Protein AF-0000000085130273 (afdb_homodimer)

Sequence (622 aa):
MFKNLIIYRIAASWVADFAALEAALEKTPFAECGPTQERSVGWVPPRQEEHGALAENIGGQWIFRFMTEAKLLPASVLARKVQEKAAHIEANEGRKPGKKEKKELKDEAKLDLLPMAFTKQGAMWVWIDTQKRTLVLDTGSQARADEVVSLLVESLPGFALALLDTQTSPQAAMAHWLATEDTPILFSVDRECELKAADESKAGVRYARHPLDIDEVRQHIEHGKLPTRLALTWDDRVSFVLTEGLQLRKVAMLDAVMEGQSQDDSGFDADVAIATGELSKLIPDLIDALGGEGRTGLTPATPAALDNLFGMFKNLIIYRIAASWVADFAALEAALEKTPFAECGPTQERSVGWVPPRQEEHGALAENIGGQWIFRFMTEAKLLPASVLARKVQEKAAHIEANEGRKPGKKEKKELKDEAKLDLLPMAFTKQGAMWVWIDTQKRTLVLDTGSQARADEVVSLLVESLPGFALALLDTQTSPQAAMAHWLATEDTPILFSVDRECELKAADESKAGVRYARHPLDIDEVRQHIEHGKLPTRLALTWDDRVSFVLTEGLQLRKVAMLDAVMEGQSQDDSGFDADVAIATGELSKLIPDLIDALGGEGRTGLTPATPAALDNLFG

Foldseek 3Di:
DFFKKFKKFKFPPDDDDVVLQQVLQVVFAWDDADLLRFKTKGWDCPQNDDVDGQWDQFPQKIKGKMKMKGFDDDPVNLVVQLVVVQVVCCVVVVDGDDPVVSVVSSVVSSSVCSNVTDMDMDMWMWIARPVRRMIIIRDPDPVVVVVVVVSSPVRHPPIDIFGWAAPFFPFRLVLVCLQPVDAPPQKHFAFWWKWFAPDPVRDIDITDNHDSNDVVNNVSVVVHIIIQWTWMDGNQFWIFIAGRSRMTHRIDGHPVLVVPDDPPQDDDSSVVCSVCVVVVVVVQVVNVSRVHIDDTPSDDPPPPPPPDPPD/DFFKKFKKFKFPPDDDDVVLVQVLQVVFAWDDADLLRFKTKGWDCPQNDDVDGQWDQFPQKIKGKMKMKGFDDDPVNLVVQLVVVQVVCCVVVVDGDDPVVSVVSSVVSSSVCSNVTDMDMDMWMWMARPVRRMIIIRDPDPVVVVVVVVSCPVRRPPIDIFGWAAPFQPFRLVLVCLQPVDAPPQKHFAFWWKWFAPDPVRDIDITDNHDSNDVVNNVSVVVHIIIQWTWMDGNQFWIFIAGRSRMTHRIDGHPVLVVPDDPVQDDDSSVVCSVCVVVVVVVQVVSVSRVHIDDTPSDDPPPPPPDDPPD

Secondary structure (DSSP, 8-state):
----BEEEEEPTT----HHHHHHHHTTSB-----TT-SEEEEEE-TT--TT--SEEEETTEEEEEEEEEEE---HHHHHHHHHHHHHHHHHHHSS---HHHHHHHHHHHHHHHGGG--EEEEEEEEEEETTTTEEEES-S-HHHHHHHHHHHHHHSTT--EEE--BSS-HHHHHHHHHHH----TTEEEEEEEEEE-SSTT--EEEEES----SHHHHHHHHTT-EEEEEEEEETTTEEEEEETTS-EEEEEE-HHHHHTS-TT--SHHHHHHHHHHHHHHHHHHHHHHTTSB---TTS--------TT--/----BEEEEEPTT----HHHHHHHHTTSB-----TT-SEEEEEE-TT--TT--SEEEETTEEEEEEEEEEE---HHHHHHHHHHHHHHHHHHHSS---HHHHHHHHHHHHHHHGGG--EEEEEEEEEEETTTTEEEES-S-HHHHHHHHHHHHHHSTT--EEE--BSS-HHHHHHHHHHH----TTEEEEEEEEEEESSTT--EEEEES----SHHHHHHHHTTEEEEEEEEEETTTEEEEEETTS-EEEEEE-HHHHHTS-TT--SHHHHHHHHHHHHHHHHHHHHHHTTSB---TTS---------S--

pLDDT: mean 93.17, std 12.74, range [27.0, 98.94]

InterPro domains:
  IPR007476 Putative exonuclease, RdgC [NF001464] (2-294)
  IPR007476 Putative exonuclease, RdgC [PF04381] (2-293)
  IPR007476 Putative exonuclease, RdgC [PTHR38103] (2-293)

Nearest PDB structures (foldseek):
  2owy-assembly1_B  TM=9.509E-01  e=6.694E-31  Pseudomonas aeruginosa PAO1
  2owl-assembly1_B  TM=9.225E-01  e=1.358E-30  Escherichia coli
  4r4g-assembly1_A  TM=4.413E-01  e=8.914E-02  Bacillus subtilis subsp. subtilis str. 168
  6fwk-assembly2_B  TM=3.106E-01  e=5.515E+00  Saccharomyces cerevisiae S288C
  3es2-assembly1_A  TM=1.444E-01  e=3.245E+00  Pseudomonas aeruginosa

Organism: Delftia acidovorans (strain DSM 14801 / SPH-1) (NCBI:txid398578)

Solvent-accessible surface area (backbone atoms only — not comparable to full-atom values): 33238 Å² total; per-residue (Å²): 139,64,40,21,34,38,50,26,37,44,34,84,85,46,76,92,47,69,68,59,49,49,58,34,48,63,74,42,52,52,55,80,59,55,58,72,42,58,59,28,60,22,35,38,28,64,84,72,41,87,90,42,60,53,56,44,78,55,93,67,34,36,40,27,29,42,36,39,36,35,52,57,70,56,65,66,53,51,50,50,49,31,49,53,53,43,48,52,40,25,73,75,68,73,44,75,70,52,73,71,51,46,53,52,41,44,53,51,40,48,57,64,44,39,59,54,36,54,64,46,78,51,71,33,50,35,36,35,36,66,88,79,31,32,40,37,34,38,38,86,46,65,70,62,48,48,54,53,50,51,54,48,42,72,51,33,87,74,50,44,73,31,70,63,46,41,62,38,50,46,29,59,46,50,42,49,25,55,60,66,68,62,54,57,91,55,41,45,79,46,33,36,36,30,32,29,35,80,56,92,70,48,24,27,40,36,38,38,62,23,86,53,92,45,68,58,55,33,49,45,42,74,73,53,30,40,37,46,33,39,26,35,28,42,71,72,30,37,34,29,28,42,28,46,83,65,31,38,34,67,37,40,80,32,67,64,53,58,70,72,49,56,88,82,60,66,55,68,68,44,51,48,48,52,54,51,55,52,48,65,52,46,52,60,53,49,34,50,70,25,66,24,71,33,84,53,90,62,64,74,78,70,79,73,74,87,58,75,76,80,114,139,63,40,21,34,38,48,26,37,42,34,85,84,47,74,90,47,68,69,58,49,50,56,34,49,64,74,42,52,52,56,80,59,53,58,70,41,59,58,28,60,22,37,38,28,65,84,71,41,87,90,42,60,52,54,43,76,56,93,67,36,36,39,27,28,42,37,36,37,36,51,57,72,56,65,67,54,51,50,50,49,31,48,52,53,43,50,52,41,24,73,74,68,73,43,76,70,51,74,71,52,46,53,52,41,43,53,51,39,46,58,65,46,40,60,53,34,53,65,46,77,51,71,32,50,36,37,35,36,67,85,79,31,33,40,37,34,37,39,86,45,64,70,60,48,49,54,54,49,52,53,48,41,72,49,31,86,75,49,45,75,33,70,63,46,42,60,37,49,46,29,60,47,49,42,50,25,55,58,66,68,63,55,56,89,54,41,45,81,46,32,35,36,31,34,29,34,80,58,94,70,48,25,27,41,34,38,37,63,25,85,52,92,44,69,59,55,32,47,45,42,74,73,52,31,40,37,47,34,37,27,34,29,43,70,73,31,36,34,30,28,41,28,47,83,64,32,40,33,68,38,40,81,32,67,63,53,57,71,72,48,54,87,83,58,66,56,68,67,44,52,49,47,51,55,50,55,52,47,66,53,46,52,59,52,50,34,51,71,26,66,24,71,33,84,51,92,61,64,74,78,70,78,74,73,83,63,75,74,83,112

Radius of gyration: 31.0 Å; Cα contacts (8 Å, |Δi|>4): 1125; chains: 2; bounding box: 72×122×70 Å

Structure (mmCIF, N/CA/C/O backbone):
data_AF-0000000085130273-model_v1
#
loop_
_entity.id
_entity.type
_entity.pdbx_description
1 polymer 'Recombination-associated protein RdgC'
#
loop_
_atom_site.group_PDB
_atom_site.id
_atom_site.type_symbol
_atom_site.label_atom_id
_atom_site.label_alt_id
_atom_site.label_comp_id
_atom_site.label_asym_id
_atom_site.label_entity_id
_atom_site.label_seq_id
_atom_site.pdbx_PDB_ins_code
_atom_site.Cartn_x
_atom_site.Cartn_y
_atom_site.Cartn_z
_atom_site.occupancy
_atom_site.B_iso_or_equiv
_atom_site.auth_seq_id
_atom_site.auth_comp_id
_atom_site.auth_asym_id
_atom_site.auth_atom_id
_atom_site.pdbx_PDB_model_num
ATOM 1 N N . MET A 1 1 ? 0.458 13.969 17.219 1 91.38 1 MET A N 1
ATOM 2 C CA . MET A 1 1 ? -0.638 14.719 16.609 1 91.38 1 MET A CA 1
ATOM 3 C C . MET A 1 1 ? -0.422 14.883 15.109 1 91.38 1 MET A C 1
ATOM 5 O O . MET A 1 1 ? -1.08 14.227 14.305 1 91.38 1 MET A O 1
ATOM 9 N N . PHE A 1 2 ? 0.616 15.703 14.594 1 97.56 2 PHE A N 1
ATOM 10 C CA . PHE A 1 2 ? 0.906 15.938 13.18 1 97.56 2 PHE A CA 1
ATOM 11 C C . PHE A 1 2 ? 1.906 14.906 12.664 1 97.56 2 PHE A C 1
ATOM 13 O O . PHE A 1 2 ? 3.012 14.789 13.195 1 97.56 2 PHE A O 1
ATOM 20 N N . LYS A 1 3 ? 1.497 14.25 11.578 1 98.44 3 LYS A N 1
ATOM 21 C CA . LYS A 1 3 ? 2.373 13.242 11 1 98.44 3 LYS A CA 1
ATOM 22 C C . LYS A 1 3 ? 2.877 13.672 9.625 1 98.44 3 LYS A C 1
ATOM 24 O O . LYS A 1 3 ? 3.908 13.18 9.156 1 98.44 3 LYS A O 1
ATOM 29 N N . ASN A 1 4 ? 2.119 14.492 8.992 1 98.81 4 ASN A N 1
ATOM 30 C CA . ASN A 1 4 ? 2.432 15.102 7.699 1 98.81 4 ASN A CA 1
ATOM 31 C C . ASN A 1 4 ? 2.123 16.594 7.691 1 98.81 4 ASN A C 1
ATOM 33 O O . ASN A 1 4 ? 1.183 17.031 8.352 1 98.81 4 ASN A O 1
ATOM 37 N N . LEU A 1 5 ? 2.941 17.266 6.941 1 98.94 5 LEU A N 1
ATOM 38 C CA . LEU A 1 5 ? 2.689 18.703 6.883 1 98.94 5 LEU A CA 1
ATOM 39 C C . LEU A 1 5 ? 2.68 19.203 5.438 1 98.94 5 LEU A C 1
ATOM 41 O O . LEU A 1 5 ? 3.648 18.984 4.703 1 98.94 5 LEU A O 1
ATOM 45 N N . ILE A 1 6 ? 1.647 19.797 5.078 1 98.94 6 ILE A N 1
ATOM 46 C CA . ILE A 1 6 ? 1.604 20.75 3.975 1 98.94 6 ILE A CA 1
ATOM 47 C C . ILE A 1 6 ? 1.403 22.172 4.52 1 98.94 6 ILE A C 1
ATOM 49 O O . ILE A 1 6 ? 0.47 22.422 5.285 1 98.94 6 ILE A O 1
ATOM 53 N N . ILE A 1 7 ? 2.262 23.062 4.145 1 98.81 7 ILE A N 1
ATOM 54 C CA . ILE A 1 7 ? 2.336 24.344 4.824 1 98.81 7 ILE A CA 1
ATOM 55 C C . ILE A 1 7 ? 2.021 25.469 3.838 1 98.81 7 ILE A C 1
ATOM 57 O O . ILE A 1 7 ? 2.576 25.516 2.736 1 98.81 7 ILE A O 1
ATOM 61 N N . TYR A 1 8 ? 1.142 26.344 4.266 1 98.62 8 TYR A N 1
ATOM 62 C CA . TYR A 1 8 ? 0.8 27.547 3.506 1 98.62 8 TYR A CA 1
ATOM 63 C C . TYR A 1 8 ? 1.192 28.812 4.27 1 98.62 8 TYR A C 1
ATOM 65 O O . TYR A 1 8 ? 1.162 28.828 5.504 1 98.62 8 TYR A O 1
ATOM 73 N N . ARG A 1 9 ? 1.559 29.844 3.494 1 98.31 9 ARG A N 1
ATOM 74 C CA . ARG A 1 9 ? 1.744 31.188 4.027 1 98.31 9 ARG A CA 1
ATOM 75 C C . ARG A 1 9 ? 0.45 31.984 3.949 1 98.31 9 ARG A C 1
ATOM 77 O O . ARG A 1 9 ? -0.232 31.984 2.924 1 98.31 9 ARG A O 1
ATOM 84 N N . ILE A 1 10 ? 0.106 32.625 5.074 1 97.81 10 ILE A N 1
ATOM 85 C CA . ILE A 1 10 ? -1.067 33.469 5.113 1 97.81 10 ILE A CA 1
ATOM 86 C C . ILE A 1 10 ? -0.668 34.906 4.746 1 97.81 10 ILE A C 1
ATOM 88 O O . ILE A 1 10 ? 0.346 35.406 5.227 1 97.81 10 ILE A O 1
ATOM 92 N N . ALA A 1 11 ? -1.483 35.562 3.947 1 96.06 11 ALA A N 1
ATOM 93 C CA . ALA A 1 11 ? -1.217 36.906 3.514 1 96.06 11 ALA A CA 1
ATOM 94 C C . ALA A 1 11 ? -1.08 37.844 4.711 1 96.06 11 ALA A C 1
ATOM 96 O O . ALA A 1 11 ? -1.823 37.75 5.688 1 96.06 11 ALA A O 1
ATOM 97 N N . ALA A 1 12 ? -0.204 38.844 4.559 1 92.5 12 ALA A N 1
ATOM 98 C CA . ALA A 1 12 ? 0.097 39.781 5.645 1 92.5 12 ALA A CA 1
ATOM 99 C C . ALA A 1 12 ? -1.1 40.656 5.945 1 92.5 12 ALA A C 1
ATOM 101 O O . ALA A 1 12 ? -1.215 41.219 7.047 1 92.5 12 ALA A O 1
ATOM 102 N N . SER A 1 13 ? -1.948 40.781 5.035 1 92.38 13 SER A N 1
ATOM 103 C CA . SER A 1 13 ? -3.086 41.688 5.188 1 92.38 13 SER A CA 1
ATOM 104 C C . SER A 1 13 ? -4.172 41.062 6.059 1 92.38 13 SER A C 1
ATOM 106 O O . SER A 1 13 ? -5.09 41.781 6.508 1 92.38 13 SER A O 1
ATOM 108 N N . TRP A 1 14 ? -4.055 39.781 6.273 1 93.88 14 TRP A N 1
ATOM 109 C CA . TRP A 1 14 ? -5.09 39.125 7.051 1 93.88 14 TRP A CA 1
ATOM 110 C C . TRP A 1 14 ? -4.961 39.469 8.531 1 93.88 14 TRP A C 1
ATOM 112 O O . TRP A 1 14 ? -3.859 39.406 9.094 1 93.88 14 TRP A O 1
ATOM 122 N N . VAL A 1 15 ? -6.078 39.781 9.148 1 93.25 15 VAL A N 1
ATOM 123 C CA . VAL A 1 15 ? -6.125 40.094 10.578 1 93.25 15 VAL A CA 1
ATOM 124 C C . VAL A 1 15 ? -6.77 38.906 11.32 1 93.25 15 VAL A C 1
ATOM 126 O O . VAL A 1 15 ? -7.926 38.562 11.062 1 93.25 15 VAL A O 1
ATOM 129 N N . ALA A 1 16 ? -6.027 38.375 12.188 1 94.94 16 ALA A N 1
ATOM 130 C CA . ALA A 1 16 ? -6.496 37.219 12.93 1 94.94 16 ALA A CA 1
ATOM 131 C C . ALA A 1 16 ? -7.668 37.562 13.844 1 94.94 16 ALA A C 1
ATOM 133 O O . ALA A 1 16 ? -7.559 38.5 14.664 1 94.94 16 ALA A O 1
ATOM 134 N N . ASP A 1 17 ? -8.719 36.906 13.68 1 97 17 ASP A N 1
ATOM 135 C CA . ASP A 1 17 ? -9.922 37.031 14.492 1 97 17 ASP A CA 1
ATOM 136 C C . ASP A 1 17 ? -10.516 35.656 14.797 1 97 17 ASP A C 1
ATOM 138 O O . ASP A 1 17 ? -11.133 35.031 13.938 1 97 17 ASP A O 1
ATOM 142 N N . PHE A 1 18 ? -10.336 35.25 16.031 1 97.94 18 PHE A N 1
ATOM 143 C CA . PHE A 1 18 ? -10.727 33.906 16.422 1 97.94 18 PHE A CA 1
ATOM 144 C C . PHE A 1 18 ? -12.234 33.719 16.297 1 97.94 18 PHE A C 1
ATOM 146 O O . PHE A 1 18 ? -12.703 32.625 15.914 1 97.94 18 PHE A O 1
ATOM 153 N N . ALA A 1 19 ? -12.992 34.688 16.703 1 97.31 19 ALA A N 1
ATOM 154 C CA . ALA A 1 19 ? -14.445 34.625 16.594 1 97.31 19 ALA A CA 1
ATOM 155 C C . ALA A 1 19 ? -14.891 34.469 15.141 1 97.31 19 ALA A C 1
ATOM 157 O O . ALA A 1 19 ? -15.836 33.719 14.844 1 97.31 19 ALA A O 1
ATOM 158 N N . ALA A 1 20 ? -14.234 35.188 14.273 1 97.12 20 ALA A N 1
ATOM 159 C CA . ALA A 1 20 ? -14.523 35.062 12.844 1 97.12 20 ALA A CA 1
ATOM 160 C C . ALA A 1 20 ? -14.242 33.656 12.344 1 97.12 20 ALA A C 1
ATOM 162 O O . ALA A 1 20 ? -14.992 33.094 11.523 1 97.12 20 ALA A O 1
ATOM 163 N N . LEU A 1 21 ? -13.141 33.031 12.836 1 98.19 21 LEU A N 1
ATOM 164 C CA . LEU A 1 21 ? -12.82 31.656 12.461 1 98.19 21 LEU A CA 1
ATOM 165 C C . LEU A 1 21 ? -13.906 30.703 12.93 1 98.19 21 LEU A C 1
ATOM 167 O O . LEU A 1 21 ? -14.375 29.859 12.148 1 98.19 21 LEU A O 1
ATOM 171 N N . GLU A 1 22 ? -14.242 30.812 14.148 1 97.75 22 GLU A N 1
ATOM 172 C CA . GLU A 1 22 ? -15.281 29.938 14.688 1 97.75 22 GLU A CA 1
ATOM 173 C C . GLU A 1 22 ? -16.562 30.047 13.867 1 97.75 22 GLU A C 1
ATOM 175 O O . GLU A 1 22 ? -17.188 29.031 13.547 1 97.75 22 GLU A O 1
ATOM 180 N N . ALA A 1 23 ? -16.969 31.266 13.562 1 97.25 23 ALA A N 1
ATOM 181 C CA . ALA A 1 23 ? -18.172 31.5 12.758 1 97.25 23 ALA A CA 1
ATOM 182 C C . ALA A 1 23 ? -18.031 30.844 11.383 1 97.25 23 ALA A C 1
ATOM 184 O O . ALA A 1 23 ? -19 30.281 10.867 1 97.25 23 ALA A O 1
ATOM 185 N N . ALA A 1 24 ? -16.891 30.969 10.805 1 97.56 24 ALA A N 1
ATOM 186 C CA . ALA A 1 24 ? -16.641 30.391 9.492 1 97.56 24 ALA A CA 1
ATOM 187 C C . ALA A 1 24 ? -16.781 28.859 9.539 1 97.56 24 ALA A C 1
ATOM 189 O O . ALA A 1 24 ? -17.375 28.266 8.648 1 97.56 24 ALA A O 1
ATOM 190 N N . LEU A 1 25 ? -16.219 28.203 10.578 1 98.25 25 LEU A N 1
ATOM 191 C CA . LEU A 1 25 ? -16.25 26.75 10.703 1 98.25 25 LEU A CA 1
ATOM 192 C C . LEU A 1 25 ? -17.672 26.25 10.906 1 98.25 25 LEU A C 1
ATOM 194 O O . LEU A 1 25 ? -18.016 25.156 10.461 1 98.25 25 LEU A O 1
ATOM 198 N N . GLU A 1 26 ? -18.484 27.047 11.539 1 97.5 26 GLU A N 1
ATOM 199 C CA . GLU A 1 26 ? -19.875 26.672 11.844 1 97.5 26 GLU A CA 1
ATOM 200 C C . GLU A 1 26 ? -20.719 26.609 10.578 1 97.5 26 GLU A C 1
ATOM 202 O O . GLU A 1 26 ? -21.828 26.078 10.602 1 97.5 26 GLU A O 1
ATOM 207 N N . LYS A 1 27 ? -20.25 27.078 9.547 1 96.88 27 LYS A N 1
ATOM 208 C CA . LYS A 1 27 ? -20.984 27.062 8.289 1 96.88 27 LYS A CA 1
ATOM 209 C C . LYS A 1 27 ? -20.984 25.656 7.684 1 96.88 27 LYS A C 1
ATOM 211 O O . LYS A 1 27 ? -21.859 25.312 6.883 1 96.88 27 LYS A O 1
ATOM 216 N N . THR A 1 28 ? -19.969 24.859 8.062 1 97.5 28 THR A N 1
ATOM 217 C CA . THR A 1 28 ? -19.859 23.516 7.48 1 97.5 28 THR A CA 1
ATOM 218 C C . THR A 1 28 ? -19.531 22.484 8.555 1 97.5 28 THR A C 1
ATOM 220 O O . THR A 1 28 ? -18.5 21.828 8.484 1 97.5 28 THR A O 1
ATOM 223 N N . PRO A 1 29 ? -20.391 22.344 9.516 1 97.62 29 PRO A N 1
ATOM 224 C CA . PRO A 1 29 ? -20.172 21.266 10.484 1 97.62 29 PRO A CA 1
ATOM 225 C C . PRO A 1 29 ? -20.297 19.875 9.859 1 97.62 29 PRO A C 1
ATOM 227 O O . PRO A 1 29 ? -21.109 19.672 8.945 1 97.62 29 PRO A O 1
ATOM 230 N N . PHE A 1 30 ? -19.609 19.031 10.359 1 97.81 30 PHE A N 1
ATOM 231 C CA . PHE A 1 30 ? -19.656 17.672 9.82 1 97.81 30 PHE A CA 1
ATOM 232 C C . PHE A 1 30 ? -21 17.016 10.117 1 97.81 30 PHE A C 1
ATOM 234 O O . PHE A 1 30 ? -21.531 17.141 11.227 1 97.81 30 PHE A O 1
ATOM 241 N N . ALA A 1 31 ? -21.438 16.328 9.078 1 97.38 31 ALA A N 1
ATOM 242 C CA . ALA A 1 31 ? -22.594 15.438 9.195 1 97.38 31 ALA A CA 1
ATOM 243 C C . ALA A 1 31 ? -22.328 14.109 8.492 1 97.38 31 ALA A C 1
ATOM 245 O O . ALA A 1 31 ? -21.734 14.078 7.41 1 97.38 31 ALA A O 1
ATOM 246 N N . GLU A 1 32 ? -22.781 13.047 9.047 1 96.38 32 GLU A N 1
ATOM 247 C CA . GLU A 1 32 ? -22.594 11.734 8.438 1 96.38 32 GLU A CA 1
ATOM 248 C C . GLU A 1 32 ? -23.281 11.641 7.082 1 96.38 32 GLU A C 1
ATOM 250 O O . GLU A 1 32 ? -24.234 12.375 6.816 1 96.38 32 GLU A O 1
ATOM 255 N N . CYS A 1 33 ? -22.766 10.734 6.312 1 97.75 33 CYS A N 1
ATOM 256 C CA . CYS A 1 33 ? -23.344 10.523 4.988 1 97.75 33 CYS A CA 1
ATOM 257 C C . CYS A 1 33 ? -24.812 10.109 5.082 1 97.75 33 CYS A C 1
ATOM 259 O O . CYS A 1 33 ? -25.172 9.266 5.898 1 97.75 33 CYS A O 1
ATOM 261 N N . GLY A 1 34 ? -25.641 10.773 4.223 1 97.12 34 GLY A N 1
ATOM 262 C CA . GLY A 1 34 ? -26.953 10.219 4.004 1 97.12 34 GLY A CA 1
ATOM 263 C C . GLY A 1 34 ? -26.938 8.867 3.311 1 97.12 34 GLY A C 1
ATOM 264 O O . GLY A 1 34 ? -25.875 8.422 2.857 1 97.12 34 GLY A O 1
ATOM 265 N N . PRO A 1 35 ? -28.094 8.219 3.148 1 95.88 35 PRO A N 1
ATOM 266 C CA . PRO A 1 35 ? -28.156 6.855 2.621 1 95.88 35 PRO A CA 1
ATOM 267 C C . PRO A 1 35 ? -27.562 6.742 1.219 1 95.88 35 PRO A C 1
ATOM 269 O O . PRO A 1 35 ? -26.953 5.723 0.886 1 95.88 35 PRO A O 1
ATOM 272 N N . THR A 1 36 ? -27.719 7.762 0.399 1 96.19 36 THR A N 1
ATOM 273 C CA . THR A 1 36 ? -27.25 7.641 -0.98 1 96.19 36 THR A CA 1
ATOM 274 C C . THR A 1 36 ? -26.094 8.609 -1.252 1 96.19 36 THR A C 1
ATOM 276 O O . THR A 1 36 ? -25.703 8.805 -2.402 1 96.19 36 THR A O 1
ATOM 279 N N . GLN A 1 37 ? -25.672 9.266 -0.176 1 97.12 37 GLN A N 1
ATOM 280 C CA . GLN A 1 37 ? -24.562 10.203 -0.302 1 97.12 37 GLN A CA 1
ATOM 281 C C . GLN A 1 37 ? -23.219 9.477 -0.237 1 97.12 37 GLN A C 1
ATOM 283 O O . GLN A 1 37 ? -22.922 8.82 0.762 1 97.12 37 GLN A O 1
ATOM 288 N N . GLU A 1 38 ? -22.359 9.633 -1.254 1 97 38 GLU A N 1
ATOM 289 C CA . GLU A 1 38 ? -21.109 8.875 -1.376 1 97 38 GLU A CA 1
ATOM 290 C C . GLU A 1 38 ? -20.062 9.391 -0.399 1 97 38 GLU A C 1
ATOM 292 O O . GLU A 1 38 ? -19.203 8.625 0.053 1 97 38 GLU A O 1
ATOM 297 N N . ARG A 1 39 ? -20.109 10.672 -0.164 1 97.88 39 ARG A N 1
ATOM 298 C CA . ARG A 1 39 ? -19.062 11.312 0.64 1 97.88 39 ARG A CA 1
ATOM 299 C C . ARG A 1 39 ? -19.625 12.516 1.387 1 97.88 39 ARG A C 1
ATOM 301 O O . ARG A 1 39 ? -20.547 13.18 0.914 1 97.88 39 ARG A O 1
ATOM 308 N N . SER A 1 40 ? -19.094 12.758 2.594 1 98.38 40 SER A N 1
ATOM 309 C CA . SER A 1 40 ? -19.422 13.938 3.391 1 98.38 40 SER A CA 1
ATOM 310 C C . SER A 1 40 ? -18.172 14.523 4.055 1 98.38 40 SER A C 1
ATOM 312 O O . SER A 1 40 ? -17.234 13.789 4.371 1 98.38 40 SER A O 1
ATOM 314 N N . VAL A 1 41 ? -18.141 15.812 4.176 1 98.38 41 VAL A N 1
ATOM 315 C CA . VAL A 1 41 ? -17 16.469 4.812 1 98.38 41 VAL A CA 1
ATOM 316 C C . VAL A 1 41 ? -17.5 17.562 5.754 1 98.38 41 VAL A C 1
ATOM 318 O O . VAL A 1 41 ? -18.641 18.031 5.629 1 98.38 41 VAL A O 1
ATOM 321 N N . GLY A 1 42 ? -16.672 17.938 6.691 1 98.38 42 GLY A N 1
ATOM 322 C CA . GLY A 1 42 ? -16.969 19.062 7.559 1 98.38 42 GLY A CA 1
ATOM 323 C C . GLY A 1 42 ? -16.078 19.141 8.781 1 98.38 42 GLY A C 1
ATOM 324 O O . GLY A 1 42 ? -15.156 18.328 8.93 1 98.38 42 GLY A O 1
ATOM 325 N N . TRP A 1 43 ? -16.359 20.109 9.625 1 98.62 43 TRP A N 1
ATOM 326 C CA . TRP A 1 43 ? -15.547 20.359 10.805 1 98.62 43 TRP A CA 1
ATOM 327 C C . TRP A 1 43 ? -16.094 19.625 12.023 1 98.62 43 TRP A C 1
ATOM 329 O O . TRP A 1 43 ? -17.312 19.531 12.203 1 98.62 43 TRP A O 1
ATOM 339 N N . VAL A 1 44 ? -15.242 19.094 12.836 1 98.19 44 VAL A N 1
ATOM 340 C CA . VAL A 1 44 ? -15.625 18.438 14.078 1 98.19 44 VAL A CA 1
ATOM 341 C C . VAL A 1 44 ? -14.867 19.062 15.25 1 98.19 44 VAL A C 1
ATOM 343 O O . VAL A 1 44 ? -13.781 19.625 15.062 1 98.19 44 VAL A O 1
ATOM 346 N N . PRO A 1 45 ? -15.43 19 16.469 1 98.06 45 PRO A N 1
ATOM 347 C CA . PRO A 1 45 ? -14.695 19.516 17.625 1 98.06 45 PRO A CA 1
ATOM 348 C C . PRO A 1 45 ? -13.367 18.797 17.844 1 98.06 45 PRO A C 1
ATOM 350 O O . PRO A 1 45 ? -13.336 17.562 17.922 1 98.06 45 PRO A O 1
ATOM 353 N N . PRO A 1 46 ? -12.297 19.484 17.922 1 97.5 46 PRO A N 1
ATOM 354 C CA . PRO A 1 46 ? -10.992 18.844 18.094 1 97.5 46 PRO A CA 1
ATOM 355 C C . PRO A 1 46 ? -10.898 18.031 19.391 1 97.5 46 PRO A C 1
ATOM 357 O O . PRO A 1 46 ? -10.156 17.047 19.453 1 97.5 46 PRO A O 1
ATOM 360 N N . ARG A 1 47 ? -11.617 18.328 20.438 1 95.44 47 ARG A N 1
ATOM 361 C CA . ARG A 1 47 ? -11.602 17.625 21.719 1 95.44 47 ARG A CA 1
ATOM 362 C C . ARG A 1 47 ? -12.555 16.438 21.703 1 95.44 47 ARG A C 1
ATOM 364 O O . ARG A 1 47 ? -12.656 15.703 22.688 1 95.44 47 ARG A O 1
ATOM 371 N N . GLN A 1 48 ? -13.227 16.25 20.641 1 87.81 48 GLN A N 1
ATOM 372 C CA . GLN A 1 48 ? -14.148 15.133 20.422 1 87.81 48 GLN A CA 1
ATOM 373 C C . GLN A 1 48 ? -15.305 15.18 21.422 1 87.81 48 GLN A C 1
ATOM 375 O O . GLN A 1 48 ? -15.797 14.133 21.859 1 87.81 48 GLN A O 1
ATOM 380 N N . GLU A 1 49 ? -15.633 16.328 21.828 1 88.62 49 GLU A N 1
ATOM 381 C CA . GLU A 1 49 ? -16.812 16.547 22.688 1 88.62 49 GLU A CA 1
ATOM 382 C C . GLU A 1 49 ? -18.031 16.875 21.844 1 88.62 49 GLU A C 1
ATOM 384 O O . GLU A 1 49 ? -17.984 17.734 20.969 1 88.62 49 GLU A O 1
ATOM 389 N N . GLU A 1 50 ? -19 16.141 22.219 1 85.88 50 GLU A N 1
ATOM 390 C CA . GLU A 1 50 ? -20.25 16.406 21.516 1 85.88 50 GLU A CA 1
ATOM 391 C C . GLU A 1 50 ? -20.656 17.875 21.672 1 85.88 50 GLU A C 1
ATOM 393 O O . GLU A 1 50 ? -20.656 18.406 22.781 1 85.88 50 GLU A O 1
ATOM 398 N N . HIS A 1 51 ? -20.875 18.578 20.609 1 90.12 51 HIS A N 1
ATOM 399 C CA . HIS A 1 51 ? -21.312 19.969 20.547 1 90.12 51 HIS A CA 1
ATOM 400 C C . HIS A 1 51 ? -20.234 20.891 21.078 1 90.12 51 HIS A C 1
ATOM 402 O O . HIS A 1 51 ? -20.531 21.969 21.609 1 90.12 51 HIS A O 1
ATOM 408 N N . GLY A 1 52 ? -19.109 20.422 21.062 1 94.69 52 GLY A N 1
ATOM 409 C CA . GLY A 1 52 ? -18 21.25 21.484 1 94.69 52 GLY A CA 1
ATOM 410 C C . GLY A 1 52 ? -17.609 22.297 20.453 1 94.69 52 GLY A C 1
ATOM 411 O O . GLY A 1 52 ? -18.141 22.297 19.344 1 94.69 52 GLY A O 1
ATOM 412 N N . ALA A 1 53 ? -16.703 23.141 20.891 1 97.25 53 ALA A N 1
ATOM 413 C CA . ALA A 1 53 ? -16.172 24.156 20 1 97.25 53 ALA A CA 1
ATOM 414 C C . ALA A 1 53 ? -15.438 23.516 18.812 1 97.25 53 ALA A C 1
ATOM 416 O O . ALA A 1 53 ? -14.734 22.516 18.984 1 97.25 53 ALA A O 1
ATOM 417 N N . LEU A 1 54 ? -15.555 24.141 17.672 1 98.31 54 LEU A N 1
ATOM 418 C CA . LEU A 1 54 ? -14.953 23.578 16.453 1 98.31 54 LEU A CA 1
ATOM 419 C C . LEU A 1 54 ? -13.508 24.031 16.312 1 98.31 54 LEU A C 1
ATOM 421 O O . LEU A 1 54 ? -12.773 23.516 15.469 1 98.31 54 LEU A O 1
ATOM 425 N N . ALA A 1 55 ? -13.07 24.938 17.125 1 98.56 55 ALA A N 1
ATOM 426 C CA . ALA A 1 55 ? -11.68 25.391 17.141 1 98.56 55 ALA A CA 1
ATOM 427 C C . ALA A 1 55 ? -11.211 25.672 18.562 1 98.56 55 ALA A C 1
ATOM 429 O O . ALA A 1 55 ? -12.016 26.031 19.422 1 98.56 55 ALA A O 1
ATOM 430 N N . GLU A 1 56 ? -9.977 25.469 18.766 1 98.25 56 GLU A N 1
ATOM 431 C CA . GLU A 1 56 ? -9.352 25.766 20.062 1 98.25 56 GLU A CA 1
ATOM 432 C C . GLU A 1 56 ? -8.18 26.734 19.891 1 98.25 56 GLU A C 1
ATOM 434 O O . GLU A 1 56 ? -7.387 26.594 18.953 1 98.25 56 GLU A O 1
ATOM 439 N N . ASN A 1 57 ? -8.117 27.672 20.766 1 98.38 57 ASN A N 1
ATOM 440 C CA . ASN A 1 57 ? -6.973 28.578 20.875 1 98.38 57 ASN A CA 1
ATOM 441 C C . ASN A 1 57 ? -6.078 28.219 22.047 1 98.38 57 ASN A C 1
ATOM 443 O O . ASN A 1 57 ? -6.438 28.469 23.203 1 98.38 57 ASN A O 1
ATOM 447 N N . ILE A 1 58 ? -5 27.656 21.766 1 97.12 58 ILE A N 1
ATOM 448 C CA . ILE A 1 58 ? -4.07 27.219 22.812 1 97.12 58 ILE A CA 1
ATOM 449 C C . ILE A 1 58 ? -2.756 28 22.672 1 97.12 58 ILE A C 1
ATOM 451 O O . ILE A 1 58 ? -1.933 27.688 21.812 1 97.12 58 ILE A O 1
ATOM 455 N N . GLY A 1 59 ? -2.52 29 23.516 1 95.75 59 GLY A N 1
ATOM 456 C CA . GLY A 1 59 ? -1.301 29.781 23.469 1 95.75 59 GLY A CA 1
ATOM 457 C C . GLY A 1 59 ? -1.122 30.531 22.156 1 95.75 59 GLY A C 1
ATOM 458 O O . GLY A 1 59 ? -0.013 30.594 21.625 1 95.75 59 GLY A O 1
ATOM 459 N N . GLY A 1 60 ? -2.158 30.922 21.531 1 97.19 60 GLY A N 1
ATOM 460 C CA . GLY A 1 60 ? -2.096 31.656 20.266 1 97.19 60 GLY A CA 1
ATOM 461 C C . GLY A 1 60 ? -2.094 30.75 19.062 1 97.19 60 GLY A C 1
ATOM 462 O O . GLY A 1 60 ? -2.105 31.219 17.922 1 97.19 60 GLY A O 1
ATOM 463 N N . GLN A 1 61 ? -2.078 29.469 19.297 1 98.5 61 GLN A N 1
ATOM 464 C CA . GLN A 1 61 ? -2.143 28.469 18.234 1 98.5 61 GLN A CA 1
ATOM 465 C C . GLN A 1 61 ? -3.57 27.969 18.047 1 98.5 61 GLN A C 1
ATOM 467 O O . GLN A 1 61 ? -4.168 27.406 18.969 1 98.5 61 GLN A O 1
ATOM 472 N N . TRP A 1 62 ? -4.098 28.281 16.844 1 98.81 62 TRP A N 1
ATOM 473 C CA . TRP A 1 62 ? -5.465 27.859 16.562 1 98.81 62 TRP A CA 1
ATOM 474 C C . TRP A 1 62 ? -5.488 26.453 15.984 1 98.81 62 TRP A C 1
ATOM 476 O O . TRP A 1 62 ? -4.879 26.188 14.945 1 98.81 62 TRP A O 1
ATOM 486 N N . ILE A 1 63 ? -6.215 25.547 16.672 1 98.69 63 ILE A N 1
ATOM 487 C CA . ILE A 1 63 ? -6.246 24.141 16.266 1 98.69 63 ILE A CA 1
ATOM 488 C C . ILE A 1 63 ? -7.691 23.703 16.016 1 98.69 63 ILE A C 1
ATOM 490 O O . ILE A 1 63 ? -8.578 23.984 16.812 1 98.69 63 ILE A O 1
ATOM 494 N N . PHE A 1 64 ? -7.914 23.109 14.859 1 98.31 64 PHE A N 1
ATOM 495 C CA . PHE A 1 64 ? -9.227 22.578 14.531 1 98.31 64 PHE A CA 1
ATOM 496 C C . PHE A 1 64 ? -9.102 21.344 13.656 1 98.31 64 PHE A C 1
ATOM 498 O O . PHE A 1 64 ? -7.996 20.859 13.398 1 98.31 64 PHE A O 1
ATOM 505 N N . ARG A 1 65 ? -10.195 20.641 13.367 1 98.44 65 ARG A N 1
ATOM 506 C CA . ARG A 1 65 ? -10.164 19.297 12.805 1 98.44 65 ARG A CA 1
ATOM 507 C C . ARG A 1 65 ? -11.188 19.141 11.688 1 98.44 65 ARG A C 1
ATOM 509 O O . ARG A 1 65 ? -12.336 19.547 11.828 1 98.44 65 ARG A O 1
ATOM 516 N N . PHE A 1 66 ? -10.719 18.562 10.609 1 98.69 66 PHE A N 1
ATOM 517 C CA . PHE A 1 66 ? -11.539 18.391 9.422 1 98.69 66 PHE A CA 1
ATOM 518 C C . PHE A 1 66 ? -11.805 16.922 9.148 1 98.69 66 PHE A C 1
ATOM 520 O O . PHE A 1 66 ? -10.867 16.141 8.961 1 98.69 66 PHE A O 1
ATOM 527 N N . MET A 1 67 ? -13.078 16.562 9.062 1 98.38 67 MET A N 1
ATOM 528 C CA . MET A 1 67 ? -13.5 15.164 8.922 1 98.38 67 MET A CA 1
ATOM 529 C C . MET A 1 67 ? -14.008 14.891 7.512 1 98.38 67 MET A C 1
ATOM 531 O O . MET A 1 67 ? -14.734 15.711 6.938 1 98.38 67 MET A O 1
ATOM 535 N N . THR A 1 68 ? -13.594 13.758 6.977 1 98.19 68 THR A N 1
ATOM 536 C CA . THR A 1 68 ? -14.148 13.211 5.742 1 98.19 68 THR A CA 1
ATOM 537 C C . THR A 1 68 ? -14.727 11.82 5.98 1 98.19 68 THR A C 1
ATOM 539 O O . THR A 1 68 ? -14.148 11.016 6.715 1 98.19 68 THR A O 1
ATOM 542 N N . GLU A 1 69 ? -15.891 11.578 5.422 1 97.94 69 GLU A N 1
ATOM 543 C CA . GLU A 1 69 ? -16.531 10.266 5.434 1 97.94 69 GLU A CA 1
ATOM 544 C C . GLU A 1 69 ? -16.844 9.797 4.016 1 97.94 69 GLU A C 1
ATOM 546 O O . GLU A 1 69 ? -17.312 10.578 3.189 1 97.94 69 GLU A O 1
ATOM 551 N N . ALA A 1 70 ? -16.516 8.586 3.738 1 97.81 70 ALA A N 1
ATOM 552 C CA . ALA A 1 70 ? -16.828 8.008 2.434 1 97.81 70 ALA A CA 1
ATOM 553 C C . ALA A 1 70 ? -17.484 6.633 2.58 1 97.81 70 ALA A C 1
ATOM 555 O O . ALA A 1 70 ? -17.078 5.84 3.432 1 97.81 70 ALA A O 1
ATOM 556 N N . LYS A 1 71 ? -18.516 6.371 1.782 1 97 71 LYS A N 1
ATOM 557 C CA . LYS A 1 71 ? -19.109 5.035 1.73 1 97 71 LYS A CA 1
ATOM 558 C C . LYS A 1 71 ? -18.188 4.059 1.002 1 97 71 LYS A C 1
ATOM 560 O O . LYS A 1 71 ? -17.609 4.395 -0.028 1 97 71 LYS A O 1
ATOM 565 N N . LEU A 1 72 ? -18.109 2.895 1.621 1 96.44 72 LEU A N 1
ATOM 566 C CA . LEU A 1 72 ? -17.219 1.87 1.074 1 96.44 72 LEU A CA 1
ATOM 567 C C . LEU A 1 72 ? -18 0.905 0.183 1 96.44 72 LEU A C 1
ATOM 569 O O . LEU A 1 72 ? -18.531 -0.101 0.663 1 96.44 72 LEU A O 1
ATOM 573 N N . LEU A 1 73 ? -18 1.249 -1.104 1 96.44 73 LEU A N 1
ATOM 574 C CA . LEU A 1 73 ? -18.609 0.371 -2.092 1 96.44 73 LEU A CA 1
ATOM 575 C C . LEU A 1 73 ? -17.562 -0.197 -3.043 1 96.44 73 LEU A C 1
ATOM 577 O O . LEU A 1 73 ? -17.125 0.49 -3.969 1 96.44 73 LEU A O 1
ATOM 581 N N . PRO A 1 74 ? -17.219 -1.458 -2.805 1 95.75 74 PRO A N 1
ATOM 582 C CA . PRO A 1 74 ? -16.219 -2.043 -3.701 1 95.75 74 PRO A CA 1
ATOM 583 C C . PRO A 1 74 ? -16.688 -2.104 -5.152 1 95.75 74 PRO A C 1
ATOM 585 O O . PRO A 1 74 ? -17.859 -2.393 -5.414 1 95.75 74 PRO A O 1
ATOM 588 N N . ALA A 1 75 ? -15.75 -1.832 -6.043 1 95.94 75 ALA A N 1
ATOM 589 C CA . ALA A 1 75 ? -16.078 -1.831 -7.465 1 95.94 75 ALA A CA 1
ATOM 590 C C . ALA A 1 75 ? -16.594 -3.195 -7.91 1 95.94 75 ALA A C 1
ATOM 592 O O . ALA A 1 75 ? -17.484 -3.283 -8.758 1 95.94 75 ALA A O 1
ATOM 593 N N . SER A 1 76 ? -16.047 -4.199 -7.352 1 94.94 76 SER A N 1
ATOM 594 C CA . SER A 1 76 ? -16.438 -5.551 -7.738 1 94.94 76 SER A CA 1
ATOM 595 C C . SER A 1 76 ? -17.891 -5.844 -7.359 1 94.94 76 SER A C 1
ATOM 597 O O . SER A 1 76 ? -18.594 -6.531 -8.094 1 94.94 76 SER A O 1
ATOM 599 N N . VAL A 1 77 ? -18.281 -5.367 -6.254 1 94.94 77 VAL A N 1
ATOM 600 C CA . VAL A 1 77 ? -19.656 -5.547 -5.801 1 94.94 77 VAL A CA 1
ATOM 601 C C . VAL A 1 77 ? -20.609 -4.797 -6.73 1 94.94 77 VAL A C 1
ATOM 603 O O . VAL A 1 77 ? -21.641 -5.336 -7.141 1 94.94 77 VAL A O 1
ATOM 606 N N . LEU A 1 78 ? -20.219 -3.623 -7.031 1 96.81 78 LEU A N 1
ATOM 607 C CA . LEU A 1 78 ? -21.016 -2.83 -7.965 1 96.81 78 LEU A CA 1
ATOM 608 C C . LEU A 1 78 ? -21.109 -3.52 -9.32 1 96.81 78 LEU A C 1
ATOM 610 O O . LEU A 1 78 ? -22.203 -3.633 -9.891 1 96.81 78 LEU A O 1
ATOM 614 N N . ALA A 1 79 ? -20 -3.963 -9.781 1 95.88 79 ALA A N 1
ATOM 615 C CA . ALA A 1 79 ? -19.938 -4.637 -11.078 1 95.88 79 ALA A CA 1
ATOM 616 C C . ALA A 1 79 ? -20.828 -5.871 -11.094 1 95.88 79 ALA A C 1
ATOM 618 O O . ALA A 1 79 ? -21.547 -6.121 -12.07 1 95.88 79 ALA A O 1
ATOM 619 N N . ARG A 1 80 ? -20.781 -6.594 -10.117 1 92.62 80 ARG A N 1
ATOM 620 C CA . ARG A 1 80 ? -21.609 -7.793 -10.016 1 92.62 80 ARG A CA 1
ATOM 621 C C . ARG A 1 80 ? -23.094 -7.438 -10.055 1 92.62 80 ARG A C 1
ATOM 623 O O . ARG A 1 80 ? -23.875 -8.102 -10.742 1 92.62 80 ARG A O 1
ATOM 630 N N . LYS A 1 81 ? -23.484 -6.422 -9.344 1 95.31 81 LYS A N 1
ATOM 631 C CA . LYS A 1 81 ? -24.875 -5.988 -9.336 1 95.31 81 LYS A CA 1
ATOM 632 C C . LYS A 1 81 ? -25.328 -5.52 -10.719 1 95.31 81 LYS A C 1
ATOM 634 O O . LYS A 1 81 ? -26.438 -5.828 -11.164 1 95.31 81 LYS A O 1
ATOM 639 N N . VAL A 1 82 ? -24.453 -4.84 -11.336 1 96.38 82 VAL A N 1
ATOM 640 C CA . VAL A 1 82 ? -24.734 -4.367 -12.688 1 96.38 82 VAL A CA 1
ATOM 641 C C . VAL A 1 82 ? -24.906 -5.559 -13.625 1 96.38 82 VAL A C 1
ATOM 643 O O . VAL A 1 82 ? -25.828 -5.59 -14.445 1 96.38 82 VAL A O 1
ATOM 646 N N . GLN A 1 83 ? -24.047 -6.465 -13.461 1 93.94 83 GLN A N 1
ATOM 647 C CA . GLN A 1 83 ? -24.109 -7.664 -14.289 1 93.94 83 GLN A CA 1
ATOM 648 C C . GLN A 1 83 ? -25.406 -8.422 -14.047 1 93.94 83 GLN A C 1
ATOM 650 O O . GLN A 1 83 ? -26.031 -8.93 -14.984 1 93.94 83 GLN A O 1
ATOM 655 N N . GLU A 1 84 ? -25.75 -8.57 -12.852 1 93.19 84 GLU A N 1
ATOM 656 C CA . GLU A 1 84 ? -27.016 -9.219 -12.5 1 93.19 84 GLU A CA 1
ATOM 657 C C . GLU A 1 84 ? -28.203 -8.516 -13.172 1 93.19 84 GLU A C 1
ATOM 659 O O . GLU A 1 84 ? -29.062 -9.172 -13.742 1 93.19 84 GLU A O 1
ATOM 664 N N . LYS A 1 85 ? -28.219 -7.238 -13.117 1 95.06 85 LYS A N 1
ATOM 665 C CA . LYS A 1 85 ? -29.297 -6.457 -13.711 1 95.06 85 LYS A CA 1
ATOM 666 C C . LYS A 1 85 ? -29.281 -6.582 -15.234 1 95.06 85 LYS A C 1
ATOM 668 O O . LYS A 1 85 ? -30.344 -6.707 -15.859 1 95.06 85 LYS A O 1
ATOM 673 N N . ALA A 1 86 ? -28.141 -6.562 -15.766 1 95.56 86 ALA A N 1
ATOM 674 C CA . ALA A 1 86 ? -28 -6.734 -17.219 1 95.56 86 ALA A CA 1
ATOM 675 C C . ALA A 1 86 ? -28.484 -8.109 -17.656 1 95.56 86 ALA A C 1
ATOM 677 O O . ALA A 1 86 ? -29.141 -8.242 -18.688 1 95.56 86 ALA A O 1
ATOM 678 N N . ALA A 1 87 ? -28.172 -9.094 -16.922 1 93.25 87 ALA A N 1
ATOM 679 C CA . ALA A 1 87 ? -28.594 -10.453 -17.234 1 93.25 87 ALA A CA 1
ATOM 680 C C . ALA A 1 87 ? -30.109 -10.586 -17.172 1 93.25 87 ALA A C 1
ATOM 682 O O . ALA A 1 87 ? -30.703 -11.297 -17.984 1 93.25 87 ALA A O 1
ATOM 683 N N . HIS A 1 88 ? -30.672 -9.914 -16.219 1 94 88 HIS A N 1
ATOM 684 C CA . HIS A 1 88 ? -32.125 -9.914 -16.094 1 94 88 HIS A CA 1
ATOM 685 C C . HIS A 1 88 ? -32.781 -9.297 -17.328 1 94 88 HIS A C 1
ATOM 687 O O . HIS A 1 88 ? -33.75 -9.82 -17.844 1 94 88 HIS A O 1
ATOM 693 N N . ILE A 1 89 ? -32.188 -8.281 -17.844 1 94.5 89 ILE A N 1
ATOM 694 C CA . ILE A 1 89 ? -32.688 -7.613 -19.047 1 94.5 89 ILE A CA 1
ATOM 695 C C . ILE A 1 89 ? -32.531 -8.539 -20.25 1 94.5 89 ILE A C 1
ATOM 697 O O . ILE A 1 89 ? -33.469 -8.68 -21.047 1 94.5 89 ILE A O 1
ATOM 701 N N . GLU A 1 90 ? -31.422 -9.117 -20.312 1 94.31 90 GLU A N 1
ATOM 702 C CA . GLU A 1 90 ? -31.188 -10.039 -21.422 1 94.31 90 GLU A CA 1
ATOM 703 C C . GLU A 1 90 ? -32.156 -11.211 -21.375 1 94.31 90 GLU A C 1
ATOM 705 O O . GLU A 1 90 ? -32.688 -11.617 -22.422 1 94.31 90 GLU A O 1
ATOM 710 N N . ALA A 1 91 ? -32.406 -11.727 -20.266 1 94.12 91 ALA A N 1
ATOM 711 C CA . ALA A 1 91 ? -33.344 -12.852 -20.094 1 94.12 91 ALA A CA 1
ATOM 712 C C . ALA A 1 91 ? -34.75 -12.453 -20.438 1 94.12 91 ALA A C 1
ATOM 714 O O . ALA A 1 91 ? -35.5 -13.234 -21.031 1 94.12 91 ALA A O 1
ATOM 715 N N . ASN A 1 92 ? -35.125 -11.227 -20.156 1 94.94 92 ASN A N 1
ATOM 716 C CA . ASN A 1 92 ? -36.5 -10.781 -20.312 1 94.94 92 ASN A CA 1
ATOM 717 C C . ASN A 1 92 ? -36.75 -10.148 -21.688 1 94.94 92 ASN A C 1
ATOM 719 O O . ASN A 1 92 ? -37.844 -10.234 -22.234 1 94.94 92 ASN A O 1
ATOM 723 N N . GLU A 1 93 ? -35.656 -9.484 -22.172 1 94.19 93 GLU A N 1
ATOM 724 C CA . GLU A 1 93 ? -35.844 -8.727 -23.391 1 94.19 93 GLU A CA 1
ATOM 725 C C . GLU A 1 93 ? -35.094 -9.344 -24.562 1 94.19 93 GLU A C 1
ATOM 727 O O . GLU A 1 93 ? -35.25 -8.93 -25.703 1 94.19 93 GLU A O 1
ATOM 732 N N . GLY A 1 94 ? -34.25 -10.281 -24.281 1 93.25 94 GLY A N 1
ATOM 733 C CA . GLY A 1 94 ? -33.5 -11 -25.312 1 93.25 94 GLY A CA 1
ATOM 734 C C . GLY A 1 94 ? -32.375 -10.203 -25.922 1 93.25 94 GLY A C 1
ATOM 735 O O . GLY A 1 94 ? -31.922 -10.492 -27.031 1 93.25 94 GLY A O 1
ATOM 736 N N . ARG A 1 95 ? -32.125 -9.078 -25.297 1 94.12 95 ARG A N 1
ATOM 737 C CA . ARG A 1 95 ? -31.047 -8.25 -25.797 1 94.12 95 ARG A CA 1
ATOM 738 C C . ARG A 1 95 ? -30.109 -7.824 -24.672 1 94.12 95 ARG A C 1
ATOM 740 O O . ARG A 1 95 ? -30.531 -7.707 -23.516 1 94.12 95 ARG A O 1
ATOM 747 N N . LYS A 1 96 ? -28.844 -7.547 -25.078 1 93.12 96 LYS A N 1
ATOM 748 C CA . LYS A 1 96 ? -27.875 -6.992 -24.141 1 93.12 96 LYS A CA 1
ATOM 749 C C . LYS A 1 96 ? -28 -5.473 -24.062 1 93.12 96 LYS A C 1
ATOM 751 O O . LYS A 1 96 ? -28.188 -4.801 -25.078 1 93.12 96 LYS A O 1
ATOM 756 N N . PRO A 1 97 ? -27.938 -4.973 -22.906 1 94.88 97 PRO A N 1
ATOM 757 C CA . PRO A 1 97 ? -28 -3.516 -22.781 1 94.88 97 PRO A CA 1
ATOM 758 C C . PRO A 1 97 ? -26.828 -2.818 -23.469 1 94.88 97 PRO A C 1
ATOM 760 O O . PRO A 1 97 ? -25.703 -3.314 -23.438 1 94.88 97 PRO A O 1
ATOM 763 N N . GLY A 1 98 ? -27.188 -1.791 -24.188 1 93.69 98 GLY A N 1
ATOM 764 C CA . GLY A 1 98 ? -26.156 -0.982 -24.812 1 93.69 98 GLY A CA 1
ATOM 765 C C . GLY A 1 98 ? -25.359 -0.146 -23.828 1 93.69 98 GLY A C 1
ATOM 766 O O . GLY A 1 98 ? -25.609 -0.211 -22.625 1 93.69 98 GLY A O 1
ATOM 767 N N . LYS A 1 99 ? -24.406 0.706 -24.312 1 93.56 99 LYS A N 1
ATOM 768 C CA . LYS A 1 99 ? -23.484 1.493 -23.5 1 93.56 99 LYS A CA 1
ATOM 769 C C . LYS A 1 99 ? -24.25 2.463 -22.594 1 93.56 99 LYS A C 1
ATOM 771 O O . LYS A 1 99 ? -23.984 2.531 -21.391 1 93.56 99 LYS A O 1
ATOM 776 N N . LYS A 1 100 ? -25.172 3.189 -23.172 1 95.56 100 LYS A N 1
ATOM 777 C CA . LYS A 1 100 ? -25.953 4.164 -22.422 1 95.56 100 LYS A CA 1
ATOM 778 C C . LYS A 1 100 ? -26.781 3.484 -21.328 1 95.56 100 LYS A C 1
ATOM 780 O O . LYS A 1 100 ? -26.828 3.957 -20.188 1 95.56 100 LYS A O 1
ATOM 785 N N . GLU A 1 101 ? -27.391 2.455 -21.656 1 94.62 101 GLU A N 1
ATOM 786 C CA . GLU A 1 101 ? -28.219 1.709 -20.719 1 94.62 101 GLU A CA 1
ATOM 787 C C . GLU A 1 101 ? -27.375 1.107 -19.594 1 94.62 101 GLU A C 1
ATOM 789 O O . GLU A 1 101 ? -27.812 1.044 -18.453 1 94.62 101 GLU A O 1
ATOM 794 N N . LYS A 1 102 ? -26.234 0.7 -19.891 1 94.94 102 LYS A N 1
ATOM 795 C CA . LYS A 1 102 ? -25.328 0.157 -18.891 1 94.94 102 LYS A CA 1
ATOM 796 C C . LYS A 1 102 ? -24.938 1.225 -17.875 1 94.94 102 LYS A C 1
ATOM 798 O O . LYS A 1 102 ? -24.812 0.94 -16.672 1 94.94 102 LYS A O 1
ATOM 803 N N . LYS A 1 103 ? -24.719 2.398 -18.391 1 95.56 103 LYS A N 1
ATOM 804 C CA . LYS A 1 103 ? -24.406 3.502 -17.484 1 95.56 103 LYS A CA 1
ATOM 805 C C . LYS A 1 103 ? -25.578 3.766 -16.531 1 95.56 103 LYS A C 1
ATOM 807 O O . LYS A 1 103 ? -25.359 4 -15.336 1 95.56 103 LYS A O 1
ATOM 812 N N . GLU A 1 104 ? -26.734 3.693 -17.016 1 96.75 104 GLU A N 1
ATOM 813 C CA . GLU A 1 104 ? -27.922 3.889 -16.203 1 96.75 104 GLU A CA 1
ATOM 814 C C . GLU A 1 104 ? -28.078 2.768 -15.172 1 96.75 104 GLU A C 1
ATOM 816 O O . GLU A 1 104 ? -28.469 3.012 -14.031 1 96.75 104 GLU A O 1
ATOM 821 N N . LEU A 1 105 ? -27.797 1.566 -15.602 1 97.12 105 LEU A N 1
ATOM 822 C CA . LEU A 1 105 ? -27.828 0.425 -14.695 1 97.12 105 LEU A CA 1
ATOM 823 C C . LEU A 1 105 ? -26.828 0.599 -13.562 1 97.12 105 LEU A C 1
ATOM 825 O O . LEU A 1 105 ? -27.109 0.236 -12.414 1 97.12 105 LEU A O 1
ATOM 829 N N . LYS A 1 106 ? -25.656 1.097 -13.898 1 97.25 106 LYS A N 1
ATOM 830 C CA . LYS A 1 106 ? -24.641 1.345 -12.891 1 97.25 106 LYS A CA 1
ATOM 831 C C . LYS A 1 106 ? -25.109 2.359 -11.859 1 97.25 106 LYS A C 1
ATOM 833 O O . LYS A 1 106 ? -24.938 2.154 -10.656 1 97.25 106 LYS A O 1
ATOM 838 N N . ASP A 1 107 ? -25.734 3.371 -12.344 1 96.69 107 ASP A N 1
ATOM 839 C CA . ASP A 1 107 ? -26.25 4.398 -11.445 1 96.69 107 ASP A CA 1
ATOM 840 C C . ASP A 1 107 ? -27.344 3.834 -10.531 1 96.69 107 ASP A C 1
ATOM 842 O O . ASP A 1 107 ? -27.359 4.117 -9.336 1 96.69 107 ASP A O 1
ATOM 846 N N . GLU A 1 108 ? -28.125 3.092 -11.102 1 96.56 108 GLU A N 1
ATOM 847 C CA . GLU A 1 108 ? -29.188 2.455 -10.328 1 96.56 108 GLU A CA 1
ATOM 848 C C . GLU A 1 108 ? -28.625 1.5 -9.281 1 96.56 108 GLU A C 1
ATOM 850 O O . GLU A 1 108 ? -29.062 1.501 -8.125 1 96.56 108 GLU A O 1
ATOM 855 N N . ALA A 1 109 ? -27.688 0.751 -9.742 1 97.31 109 ALA A N 1
ATOM 856 C CA . ALA A 1 109 ? -27.047 -0.186 -8.836 1 97.31 109 ALA A CA 1
ATOM 857 C C . ALA A 1 109 ? -26.375 0.55 -7.672 1 97.31 109 ALA A C 1
ATOM 859 O O . ALA A 1 109 ? -26.453 0.101 -6.523 1 97.31 109 ALA A O 1
ATOM 860 N N . LYS A 1 110 ? -25.719 1.596 -7.973 1 96.81 110 LYS A N 1
ATOM 861 C CA . LYS A 1 110 ? -25.078 2.408 -6.941 1 96.81 110 LYS A CA 1
ATOM 862 C C . LYS A 1 110 ? -26.109 2.92 -5.934 1 96.81 110 LYS A C 1
ATOM 864 O O . LYS A 1 110 ? -25.891 2.834 -4.723 1 96.81 110 LYS A O 1
ATOM 869 N N . LEU A 1 111 ? -27.219 3.385 -6.379 1 96.38 111 LEU A N 1
ATOM 870 C CA . LEU A 1 111 ? -28.281 3.906 -5.523 1 96.38 111 LEU A CA 1
ATOM 871 C C . LEU A 1 111 ? -28.844 2.812 -4.617 1 96.38 111 LEU A C 1
ATOM 873 O O . LEU A 1 111 ? -29.203 3.076 -3.467 1 96.38 111 LEU A O 1
ATOM 877 N N . ASP A 1 112 ? -28.828 1.659 -5.141 1 96.31 112 ASP A N 1
ATOM 878 C CA . ASP A 1 112 ? -29.328 0.518 -4.383 1 96.31 112 ASP A CA 1
ATOM 879 C C . ASP A 1 112 ? -28.344 0.089 -3.305 1 96.31 112 ASP A C 1
ATOM 881 O O . ASP A 1 112 ? -28.734 -0.304 -2.207 1 96.31 112 ASP A O 1
ATOM 885 N N . LEU A 1 113 ? -27.094 0.201 -3.658 1 97.25 113 LEU A N 1
ATOM 886 C CA . LEU A 1 113 ? -26.078 -0.429 -2.828 1 97.25 113 LEU A CA 1
ATOM 887 C C . LEU A 1 113 ? -25.547 0.546 -1.782 1 97.25 113 LEU A C 1
ATOM 889 O O . LEU A 1 113 ? -25.141 0.135 -0.692 1 97.25 113 LEU A O 1
ATOM 893 N N . LEU A 1 114 ? -25.578 1.798 -2.008 1 97.62 114 LEU A N 1
ATOM 894 C CA . LEU A 1 114 ? -24.969 2.799 -1.143 1 97.62 114 LEU A CA 1
ATOM 895 C C . LEU A 1 114 ? -25.578 2.76 0.253 1 97.62 114 LEU A C 1
ATOM 897 O O . LEU A 1 114 ? -24.859 2.828 1.254 1 97.62 114 LEU A O 1
ATOM 901 N N . PRO A 1 115 ? -26.859 2.627 0.403 1 96.88 115 PRO A N 1
ATOM 902 C CA . PRO A 1 115 ? -27.438 2.598 1.744 1 96.88 115 PRO A CA 1
ATOM 903 C C . PRO A 1 115 ? -26.953 1.418 2.578 1 96.88 115 PRO A C 1
ATOM 905 O O . PRO A 1 115 ? -27.047 1.439 3.809 1 96.88 115 PRO A O 1
ATOM 908 N N . MET A 1 116 ? -26.375 0.475 1.918 1 94.88 116 MET A N 1
ATOM 909 C CA . MET A 1 116 ? -25.922 -0.737 2.59 1 94.88 116 MET A CA 1
ATOM 910 C C . MET A 1 116 ? -24.422 -0.655 2.902 1 94.88 116 MET A C 1
ATOM 912 O O . MET A 1 116 ? -23.906 -1.467 3.668 1 94.88 116 MET A O 1
ATOM 916 N N . ALA A 1 117 ? -23.766 0.241 2.352 1 97.06 117 ALA A N 1
ATOM 917 C CA . ALA A 1 117 ? -22.312 0.344 2.471 1 97.06 117 ALA A CA 1
ATOM 918 C C . ALA A 1 117 ? -21.906 0.918 3.826 1 97.06 117 ALA A C 1
ATOM 920 O O . ALA A 1 117 ? -22.516 1.875 4.309 1 97.06 117 ALA A O 1
ATOM 921 N N . PHE A 1 118 ? -20.922 0.317 4.395 1 97.06 118 PHE A N 1
ATOM 922 C CA . PHE A 1 118 ? -20.312 0.947 5.555 1 97.06 118 PHE A CA 1
ATOM 923 C C . PHE A 1 118 ? -19.578 2.227 5.156 1 97.06 118 PHE A C 1
ATOM 925 O O . PHE A 1 118 ? -19.359 2.48 3.969 1 97.06 118 PHE A O 1
ATOM 932 N N . THR A 1 119 ? -19.297 2.994 6.18 1 96.25 119 THR A N 1
ATOM 933 C CA . THR A 1 119 ? -18.562 4.227 5.922 1 96.25 119 THR A CA 1
ATOM 934 C C . THR A 1 119 ? -17.172 4.172 6.543 1 96.25 119 THR A C 1
ATOM 936 O O . THR A 1 119 ? -16.953 3.441 7.512 1 96.25 119 THR A O 1
ATOM 939 N N . LYS A 1 120 ? -16.328 4.883 5.949 1 95.94 120 LYS A N 1
ATOM 940 C CA . LYS A 1 120 ? -15 5.125 6.516 1 95.94 120 LYS A CA 1
ATOM 941 C C . LYS A 1 120 ? -14.789 6.609 6.805 1 95.94 120 LYS A C 1
ATOM 943 O O . LYS A 1 120 ? -15.07 7.461 5.961 1 95.94 120 LYS A O 1
ATOM 948 N N . GLN A 1 121 ? -14.273 6.82 7.992 1 95.88 121 GLN A N 1
ATOM 949 C CA . GLN A 1 121 ? -14 8.195 8.398 1 95.88 121 GLN A CA 1
ATOM 950 C C . GLN A 1 121 ? -12.5 8.438 8.539 1 95.88 121 GLN A C 1
ATOM 952 O O . GLN A 1 121 ? -11.758 7.547 8.945 1 95.88 121 GLN A O 1
ATOM 957 N N . GLY A 1 122 ? -12.094 9.617 8.148 1 95.56 122 GLY A N 1
ATOM 958 C CA . GLY A 1 122 ? -10.734 10.102 8.344 1 95.56 122 GLY A CA 1
ATOM 959 C C . GLY A 1 122 ? -10.672 11.594 8.625 1 95.56 122 GLY A C 1
ATOM 960 O O . GLY A 1 122 ? -11.305 12.391 7.922 1 95.56 122 GLY A O 1
ATOM 961 N N . ALA A 1 123 ? -9.93 11.859 9.68 1 96.81 123 ALA A N 1
ATOM 962 C CA . ALA A 1 123 ? -9.844 13.266 10.039 1 96.81 123 ALA A CA 1
ATOM 963 C C . ALA A 1 123 ? -8.406 13.773 9.914 1 96.81 123 ALA A C 1
ATOM 965 O O . ALA A 1 123 ? -7.457 13 10.023 1 96.81 123 ALA A O 1
ATOM 966 N N . MET A 1 124 ? -8.258 15.07 9.695 1 98.38 124 MET A N 1
ATOM 967 C CA . MET A 1 124 ? -6.934 15.688 9.68 1 98.38 124 MET A CA 1
ATOM 968 C C . MET A 1 124 ? -6.902 16.922 10.57 1 98.38 124 MET A C 1
ATOM 970 O O . MET A 1 124 ? -7.887 17.656 10.648 1 98.38 124 MET A O 1
ATOM 974 N N . TRP A 1 125 ? -5.773 17.156 11.156 1 98.81 125 TRP A N 1
ATOM 975 C CA . TRP A 1 125 ? -5.543 18.359 11.938 1 98.81 125 TRP A CA 1
ATOM 976 C C . TRP A 1 125 ? -5.254 19.547 11.016 1 98.81 125 TRP A C 1
ATOM 978 O O . TRP A 1 125 ? -4.562 19.406 10.008 1 98.81 125 TRP A O 1
ATOM 988 N N . VAL A 1 126 ? -5.848 20.641 11.438 1 98.88 126 VAL A N 1
ATOM 989 C CA . VAL A 1 126 ? -5.594 21.922 10.797 1 98.88 126 VAL A CA 1
ATOM 990 C C . VAL A 1 126 ? -5.113 22.938 11.836 1 98.88 126 VAL A C 1
ATOM 992 O O . VAL A 1 126 ? -5.723 23.078 12.898 1 98.88 126 VAL A O 1
ATOM 995 N N . TRP A 1 127 ? -3.971 23.641 11.523 1 98.94 127 TRP A N 1
ATOM 996 C CA . TRP A 1 127 ? -3.324 24.5 12.508 1 98.94 127 TRP A CA 1
ATOM 997 C C . TRP A 1 127 ? -2.945 25.844 11.898 1 98.94 127 TRP A C 1
ATOM 999 O O . TRP A 1 127 ? -2.334 25.906 10.828 1 98.94 127 TRP A O 1
ATOM 1009 N N . ILE A 1 128 ? -3.406 26.891 12.555 1 98.81 128 ILE A N 1
ATOM 1010 C CA . ILE A 1 128 ? -2.982 28.234 12.188 1 98.81 128 ILE A CA 1
ATOM 1011 C C . ILE A 1 128 ? -2.066 28.812 13.266 1 98.81 128 ILE A C 1
ATOM 1013 O O . ILE A 1 128 ? -2.461 28.906 14.43 1 98.81 128 ILE A O 1
ATOM 1017 N N . ASP A 1 129 ? -0.883 29.094 12.883 1 98.62 129 ASP A N 1
ATOM 1018 C CA . ASP A 1 129 ? 0.002 29.922 13.695 1 98.62 129 ASP A CA 1
ATOM 1019 C C . ASP A 1 129 ? -0.184 31.406 13.367 1 98.62 129 ASP A C 1
ATOM 1021 O O . ASP A 1 129 ? 0.315 31.891 12.352 1 98.62 129 ASP A O 1
ATOM 1025 N N . THR A 1 130 ? -0.853 32.062 14.211 1 96.69 130 THR A N 1
ATOM 1026 C CA . THR A 1 130 ? -1.252 33.438 13.914 1 96.69 130 THR A CA 1
ATOM 1027 C C . THR A 1 130 ? -0.045 34.375 13.938 1 96.69 130 THR A C 1
ATOM 1029 O O . THR A 1 130 ? -0.022 35.375 13.234 1 96.69 130 THR A O 1
ATOM 1032 N N . GLN A 1 131 ? 0.923 34.062 14.742 1 96.38 131 GLN A N 1
ATOM 1033 C CA . GLN A 1 131 ? 2.117 34.875 14.844 1 96.38 131 GLN A CA 1
ATOM 1034 C C . GLN A 1 131 ? 3.027 34.688 13.633 1 96.38 131 GLN A C 1
ATOM 1036 O O . GLN A 1 131 ? 3.498 35.656 13.039 1 96.38 131 GLN A O 1
ATOM 1041 N N . LYS A 1 132 ? 3.213 33.438 13.25 1 97.06 132 LYS A N 1
ATOM 1042 C CA . LYS A 1 132 ? 4.086 33.156 12.125 1 97.06 132 LYS A CA 1
ATOM 1043 C C . LYS A 1 132 ? 3.316 33.219 10.805 1 97.06 132 LYS A C 1
ATOM 1045 O O . LYS A 1 132 ? 3.91 33.094 9.727 1 97.06 132 LYS A O 1
ATOM 1050 N N . ARG A 1 133 ? 2.057 33.281 10.82 1 96.94 133 ARG A N 1
ATOM 1051 C CA . ARG A 1 133 ? 1.152 33.406 9.68 1 96.94 133 ARG A CA 1
ATOM 1052 C C . ARG A 1 133 ? 1.305 32.219 8.742 1 96.94 133 ARG A C 1
ATOM 1054 O O . ARG A 1 133 ? 1.488 32.375 7.539 1 96.94 133 ARG A O 1
ATOM 1061 N N . THR A 1 134 ? 1.186 31.047 9.32 1 98.5 134 THR A N 1
ATOM 1062 C CA . THR A 1 134 ? 1.188 29.812 8.531 1 98.5 134 THR A CA 1
ATOM 1063 C C . THR A 1 134 ? -0.077 29 8.789 1 98.5 134 THR A C 1
ATOM 1065 O O . THR A 1 134 ? -0.627 29.031 9.891 1 98.5 134 THR A O 1
ATOM 1068 N N . LEU A 1 135 ? -0.604 28.422 7.773 1 98.88 135 LEU A N 1
ATOM 1069 C CA . LEU A 1 135 ? -1.596 27.359 7.844 1 98.88 135 LEU A CA 1
ATOM 1070 C C . LEU A 1 135 ? -0.951 26 7.586 1 98.88 135 LEU A C 1
ATOM 1072 O O . LEU A 1 135 ? -0.335 25.797 6.535 1 98.88 135 LEU A O 1
ATOM 1076 N N . VAL A 1 136 ? -1.094 25.078 8.508 1 98.94 136 VAL A N 1
ATOM 1077 C CA . VAL A 1 136 ? -0.467 23.766 8.398 1 98.94 136 VAL A CA 1
ATOM 1078 C C . VAL A 1 136 ? -1.54 22.672 8.391 1 98.94 136 VAL A C 1
ATOM 1080 O O . VAL A 1 136 ? -2.418 22.656 9.258 1 98.94 136 VAL A O 1
ATOM 1083 N N . LEU A 1 137 ? -1.506 21.859 7.395 1 98.94 137 LEU A N 1
ATOM 1084 C CA . LEU A 1 137 ? -2.447 20.75 7.273 1 98.94 137 LEU A CA 1
ATOM 1085 C C . LEU A 1 137 ? -1.741 19.422 7.473 1 98.94 137 LEU A C 1
ATOM 1087 O O . LEU A 1 137 ? -0.706 19.156 6.855 1 98.94 137 LEU A O 1
ATOM 1091 N N . ASP A 1 138 ? -2.328 18.531 8.312 1 98.88 138 ASP A N 1
ATOM 1092 C CA . ASP A 1 138 ? -1.774 17.219 8.625 1 98.88 138 ASP A CA 1
ATOM 1093 C C . ASP A 1 138 ? -2.158 16.203 7.562 1 98.88 138 ASP A C 1
ATOM 1095 O O . ASP A 1 138 ? -2.889 15.242 7.844 1 98.88 138 ASP A O 1
ATOM 1099 N N . THR A 1 139 ? -1.634 16.375 6.363 1 98.69 139 THR A N 1
ATOM 1100 C CA . THR A 1 139 ? -1.891 15.453 5.258 1 98.69 139 THR A CA 1
ATOM 1101 C C . THR A 1 139 ? -0.725 15.453 4.273 1 98.69 139 THR A C 1
ATOM 1103 O O . THR A 1 139 ? 0.012 16.438 4.176 1 98.69 139 THR A O 1
ATOM 1106 N N . GLY A 1 140 ? -0.559 14.391 3.693 1 98.19 140 GLY A N 1
ATOM 1107 C CA . GLY A 1 140 ? 0.387 14.297 2.594 1 98.19 140 GLY A CA 1
ATOM 1108 C C . GLY A 1 140 ? -0.263 14.461 1.232 1 98.19 140 GLY A C 1
ATOM 1109 O O . GLY A 1 140 ? 0.426 14.5 0.21 1 98.19 140 GLY A O 1
ATOM 1110 N N . SER A 1 141 ? -1.543 14.617 1.188 1 98.12 141 SER A N 1
ATOM 1111 C CA . SER A 1 141 ? -2.303 14.734 -0.052 1 98.12 141 SER A CA 1
ATOM 1112 C C . SER A 1 141 ? -2.588 16.188 -0.394 1 98.12 141 SER A C 1
ATOM 1114 O O . SER A 1 141 ? -3.352 16.859 0.304 1 98.12 141 SER A O 1
ATOM 1116 N N . GLN A 1 142 ? -2.039 16.531 -1.521 1 98.12 142 GLN A N 1
ATOM 1117 C CA . GLN A 1 142 ? -2.277 17.906 -1.959 1 98.12 142 GLN A CA 1
ATOM 1118 C C . GLN A 1 142 ? -3.756 18.141 -2.26 1 98.12 142 GLN A C 1
ATOM 1120 O O . GLN A 1 142 ? -4.289 19.219 -1.99 1 98.12 142 GLN A O 1
ATOM 1125 N N . ALA A 1 143 ? -4.371 17.156 -2.811 1 97.88 143 ALA A N 1
ATOM 1126 C CA . ALA A 1 143 ? -5.789 17.266 -3.135 1 97.88 143 ALA A CA 1
ATOM 1127 C C . ALA A 1 143 ? -6.621 17.516 -1.88 1 97.88 143 ALA A C 1
ATOM 1129 O O . ALA A 1 143 ? -7.512 18.375 -1.881 1 97.88 143 ALA A O 1
ATOM 1130 N N . ARG A 1 144 ? -6.359 16.812 -0.839 1 97.88 144 ARG A N 1
ATOM 1131 C CA . ARG A 1 144 ? -7.066 17.016 0.423 1 97.88 144 ARG A CA 1
ATOM 1132 C C . ARG A 1 144 ? -6.781 18.391 1.005 1 97.88 144 ARG A C 1
ATOM 1134 O O . ARG A 1 144 ? -7.684 19.047 1.527 1 97.88 144 ARG A O 1
ATOM 1141 N N . ALA A 1 145 ? -5.531 18.766 0.906 1 98.69 145 ALA A N 1
ATOM 1142 C CA . ALA A 1 145 ? -5.16 20.094 1.383 1 98.69 145 ALA A CA 1
ATOM 1143 C C . ALA A 1 145 ? -5.93 21.172 0.635 1 98.69 145 ALA A C 1
ATOM 1145 O O . ALA A 1 145 ? -6.469 22.094 1.251 1 98.69 145 ALA A O 1
ATOM 1146 N N . ASP A 1 146 ? -5.984 21.016 -0.603 1 98.19 146 ASP A N 1
ATOM 1147 C CA . ASP A 1 146 ? -6.664 22 -1.438 1 98.19 146 ASP A CA 1
ATOM 1148 C C . ASP A 1 146 ? -8.141 22.094 -1.068 1 98.19 146 ASP A C 1
ATOM 1150 O O . ASP A 1 146 ? -8.719 23.188 -1.107 1 98.19 146 ASP A O 1
ATOM 1154 N N . GLU A 1 147 ? -8.711 21 -0.796 1 97.81 147 GLU A N 1
ATOM 1155 C CA . GLU A 1 147 ? -10.117 21 -0.39 1 97.81 147 GLU A CA 1
ATOM 1156 C C . GLU A 1 147 ? -10.336 21.844 0.86 1 97.81 147 GLU A C 1
ATOM 1158 O O . GLU A 1 147 ? -11.242 22.672 0.898 1 97.81 147 GLU A O 1
ATOM 1163 N N . VAL A 1 148 ? -9.539 21.688 1.844 1 98.56 148 VAL A N 1
ATOM 1164 C CA . VAL A 1 148 ? -9.656 22.406 3.102 1 98.56 148 VAL A CA 1
ATOM 1165 C C . VAL A 1 148 ? -9.359 23.891 2.869 1 98.56 148 VAL A C 1
ATOM 1167 O O . VAL A 1 148 ? -10.078 24.766 3.357 1 98.56 148 VAL A O 1
ATOM 1170 N N . VAL A 1 149 ? -8.312 24.156 2.137 1 98.31 149 VAL A N 1
ATOM 1171 C CA . VAL A 1 149 ? -7.898 25.516 1.843 1 98.31 149 VAL A CA 1
ATOM 1172 C C . VAL A 1 149 ? -9.023 26.266 1.12 1 98.31 149 VAL A C 1
ATOM 1174 O O . VAL A 1 149 ? -9.352 27.391 1.469 1 98.31 149 VAL A O 1
ATOM 1177 N N . SER A 1 150 ? -9.586 25.625 0.138 1 97.88 150 SER A N 1
ATOM 1178 C CA . SER A 1 150 ? -10.688 26.219 -0.612 1 97.88 150 SER A CA 1
ATOM 1179 C C . SER A 1 150 ? -11.852 26.578 0.305 1 97.88 150 SER A C 1
ATOM 1181 O O . SER A 1 150 ? -12.406 27.672 0.204 1 97.88 150 SER A O 1
ATOM 1183 N N . LEU A 1 151 ? -12.211 25.703 1.197 1 97.75 151 LEU A N 1
ATOM 1184 C CA . LEU A 1 151 ? -13.305 25.938 2.131 1 97.75 151 LEU A CA 1
ATOM 1185 C C . LEU A 1 151 ? -13 27.109 3.053 1 97.75 151 LEU A C 1
ATOM 1187 O O . LEU A 1 151 ? -13.867 27.953 3.295 1 97.75 151 LEU A O 1
ATOM 1191 N N . LEU A 1 152 ? -11.828 27.172 3.549 1 98.25 152 LEU A N 1
ATOM 1192 C CA . LEU A 1 152 ? -11.438 28.234 4.465 1 98.25 152 LEU A CA 1
ATOM 1193 C C . LEU A 1 152 ? -11.422 29.594 3.756 1 98.25 152 LEU A C 1
ATOM 1195 O O . LEU A 1 152 ? -11.914 30.578 4.289 1 98.25 152 LEU A O 1
ATOM 1199 N N . VAL A 1 153 ? -10.805 29.594 2.582 1 97.25 153 VAL A N 1
ATOM 1200 C CA . VAL A 1 153 ? -10.719 30.828 1.815 1 97.25 153 VAL A CA 1
ATOM 1201 C C . VAL A 1 153 ? -12.125 31.344 1.491 1 97.25 153 VAL A C 1
ATOM 1203 O O . VAL A 1 153 ? -12.383 32.531 1.533 1 97.25 153 VAL A O 1
ATOM 1206 N N . GLU A 1 154 ? -13.039 30.453 1.213 1 96.62 154 GLU A N 1
ATOM 1207 C CA . GLU A 1 154 ? -14.414 30.797 0.904 1 96.62 154 GLU A CA 1
ATOM 1208 C C . GLU A 1 154 ? -15.133 31.344 2.135 1 96.62 154 GLU A C 1
ATOM 1210 O O . GLU A 1 154 ? -15.945 32.281 2.029 1 96.62 154 GLU A O 1
ATOM 1215 N N . SER A 1 155 ? -14.844 30.859 3.266 1 96.44 155 SER A N 1
ATOM 1216 C CA . SER A 1 155 ? -15.641 31.141 4.453 1 96.44 155 SER A CA 1
ATOM 1217 C C . SER A 1 155 ? -15.031 32.281 5.273 1 96.44 155 SER A C 1
ATOM 1219 O O . SER A 1 155 ? -15.719 32.906 6.082 1 96.44 155 SER A O 1
ATOM 1221 N N . LEU A 1 156 ? -13.75 32.562 5.152 1 95.12 156 LEU A N 1
ATOM 1222 C CA . LEU A 1 156 ? -13.062 33.562 5.945 1 95.12 156 LEU A CA 1
ATOM 1223 C C . LEU A 1 156 ? -12.75 34.812 5.102 1 95.12 156 LEU A C 1
ATOM 1225 O O . LEU A 1 156 ? -11.922 34.75 4.184 1 95.12 156 LEU A O 1
ATOM 1229 N N . PRO A 1 157 ? -13.352 35.844 5.43 1 89 157 PRO A N 1
ATOM 1230 C CA . PRO A 1 157 ? -13.094 37.062 4.652 1 89 157 PRO A CA 1
ATOM 1231 C C . PRO A 1 157 ? -11.633 37.5 4.695 1 89 157 PRO A C 1
ATOM 1233 O O . PRO A 1 157 ? -11.023 37.531 5.77 1 89 157 PRO A O 1
ATOM 1236 N N . GLY A 1 158 ? -11.086 37.812 3.512 1 91.75 158 GLY A N 1
ATOM 1237 C CA . GLY A 1 158 ? -9.734 38.344 3.418 1 91.75 158 GLY A CA 1
ATOM 1238 C C . GLY A 1 158 ? -8.656 37.281 3.623 1 91.75 158 GLY A C 1
ATOM 1239 O O . GLY A 1 158 ? -7.465 37.625 3.631 1 91.75 158 GLY A O 1
ATOM 1240 N N . PHE A 1 159 ? -9.039 36.094 3.773 1 96.06 159 PHE A N 1
ATOM 1241 C CA . PHE A 1 159 ? -8.094 35.031 4.004 1 96.06 159 PHE A CA 1
ATOM 1242 C C . PHE A 1 159 ? -7.457 34.562 2.693 1 96.06 159 PHE A C 1
ATOM 1244 O O . PHE A 1 159 ? -8.141 34.031 1.817 1 96.06 159 PHE A O 1
ATOM 1251 N N . ALA A 1 160 ? -6.203 34.844 2.5 1 96.56 160 ALA A N 1
ATOM 1252 C CA . ALA A 1 160 ? -5.465 34.469 1.296 1 96.56 160 ALA A CA 1
ATOM 1253 C C . ALA A 1 160 ? -4.234 33.656 1.646 1 96.56 160 ALA A C 1
ATOM 1255 O O . ALA A 1 160 ? -3.529 33.938 2.613 1 96.56 160 ALA A O 1
ATOM 1256 N N . LEU A 1 161 ? -4.043 32.656 0.844 1 97.44 161 LEU A N 1
ATOM 1257 C CA . LEU A 1 161 ? -2.992 31.672 1.139 1 97.44 161 LEU A CA 1
ATOM 1258 C C . LEU A 1 161 ? -2.123 31.422 -0.088 1 97.44 161 LEU A C 1
ATOM 1260 O O . LEU A 1 161 ? -2.594 31.531 -1.222 1 97.44 161 LEU A O 1
ATOM 1264 N N . ALA A 1 162 ? -0.906 31.109 0.135 1 97.06 162 ALA A N 1
ATOM 1265 C CA . ALA A 1 162 ? -0.002 30.562 -0.875 1 97.06 162 ALA A CA 1
ATOM 1266 C C . ALA A 1 162 ? 0.803 29.391 -0.316 1 97.06 162 ALA A C 1
ATOM 1268 O O . ALA A 1 162 ? 1.248 29.422 0.834 1 97.06 162 ALA A O 1
ATOM 1269 N N . LEU A 1 163 ? 0.94 28.391 -1.19 1 97.31 163 LEU A N 1
ATOM 1270 C CA . LEU A 1 163 ? 1.828 27.297 -0.781 1 97.31 163 LEU A CA 1
ATOM 1271 C C . LEU A 1 163 ? 3.213 27.844 -0.435 1 97.31 163 LEU A C 1
ATOM 1273 O O . LEU A 1 163 ? 3.758 28.672 -1.158 1 97.31 163 LEU A O 1
ATOM 1277 N N . LEU A 1 164 ? 3.762 27.391 0.672 1 97.62 164 LEU A N 1
ATOM 1278 C CA . LEU A 1 164 ? 5.09 27.828 1.085 1 97.62 164 LEU A CA 1
ATOM 1279 C C . LEU A 1 164 ? 6.133 27.484 0.029 1 97.62 164 LEU A C 1
ATOM 1281 O O . LEU A 1 164 ? 6.102 26.391 -0.541 1 97.62 164 LEU A O 1
ATOM 1285 N N . ASP A 1 165 ? 6.961 28.375 -0.226 1 96.88 165 ASP A N 1
ATOM 1286 C CA . ASP A 1 165 ? 8.062 28.203 -1.165 1 96.88 165 ASP A CA 1
ATOM 1287 C C . ASP A 1 165 ? 9.367 28.75 -0.582 1 96.88 165 ASP A C 1
ATOM 1289 O O . ASP A 1 165 ? 9.352 29.578 0.328 1 96.88 165 ASP A O 1
ATOM 1293 N N . THR A 1 166 ? 10.469 28.25 -1.094 1 98.12 166 THR A N 1
ATOM 1294 C CA . THR A 1 166 ? 11.773 28.656 -0.577 1 98.12 166 THR A CA 1
ATOM 1295 C C . THR A 1 166 ? 12.703 29.062 -1.717 1 98.12 166 THR A C 1
ATOM 1297 O O . THR A 1 166 ? 12.477 28.688 -2.871 1 98.12 166 THR A O 1
ATOM 1300 N N . GLN A 1 167 ? 13.695 29.812 -1.401 1 98 167 GLN A N 1
ATOM 1301 C CA . GLN A 1 167 ? 14.633 30.312 -2.4 1 98 167 GLN A CA 1
ATOM 1302 C C . GLN A 1 167 ? 15.453 29.172 -3 1 98 167 GLN A C 1
ATOM 1304 O O . GLN A 1 167 ? 15.742 29.172 -4.199 1 98 167 GLN A O 1
ATOM 1309 N N . THR A 1 168 ? 15.93 28.281 -2.164 1 98.12 168 THR A N 1
ATOM 1310 C CA . THR A 1 168 ? 16.516 27.031 -2.617 1 98.12 168 THR A CA 1
ATOM 1311 C C . THR A 1 168 ? 15.492 25.906 -2.559 1 98.12 168 THR A C 1
ATOM 1313 O O . THR A 1 168 ? 14.836 25.703 -1.534 1 98.12 168 THR A O 1
ATOM 1316 N N . SER A 1 169 ? 15.359 25.25 -3.709 1 98.06 169 SER A N 1
ATOM 1317 C CA . SER A 1 169 ? 14.414 24.141 -3.689 1 98.06 169 SER A CA 1
ATOM 1318 C C . SER A 1 169 ? 14.859 23.047 -2.729 1 98.06 169 SER A C 1
ATOM 1320 O O . SER A 1 169 ? 16.062 22.797 -2.576 1 98.06 169 SER A O 1
ATOM 1322 N N . PRO A 1 170 ? 13.922 22.391 -2.094 1 98.62 170 PRO A N 1
ATOM 1323 C CA . PRO A 1 170 ? 14.305 21.266 -1.229 1 98.62 170 PRO A CA 1
ATOM 1324 C C . PRO A 1 170 ? 15.18 20.234 -1.945 1 98.62 170 PRO A C 1
ATOM 1326 O O . PRO A 1 170 ? 16.141 19.734 -1.367 1 98.62 170 PRO A O 1
ATOM 1329 N N . GLN A 1 171 ? 14.844 19.953 -3.16 1 98.62 171 GLN A N 1
ATOM 1330 C CA . GLN A 1 171 ? 15.609 18.969 -3.928 1 98.62 171 GLN A CA 1
ATOM 1331 C C . GLN A 1 171 ? 17.062 19.391 -4.051 1 98.62 171 GLN A C 1
ATOM 1333 O O . GLN A 1 171 ? 17.969 18.578 -3.822 1 98.62 171 GLN A O 1
ATOM 1338 N N . ALA A 1 172 ? 17.297 20.672 -4.402 1 98.19 172 ALA A N 1
ATOM 1339 C CA . ALA A 1 172 ? 18.656 21.188 -4.531 1 98.19 172 ALA A CA 1
ATOM 1340 C C . ALA A 1 172 ? 19.375 21.172 -3.191 1 98.19 172 ALA A C 1
ATOM 1342 O O . ALA A 1 172 ? 20.562 20.812 -3.121 1 98.19 172 ALA A O 1
ATOM 1343 N N . ALA A 1 173 ? 18.703 21.547 -2.174 1 98.62 173 ALA A N 1
ATOM 1344 C CA . ALA A 1 173 ? 19.312 21.562 -0.843 1 98.62 173 ALA A CA 1
ATOM 1345 C C . ALA A 1 173 ? 19.672 20.141 -0.395 1 98.62 173 ALA A C 1
ATOM 1347 O O . ALA A 1 173 ? 20.797 19.906 0.07 1 98.62 173 ALA A O 1
ATOM 1348 N N . MET A 1 174 ? 18.75 19.219 -0.561 1 98.81 174 MET A N 1
ATOM 1349 C CA . MET A 1 174 ? 19.016 17.828 -0.188 1 98.81 174 MET A CA 1
ATOM 1350 C C . MET A 1 174 ? 20.219 17.281 -0.945 1 98.81 174 MET A C 1
ATOM 1352 O O . MET A 1 174 ? 21.062 16.594 -0.366 1 98.81 174 MET A O 1
ATOM 1356 N N . ALA A 1 175 ? 20.281 17.578 -2.246 1 98.44 175 ALA A N 1
ATOM 1357 C CA . ALA A 1 175 ? 21.422 17.141 -3.047 1 98.44 175 ALA A CA 1
ATOM 1358 C C . ALA A 1 175 ? 22.719 17.688 -2.482 1 98.44 175 ALA A C 1
ATOM 1360 O O . ALA A 1 175 ? 23.703 16.953 -2.336 1 98.44 175 ALA A O 1
ATOM 1361 N N . HIS A 1 176 ? 22.719 18.953 -2.156 1 98.19 176 HIS A N 1
ATOM 1362 C CA . HIS A 1 176 ? 23.906 19.609 -1.613 1 98.19 176 HIS A CA 1
ATOM 1363 C C . HIS A 1 176 ? 24.312 19 -0.279 1 98.19 176 HIS A C 1
ATOM 1365 O O . HIS A 1 176 ? 25.484 18.672 -0.07 1 98.19 176 HIS A O 1
ATOM 1371 N N . TRP A 1 177 ? 23.312 18.797 0.605 1 98.5 177 TRP A N 1
ATOM 1372 C CA . TRP A 1 177 ? 23.578 18.25 1.931 1 98.5 177 TRP A CA 1
ATOM 1373 C C . TRP A 1 177 ? 24.172 16.844 1.833 1 98.5 177 TRP A C 1
ATOM 1375 O O . TRP A 1 177 ? 25.094 16.5 2.566 1 98.5 177 TRP A O 1
ATOM 1385 N N . LEU A 1 178 ? 23.656 16.031 0.912 1 98.12 178 LEU A N 1
ATOM 1386 C CA . LEU A 1 178 ? 24.125 14.664 0.735 1 98.12 178 LEU A CA 1
ATOM 1387 C C . LEU A 1 178 ? 25.516 14.641 0.088 1 98.12 178 LEU A C 1
ATOM 1389 O O . LEU A 1 178 ? 26.359 13.812 0.448 1 98.12 178 LEU A O 1
ATOM 1393 N N . ALA A 1 179 ? 25.734 15.508 -0.855 1 96.94 179 ALA A N 1
ATOM 1394 C CA . ALA A 1 179 ? 26.984 15.516 -1.628 1 96.94 179 ALA A CA 1
ATOM 1395 C C . ALA A 1 179 ? 28.141 16.031 -0.79 1 96.94 179 ALA A C 1
ATOM 1397 O O . ALA A 1 179 ? 29.266 15.547 -0.917 1 96.94 179 ALA A O 1
ATOM 1398 N N . THR A 1 180 ? 27.875 17 0.082 1 96 180 THR A N 1
ATOM 1399 C CA . THR A 1 180 ? 28.953 17.688 0.768 1 96 180 THR A CA 1
ATOM 1400 C C . THR A 1 180 ? 28.984 17.312 2.246 1 96 180 THR A C 1
ATOM 1402 O O . THR A 1 180 ? 29.953 17.641 2.953 1 96 180 THR A O 1
ATOM 1405 N N . GLU A 1 181 ? 27.906 16.719 2.711 1 93.69 181 GLU A N 1
ATOM 1406 C CA . GLU A 1 181 ? 27.734 16.422 4.129 1 93.69 181 GLU A CA 1
ATOM 1407 C C . GLU A 1 181 ? 27.734 17.688 4.973 1 93.69 181 GLU A C 1
ATOM 1409 O O . GLU A 1 181 ? 28.234 17.703 6.094 1 93.69 181 GLU A O 1
ATOM 1414 N N . ASP A 1 182 ? 27.328 18.75 4.328 1 94.44 182 ASP A N 1
ATOM 1415 C CA . ASP A 1 182 ? 27.219 20.047 4.992 1 94.44 182 ASP A CA 1
ATOM 1416 C C . ASP A 1 182 ? 25.766 20.406 5.246 1 94.44 182 ASP A C 1
ATOM 1418 O O . ASP A 1 182 ? 25.203 21.266 4.547 1 94.44 182 ASP A O 1
ATOM 1422 N N . THR A 1 183 ? 25.219 19.797 6.172 1 96.25 183 THR A N 1
ATOM 1423 C CA . THR A 1 183 ? 23.859 20.094 6.578 1 96.25 183 THR A CA 1
ATOM 1424 C C . THR A 1 183 ? 23.828 21.25 7.578 1 96.25 183 THR A C 1
ATOM 1426 O O . THR A 1 183 ? 24.703 21.359 8.438 1 96.25 183 THR A O 1
ATOM 1429 N N . PRO A 1 184 ? 22.859 22.125 7.516 1 97.06 184 PRO A N 1
ATOM 1430 C CA . PRO A 1 184 ? 22.781 23.219 8.484 1 97.06 184 PRO A CA 1
ATOM 1431 C C . PRO A 1 184 ? 22.812 22.734 9.93 1 97.06 184 PRO A C 1
ATOM 1433 O O . PRO A 1 184 ? 22.359 21.625 10.227 1 97.06 184 PRO A O 1
ATOM 1436 N N . ILE A 1 185 ? 23.281 23.5 10.828 1 95.31 185 ILE A N 1
ATOM 1437 C CA . ILE A 1 185 ? 23.688 23.172 12.188 1 95.31 185 ILE A CA 1
ATOM 1438 C C . ILE A 1 185 ? 22.531 22.531 12.938 1 95.31 185 ILE A C 1
ATOM 1440 O O . ILE A 1 185 ? 22.719 21.594 13.719 1 95.31 185 ILE A O 1
ATOM 1444 N N . LEU A 1 186 ? 21.359 22.891 12.719 1 97.81 186 LEU A N 1
ATOM 1445 C CA . LEU A 1 186 ? 20.219 22.422 13.5 1 97.81 186 LEU A CA 1
ATOM 1446 C C . LEU A 1 186 ? 19.672 21.125 12.906 1 97.81 186 LEU A C 1
ATOM 1448 O O . LEU A 1 186 ? 18.766 20.516 13.484 1 97.81 186 LEU A O 1
ATOM 1452 N N . PHE A 1 187 ? 20.234 20.703 11.773 1 98.69 187 PHE A N 1
ATOM 1453 C CA . PHE A 1 187 ? 19.688 19.531 11.086 1 98.69 187 PHE A CA 1
ATOM 1454 C C . PHE A 1 187 ? 20.75 18.453 10.945 1 98.69 187 PHE A C 1
ATOM 1456 O O . PHE A 1 187 ? 21.938 18.734 10.797 1 98.69 187 PHE A O 1
ATOM 1463 N N . SER A 1 188 ? 20.297 17.234 11.039 1 98.31 188 SER A N 1
ATOM 1464 C CA . SER A 1 188 ? 21.141 16.094 10.703 1 98.31 188 SER A CA 1
ATOM 1465 C C . SER A 1 188 ? 20.438 15.164 9.719 1 98.31 188 SER A C 1
ATOM 1467 O O . SER A 1 188 ? 19.203 15.062 9.719 1 98.31 188 SER A O 1
ATOM 1469 N N . VAL A 1 189 ? 21.234 14.555 8.883 1 98.5 189 VAL A N 1
ATOM 1470 C CA . VAL A 1 189 ? 20.719 13.594 7.91 1 98.5 189 VAL A CA 1
ATOM 1471 C C . VAL A 1 189 ? 20.547 12.227 8.57 1 98.5 189 VAL A C 1
ATOM 1473 O O . VAL A 1 189 ? 21.469 11.727 9.227 1 98.5 189 VAL A O 1
ATOM 1476 N N . ASP A 1 190 ? 19.375 11.688 8.398 1 98.25 190 ASP A N 1
ATOM 1477 C CA . ASP A 1 190 ? 19.078 10.375 8.961 1 98.25 190 ASP A CA 1
ATOM 1478 C C . ASP A 1 190 ? 19.422 9.266 7.965 1 98.25 190 ASP A C 1
ATOM 1480 O O . ASP A 1 190 ? 20.438 9.32 7.293 1 98.25 190 ASP A O 1
ATOM 1484 N N . ARG A 1 191 ? 18.625 8.148 8.055 1 98.19 191 ARG A N 1
ATOM 1485 C CA . ARG A 1 191 ? 19.094 6.953 7.371 1 98.19 191 ARG A CA 1
ATOM 1486 C C . ARG A 1 191 ? 18.141 6.543 6.254 1 98.19 191 ARG A C 1
ATOM 1488 O O . ARG A 1 191 ? 17.938 5.352 6.02 1 98.19 191 ARG A O 1
ATOM 1495 N N . GLU A 1 192 ? 17.484 7.512 5.625 1 98.69 192 GLU A N 1
ATOM 1496 C CA . GLU A 1 192 ? 16.578 7.227 4.52 1 98.69 192 GLU A CA 1
ATOM 1497 C C . GLU A 1 192 ? 16.641 8.32 3.459 1 98.69 192 GLU A C 1
ATOM 1499 O O . GLU A 1 192 ? 16.625 9.508 3.785 1 98.69 192 GLU A O 1
ATOM 1504 N N . CYS A 1 193 ? 16.688 7.887 2.182 1 98.75 193 CYS A N 1
ATOM 1505 C CA . CYS A 1 193 ? 16.562 8.828 1.079 1 98.75 193 CYS A CA 1
ATOM 1506 C C . CYS A 1 193 ? 16.125 8.125 -0.199 1 98.75 193 CYS A C 1
ATOM 1508 O O . CYS A 1 193 ? 16.188 6.895 -0.283 1 98.75 193 CYS A O 1
ATOM 1510 N N . GLU A 1 194 ? 15.648 8.828 -1.065 1 98.88 194 GLU A N 1
ATOM 1511 C CA . GLU A 1 194 ? 15.297 8.383 -2.41 1 98.88 194 GLU A CA 1
ATOM 1512 C C . GLU A 1 194 ? 15.867 9.32 -3.471 1 98.88 194 GLU A C 1
ATOM 1514 O O . GLU A 1 194 ? 15.734 10.539 -3.363 1 98.88 194 GLU A O 1
ATOM 1519 N N . LEU A 1 195 ? 16.578 8.812 -4.43 1 98.69 195 LEU A N 1
ATOM 1520 C CA . LEU A 1 195 ? 17.141 9.555 -5.547 1 98.69 195 LEU A CA 1
ATOM 1521 C C . LEU A 1 195 ? 16.562 9.086 -6.875 1 98.69 195 LEU A C 1
ATOM 1523 O O . LEU A 1 195 ? 16.344 7.887 -7.074 1 98.69 195 LEU A O 1
ATOM 1527 N N . LYS A 1 196 ? 16.297 9.984 -7.738 1 98.25 196 LYS A N 1
ATOM 1528 C CA . LYS A 1 196 ? 15.742 9.648 -9.047 1 98.25 196 LYS A CA 1
ATOM 1529 C C . LYS A 1 196 ? 16.453 10.414 -10.164 1 98.25 196 LYS A C 1
ATOM 1531 O O . LYS A 1 196 ? 16.828 11.57 -9.984 1 98.25 196 LYS A O 1
ATOM 1536 N N . ALA A 1 197 ? 16.578 9.727 -11.25 1 96.88 197 ALA A N 1
ATOM 1537 C CA . ALA A 1 197 ? 17.109 10.391 -12.438 1 96.88 197 ALA A CA 1
ATOM 1538 C C . ALA A 1 197 ? 16.141 11.461 -12.945 1 96.88 197 ALA A C 1
ATOM 1540 O O . ALA A 1 197 ? 14.922 11.281 -12.883 1 96.88 197 ALA A O 1
ATOM 1541 N N . ALA A 1 198 ? 16.703 12.484 -13.492 1 91.56 198 ALA A N 1
ATOM 1542 C CA . ALA A 1 198 ? 15.906 13.602 -13.992 1 91.56 198 ALA A CA 1
ATOM 1543 C C . ALA A 1 198 ? 15.336 13.289 -15.367 1 91.56 198 ALA A C 1
ATOM 1545 O O . ALA A 1 198 ? 14.375 13.938 -15.812 1 91.56 198 ALA A O 1
ATOM 1546 N N . ASP A 1 199 ? 15.898 12.312 -16.031 1 91.75 199 ASP A N 1
ATOM 1547 C CA . ASP A 1 199 ? 15.477 12.023 -17.391 1 91.75 199 ASP A CA 1
ATOM 1548 C C . ASP A 1 199 ? 14.25 11.117 -17.406 1 91.75 199 ASP A C 1
ATOM 1550 O O . ASP A 1 199 ? 13.664 10.836 -16.359 1 91.75 199 ASP A O 1
ATOM 1554 N N . GLU A 1 200 ? 13.75 10.695 -18.531 1 92.12 200 GLU A N 1
ATOM 1555 C CA . GLU A 1 200 ? 12.492 9.984 -18.719 1 92.12 200 GLU A CA 1
ATOM 1556 C C . GLU A 1 200 ? 12.547 8.578 -18.125 1 92.12 200 GLU A C 1
ATOM 1558 O O . GLU A 1 200 ? 11.508 7.969 -17.859 1 92.12 200 GLU A O 1
ATOM 1563 N N . SER A 1 201 ? 13.781 8.117 -17.906 1 91.31 201 SER A N 1
ATOM 1564 C CA . SER A 1 201 ? 13.898 6.773 -17.344 1 91.31 201 SER A CA 1
ATOM 1565 C C . SER A 1 201 ? 13.336 6.707 -15.938 1 91.31 201 SER A C 1
ATOM 1567 O O . SER A 1 201 ? 12.805 5.672 -15.523 1 91.31 201 SER A O 1
ATOM 1569 N N . LYS A 1 202 ? 13.492 7.77 -15.195 1 93.62 202 LYS A N 1
ATOM 1570 C CA . LYS A 1 202 ? 13.102 7.859 -13.797 1 93.62 202 LYS A CA 1
ATOM 1571 C C . LYS A 1 202 ? 13.773 6.77 -12.961 1 93.62 202 LYS A C 1
ATOM 1573 O O . LYS A 1 202 ? 13.18 6.258 -12.008 1 93.62 202 LYS A O 1
ATOM 1578 N N . ALA A 1 203 ? 14.992 6.426 -13.445 1 96.81 203 ALA A N 1
ATOM 1579 C CA . ALA A 1 203 ? 15.773 5.469 -12.664 1 96.81 203 ALA A CA 1
ATOM 1580 C C . ALA A 1 203 ? 15.906 5.918 -11.219 1 96.81 203 ALA A C 1
ATOM 1582 O O . ALA A 1 203 ? 16.234 7.078 -10.945 1 96.81 203 ALA A O 1
ATOM 1583 N N . GLY A 1 204 ? 15.609 5.02 -10.328 1 97.94 204 GLY A N 1
ATOM 1584 C CA . GLY A 1 204 ? 15.562 5.414 -8.93 1 97.94 204 GLY A CA 1
ATOM 1585 C C . GLY A 1 204 ? 16.375 4.504 -8.023 1 97.94 204 GLY A C 1
ATOM 1586 O O . GLY A 1 204 ? 16.562 3.324 -8.328 1 97.94 204 GLY A O 1
ATOM 1587 N N . VAL A 1 205 ? 16.891 5.074 -6.957 1 98.44 205 VAL A N 1
ATOM 1588 C CA . VAL A 1 205 ? 17.547 4.34 -5.887 1 98.44 205 VAL A CA 1
ATOM 1589 C C . VAL A 1 205 ? 17.016 4.809 -4.535 1 98.44 205 VAL A C 1
ATOM 1591 O O . VAL A 1 205 ? 16.891 6.012 -4.289 1 98.44 205 VAL A O 1
ATOM 1594 N N . ARG A 1 206 ? 16.703 3.906 -3.725 1 98.75 206 ARG A N 1
ATOM 1595 C CA . ARG A 1 206 ? 16.188 4.227 -2.398 1 98.75 206 ARG A CA 1
ATOM 1596 C C . ARG A 1 206 ? 17.031 3.57 -1.309 1 98.75 206 ARG A C 1
ATOM 1598 O O . ARG A 1 206 ? 17.328 2.375 -1.38 1 98.75 206 ARG A O 1
ATOM 1605 N N . TYR A 1 207 ? 17.422 4.293 -0.374 1 98.75 207 TYR A N 1
ATOM 1606 C CA . TYR A 1 207 ? 18.094 3.803 0.822 1 98.75 207 TYR A CA 1
ATOM 1607 C C . TYR A 1 207 ? 17.156 3.842 2.027 1 98.75 207 TYR A C 1
ATOM 1609 O O . TYR A 1 207 ? 16.453 4.832 2.244 1 98.75 207 TYR A O 1
ATOM 1617 N N . ALA A 1 208 ? 17.109 2.807 2.773 1 98.5 208 ALA A N 1
ATOM 1618 C CA . ALA A 1 208 ? 16.328 2.717 3.998 1 98.5 208 ALA A CA 1
ATOM 1619 C C . ALA A 1 208 ? 17.141 2.121 5.137 1 98.5 208 ALA A C 1
ATOM 1621 O O . ALA A 1 208 ? 17.812 1.101 4.961 1 98.5 208 ALA A O 1
ATOM 1622 N N . ARG A 1 209 ? 17.062 2.73 6.359 1 97.81 209 ARG A N 1
ATOM 1623 C CA . ARG A 1 209 ? 17.812 2.307 7.535 1 97.81 209 ARG A CA 1
ATOM 1624 C C . ARG A 1 209 ? 19.312 2.201 7.215 1 97.81 209 ARG A C 1
ATOM 1626 O O . ARG A 1 209 ? 19.984 1.268 7.664 1 97.81 209 ARG A O 1
ATOM 1633 N N . HIS A 1 210 ? 19.781 3.072 6.391 1 96.81 210 HIS A N 1
ATOM 1634 C CA . HIS A 1 210 ? 21.125 2.996 5.812 1 96.81 210 HIS A CA 1
ATOM 1635 C C . HIS A 1 210 ? 21.891 4.301 6.02 1 96.81 210 HIS A C 1
ATOM 1637 O O . HIS A 1 210 ? 21.359 5.379 5.742 1 96.81 210 HIS A O 1
ATOM 1643 N N . PRO A 1 211 ? 23.141 4.195 6.531 1 95.75 211 PRO A N 1
ATOM 1644 C CA . PRO A 1 211 ? 23.938 5.43 6.523 1 95.75 211 PRO A CA 1
ATOM 1645 C C . PRO A 1 211 ? 24.062 6.039 5.129 1 95.75 211 PRO A C 1
ATOM 1647 O O . PRO A 1 211 ? 24.188 5.312 4.141 1 95.75 211 PRO A O 1
ATOM 1650 N N . LEU A 1 212 ? 23.984 7.332 5.027 1 97.44 212 LEU A N 1
ATOM 1651 C CA . LEU A 1 212 ? 23.938 7.977 3.721 1 97.44 212 LEU A CA 1
ATOM 1652 C C . LEU A 1 212 ? 25.25 8.688 3.408 1 97.44 212 LEU A C 1
ATOM 1654 O O . LEU A 1 212 ? 25.453 9.172 2.291 1 97.44 212 LEU A O 1
ATOM 1658 N N . ASP A 1 213 ? 26.031 8.758 4.422 1 95.25 213 ASP A N 1
ATOM 1659 C CA . ASP A 1 213 ? 27.344 9.375 4.223 1 95.25 213 ASP A CA 1
ATOM 1660 C C . ASP A 1 213 ? 28.328 8.391 3.592 1 95.25 213 ASP A C 1
ATOM 1662 O O . ASP A 1 213 ? 29.391 8.117 4.156 1 95.25 213 ASP A O 1
ATOM 1666 N N . ILE A 1 214 ? 28.031 7.875 2.463 1 92.88 214 ILE A N 1
ATOM 1667 C CA . ILE A 1 214 ? 28.812 6.887 1.737 1 92.88 214 ILE A CA 1
ATOM 1668 C C . ILE A 1 214 ? 29.094 7.383 0.32 1 92.88 214 ILE A C 1
ATOM 1670 O O . ILE A 1 214 ? 28.359 8.227 -0.2 1 92.88 214 ILE A O 1
ATOM 1674 N N . ASP A 1 215 ? 30.047 6.824 -0.346 1 92.69 215 ASP A N 1
ATOM 1675 C CA . ASP A 1 215 ? 30.484 7.246 -1.675 1 92.69 215 ASP A CA 1
ATOM 1676 C C . ASP A 1 215 ? 29.406 6.984 -2.717 1 92.69 215 ASP A C 1
ATOM 1678 O O . ASP A 1 215 ? 29.234 7.762 -3.658 1 92.69 215 ASP A O 1
ATOM 1682 N N . GLU A 1 216 ? 28.688 5.969 -2.547 1 93.19 216 GLU A N 1
ATOM 1683 C CA . GLU A 1 216 ? 27.672 5.578 -3.521 1 93.19 216 GLU A CA 1
ATOM 1684 C C . GLU A 1 216 ? 26.609 6.66 -3.676 1 93.19 216 GLU A C 1
ATOM 1686 O O . GLU A 1 216 ? 26.203 6.984 -4.793 1 93.19 216 GLU A O 1
ATOM 1691 N N . VAL A 1 217 ? 26.188 7.215 -2.594 1 95.75 217 VAL A N 1
ATOM 1692 C CA . VAL A 1 217 ? 25.156 8.242 -2.627 1 95.75 217 VAL A CA 1
ATOM 1693 C C . VAL A 1 217 ? 25.672 9.484 -3.342 1 95.75 217 VAL A C 1
ATOM 1695 O O . VAL A 1 217 ? 25 10.047 -4.203 1 95.75 217 VAL A O 1
ATOM 1698 N N . ARG A 1 218 ? 26.875 9.852 -3.002 1 95.25 218 ARG A N 1
ATOM 1699 C CA . ARG A 1 218 ? 27.516 11 -3.641 1 95.25 218 ARG A CA 1
ATOM 1700 C C . ARG A 1 218 ? 27.656 10.789 -5.145 1 95.25 218 ARG A C 1
ATOM 1702 O O . ARG A 1 218 ? 27.406 11.703 -5.934 1 95.25 218 ARG A O 1
ATOM 1709 N N . GLN A 1 219 ? 28.016 9.609 -5.516 1 93.5 219 GLN A N 1
ATOM 1710 C CA . GLN A 1 219 ? 28.203 9.266 -6.922 1 93.5 219 GLN A CA 1
ATOM 1711 C C . GLN A 1 219 ? 26.891 9.367 -7.688 1 93.5 219 GLN A C 1
ATOM 1713 O O . GLN A 1 219 ? 26.859 9.875 -8.812 1 93.5 219 GLN A O 1
ATOM 1718 N N . HIS A 1 220 ? 25.797 8.852 -7.082 1 95.56 220 HIS A N 1
ATOM 1719 C CA . HIS A 1 220 ? 24.484 8.977 -7.707 1 95.56 220 HIS A CA 1
ATOM 1720 C C . HIS A 1 220 ? 24.156 10.43 -8.016 1 95.56 220 HIS A C 1
ATOM 1722 O O . HIS A 1 220 ? 23.672 10.742 -9.109 1 95.56 220 HIS A O 1
ATOM 1728 N N . ILE A 1 221 ? 24.453 11.281 -7.094 1 96.25 221 ILE A N 1
ATOM 1729 C CA . ILE A 1 221 ? 24.156 12.695 -7.242 1 96.25 221 ILE A CA 1
ATOM 1730 C C . ILE A 1 221 ? 25.062 13.305 -8.32 1 96.25 221 ILE A C 1
ATOM 1732 O O . ILE A 1 221 ? 24.578 14.055 -9.18 1 96.25 221 ILE A O 1
ATOM 1736 N N . GLU A 1 222 ? 26.328 12.953 -8.266 1 94 222 GLU A N 1
ATOM 1737 C CA . GLU A 1 222 ? 27.281 13.43 -9.266 1 94 222 GLU A CA 1
ATOM 1738 C C . GLU A 1 222 ? 26.859 13.008 -10.672 1 94 222 GLU A C 1
ATOM 1740 O O . GLU A 1 222 ? 27.094 13.734 -11.641 1 94 222 GLU A O 1
ATOM 1745 N N . HIS A 1 223 ? 26.25 11.852 -10.75 1 92.62 223 HIS A N 1
ATOM 1746 C CA . HIS A 1 223 ? 25.844 11.312 -12.039 1 92.62 223 HIS A CA 1
ATOM 1747 C C . HIS A 1 223 ? 24.484 11.859 -12.453 1 92.62 223 HIS A C 1
ATOM 1749 O O . HIS A 1 223 ? 23.906 11.406 -13.445 1 92.62 223 HIS A O 1
ATOM 1755 N N . GLY A 1 224 ? 23.938 12.711 -11.617 1 94.44 224 GLY A N 1
ATOM 1756 C CA . GLY A 1 224 ? 22.797 13.477 -12.094 1 94.44 224 GLY A CA 1
ATOM 1757 C C . GLY A 1 224 ? 21.5 13.094 -11.414 1 94.44 224 GLY A C 1
ATOM 1758 O O . GLY A 1 224 ? 20.453 13.688 -11.695 1 94.44 224 GLY A O 1
ATOM 1759 N N . LYS A 1 225 ? 21.469 12.117 -10.57 1 97 225 LYS A N 1
ATOM 1760 C CA . LYS A 1 225 ? 20.234 11.82 -9.844 1 97 225 LYS A CA 1
ATOM 1761 C C . LYS A 1 225 ? 19.938 12.906 -8.82 1 97 225 LYS A C 1
ATOM 1763 O O . LYS A 1 225 ? 20.844 13.516 -8.258 1 97 225 LYS A O 1
ATOM 1768 N N . LEU A 1 226 ? 18.641 13.039 -8.602 1 98.25 226 LEU A N 1
ATOM 1769 C CA . LEU A 1 226 ? 18.188 14.07 -7.676 1 98.25 226 LEU A CA 1
ATOM 1770 C C . LEU A 1 226 ? 17.359 13.469 -6.539 1 98.25 226 LEU A C 1
ATOM 1772 O O . LEU A 1 226 ? 16.562 12.562 -6.766 1 98.25 226 LEU A O 1
ATOM 1776 N N . PRO A 1 227 ? 17.594 13.977 -5.352 1 98.69 227 PRO A N 1
ATOM 1777 C CA . PRO A 1 227 ? 16.812 13.469 -4.227 1 98.69 227 PRO A CA 1
ATOM 1778 C C . PRO A 1 227 ? 15.344 13.883 -4.293 1 98.69 227 PRO A C 1
ATOM 1780 O O . PRO A 1 227 ? 15.039 15.023 -4.648 1 98.69 227 PRO A O 1
ATOM 1783 N N . THR A 1 228 ? 14.484 12.961 -3.998 1 98.69 228 THR A N 1
ATOM 1784 C CA . THR A 1 228 ? 13.062 13.266 -3.914 1 98.69 228 THR A CA 1
ATOM 1785 C C . THR A 1 228 ? 12.578 13.203 -2.467 1 98.69 228 THR A C 1
ATOM 1787 O O . THR A 1 228 ? 11.516 13.734 -2.139 1 98.69 228 THR A O 1
ATOM 1790 N N . ARG A 1 229 ? 13.305 12.5 -1.607 1 98.81 229 ARG A N 1
ATOM 1791 C CA . ARG A 1 229 ? 13.023 12.375 -0.181 1 98.81 229 ARG A CA 1
ATOM 1792 C C . ARG A 1 229 ? 14.312 12.266 0.623 1 98.81 229 ARG A C 1
ATOM 1794 O O . ARG A 1 229 ? 15.258 11.602 0.197 1 98.81 229 ARG A O 1
ATOM 1801 N N . LEU A 1 230 ? 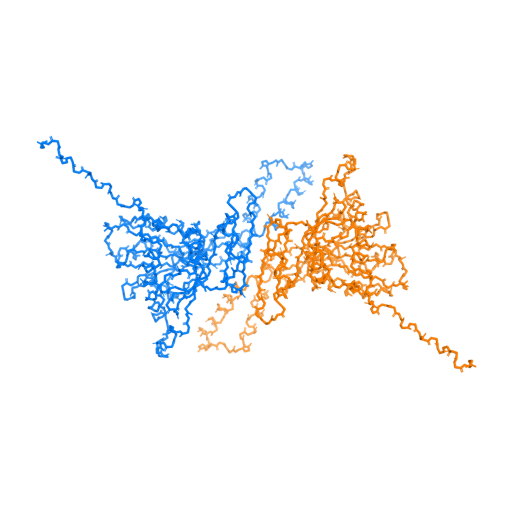14.312 12.82 1.761 1 98.94 230 LEU A N 1
ATOM 1802 C CA . LEU A 1 230 ? 15.445 12.727 2.67 1 98.94 230 LEU A CA 1
ATOM 1803 C C . LEU A 1 230 ? 14.984 12.805 4.121 1 98.94 230 LEU A C 1
ATOM 1805 O O . LEU A 1 230 ? 14.305 13.75 4.512 1 98.94 230 LEU A O 1
ATOM 1809 N N . ALA A 1 231 ? 15.328 11.828 4.883 1 98.94 231 ALA A N 1
ATOM 1810 C CA . ALA A 1 231 ? 15.008 11.836 6.305 1 98.94 231 ALA A CA 1
ATOM 1811 C C . ALA A 1 231 ? 15.969 12.742 7.078 1 98.94 231 ALA A C 1
ATOM 1813 O O . ALA A 1 231 ? 17.188 12.672 6.887 1 98.94 231 ALA A O 1
ATOM 1814 N N . LEU A 1 232 ? 15.445 13.578 7.91 1 98.88 232 LEU A N 1
ATOM 1815 C CA . LEU A 1 232 ? 16.203 14.547 8.695 1 98.88 232 LEU A CA 1
ATOM 1816 C C . LEU A 1 232 ? 15.75 14.539 10.148 1 98.88 232 LEU A C 1
ATOM 1818 O O . LEU A 1 232 ? 14.648 14.086 10.461 1 98.88 232 LEU A O 1
ATOM 1822 N N . THR A 1 233 ? 16.594 15 10.977 1 98.81 233 THR A N 1
ATOM 1823 C CA . THR A 1 233 ? 16.25 15.344 12.352 1 98.81 233 THR A CA 1
ATOM 1824 C C . THR A 1 233 ? 16.594 16.797 12.656 1 98.81 233 THR A C 1
ATOM 1826 O O . THR A 1 233 ? 17.672 17.266 12.32 1 98.81 233 THR A O 1
ATOM 1829 N N . TRP A 1 234 ? 15.656 17.516 13.195 1 98.88 234 TRP A N 1
ATOM 1830 C CA . TRP A 1 234 ? 15.836 18.906 13.586 1 98.88 234 TRP A CA 1
ATOM 1831 C C . TRP A 1 234 ? 16.109 19.016 15.086 1 98.88 234 TRP A C 1
ATOM 1833 O O . TRP A 1 234 ? 15.305 18.578 15.906 1 98.88 234 TRP A O 1
ATOM 1843 N N . ASP A 1 235 ? 17.297 19.5 15.5 1 98.06 235 ASP A N 1
ATOM 1844 C CA . ASP A 1 235 ? 17.703 19.891 16.844 1 98.06 235 ASP A CA 1
ATOM 1845 C C . ASP A 1 235 ? 17.531 18.719 17.812 1 98.06 235 ASP A C 1
ATOM 1847 O O . ASP A 1 235 ? 17.156 18.906 18.984 1 98.06 235 ASP A O 1
ATOM 1851 N N . ASP A 1 236 ? 17.625 17.547 17.312 1 97.19 236 ASP A N 1
ATOM 1852 C CA . ASP A 1 236 ? 17.469 16.312 18.062 1 97.19 236 ASP A CA 1
ATOM 1853 C C . ASP A 1 236 ? 16.094 16.234 18.734 1 97.19 236 ASP A C 1
ATOM 1855 O O . ASP A 1 236 ? 15.945 15.609 19.781 1 97.19 236 ASP A O 1
ATOM 1859 N N . ARG A 1 237 ? 15.102 16.922 18.125 1 97.88 237 ARG A N 1
ATOM 1860 C CA . ARG A 1 237 ? 13.797 17.016 18.781 1 97.88 237 ARG A CA 1
ATOM 1861 C C . ARG A 1 237 ? 12.695 16.484 17.875 1 97.88 237 ARG A C 1
ATOM 1863 O O . ARG A 1 237 ? 11.75 15.859 18.344 1 97.88 237 ARG A O 1
ATOM 1870 N N . VAL A 1 238 ? 12.828 16.703 16.562 1 98.75 238 VAL A N 1
ATOM 1871 C CA . VAL A 1 238 ? 11.797 16.297 15.617 1 98.75 238 VAL A CA 1
ATOM 1872 C C . VAL A 1 238 ? 12.438 15.602 14.422 1 98.75 238 VAL A C 1
ATOM 1874 O O . VAL A 1 238 ? 13.375 16.125 13.812 1 98.75 238 VAL A O 1
ATOM 1877 N N . SER A 1 239 ? 12 14.453 14.109 1 98.81 239 SER A N 1
ATOM 1878 C CA . SER A 1 239 ? 12.406 13.773 12.883 1 98.81 239 SER A CA 1
ATOM 1879 C C . SER A 1 239 ? 11.32 13.852 11.82 1 98.81 239 SER A C 1
ATOM 1881 O O . SER A 1 239 ? 10.133 13.945 12.148 1 98.81 239 SER A O 1
ATOM 1883 N N . PHE A 1 240 ? 11.695 13.859 10.57 1 98.94 240 PHE A N 1
ATOM 1884 C CA . PHE A 1 240 ? 10.75 13.906 9.461 1 98.94 240 PHE A CA 1
ATOM 1885 C C . PHE A 1 240 ? 11.438 13.531 8.148 1 98.94 240 PHE A C 1
ATOM 1887 O O . PHE A 1 240 ? 12.664 13.391 8.102 1 98.94 240 PHE A O 1
ATOM 1894 N N . VAL A 1 241 ? 10.656 13.352 7.148 1 98.94 241 VAL A N 1
ATOM 1895 C CA . VAL A 1 241 ? 11.148 13.172 5.785 1 98.94 241 VAL A CA 1
ATOM 1896 C C . VAL A 1 241 ? 10.773 14.383 4.938 1 98.94 241 VAL A C 1
ATOM 1898 O O . VAL A 1 241 ? 9.586 14.688 4.773 1 98.94 241 VAL A O 1
ATOM 1901 N N . LEU A 1 242 ? 11.805 15.023 4.48 1 98.94 242 LEU A N 1
ATOM 1902 C CA . LEU A 1 242 ? 11.594 16.156 3.584 1 98.94 242 LEU A CA 1
ATOM 1903 C C . LEU A 1 242 ? 11.398 15.68 2.148 1 98.94 242 LEU A C 1
ATOM 1905 O O . LEU A 1 242 ? 12.18 14.867 1.646 1 98.94 242 LEU A O 1
ATOM 1909 N N . THR A 1 243 ? 10.359 16.188 1.47 1 98.88 243 THR A N 1
ATOM 1910 C CA . THR A 1 243 ? 10.117 15.812 0.079 1 98.88 243 THR A CA 1
ATOM 1911 C C . THR A 1 243 ? 10.57 16.922 -0.861 1 98.88 243 THR A C 1
ATOM 1913 O O . THR A 1 243 ? 10.789 18.062 -0.431 1 98.88 243 THR A O 1
ATOM 1916 N N . GLU A 1 244 ? 10.648 16.594 -2.139 1 98.44 244 GLU A N 1
ATOM 1917 C CA . GLU A 1 244 ? 11.023 17.562 -3.154 1 98.44 244 GLU A CA 1
ATOM 1918 C C . GLU A 1 244 ? 9.969 18.656 -3.291 1 98.44 244 GLU A C 1
ATOM 1920 O O . GLU A 1 244 ? 10.273 19.766 -3.727 1 98.44 244 GLU A O 1
ATOM 1925 N N . GLY A 1 245 ? 8.742 18.406 -2.842 1 97.69 245 GLY A N 1
ATOM 1926 C CA . GLY A 1 245 ? 7.648 19.375 -2.922 1 97.69 245 GLY A CA 1
ATOM 1927 C C . GLY A 1 245 ? 7.477 20.188 -1.652 1 97.69 245 GLY A C 1
ATOM 1928 O O . GLY A 1 245 ? 6.406 20.75 -1.408 1 97.69 245 GLY A O 1
ATOM 1929 N N . LEU A 1 246 ? 8.477 20.109 -0.762 1 98.44 246 LEU A N 1
ATOM 1930 C CA . LEU A 1 246 ? 8.508 20.844 0.489 1 98.44 246 LEU A CA 1
ATOM 1931 C C . LEU A 1 246 ? 7.391 20.391 1.424 1 98.44 246 LEU A C 1
ATOM 1933 O O . LEU A 1 246 ? 6.734 21.219 2.064 1 98.44 246 LEU A O 1
ATOM 1937 N N . GLN A 1 247 ? 7.031 19.188 1.356 1 98.88 247 GLN A N 1
ATOM 1938 C CA . GLN A 1 247 ? 6.191 18.562 2.371 1 98.88 247 GLN A CA 1
ATOM 1939 C C . GLN A 1 247 ? 7.039 17.844 3.422 1 98.88 247 GLN A C 1
ATOM 1941 O O . GLN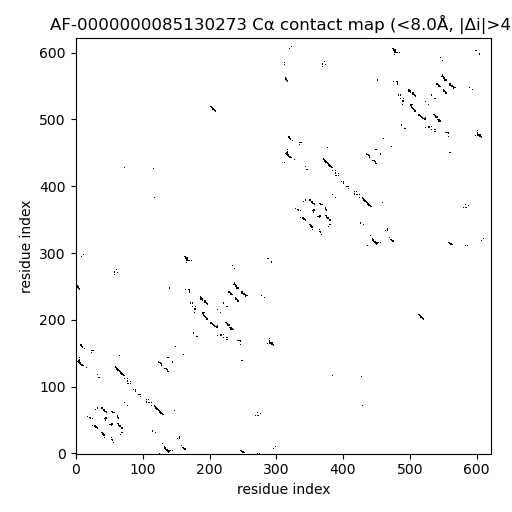 A 1 247 ? 8.156 17.406 3.135 1 98.88 247 GLN A O 1
ATOM 1946 N N . LEU A 1 248 ? 6.582 17.828 4.613 1 98.94 248 LEU A N 1
ATOM 1947 C CA . LEU A 1 248 ? 7.188 17 5.656 1 98.94 248 LEU A CA 1
ATOM 1948 C C . LEU A 1 248 ? 6.344 15.766 5.93 1 98.94 248 LEU A C 1
ATOM 1950 O O . LEU A 1 248 ? 5.145 15.867 6.203 1 98.94 248 LEU A O 1
ATOM 1954 N N . ARG A 1 249 ? 7.012 14.703 5.801 1 98.81 249 ARG A N 1
ATOM 1955 C CA . ARG A 1 249 ? 6.34 13.43 6.031 1 98.81 249 ARG A CA 1
ATOM 1956 C C . ARG A 1 249 ? 6.918 12.719 7.246 1 98.81 249 ARG A C 1
ATOM 1958 O O . ARG A 1 249 ? 8.047 12.992 7.656 1 98.81 249 ARG A O 1
ATOM 1965 N N . LYS A 1 250 ? 6.156 11.836 7.883 1 98.62 250 LYS A N 1
ATOM 1966 C CA . LYS A 1 250 ? 6.582 11 9 1 98.62 250 LYS A CA 1
ATOM 1967 C C . LYS A 1 250 ? 7.16 11.852 10.133 1 98.62 250 LYS A C 1
ATOM 1969 O O . LYS A 1 250 ? 8.227 11.539 10.664 1 98.62 250 LYS A O 1
ATOM 1974 N N . VAL A 1 251 ? 6.453 12.789 10.445 1 98.88 251 VAL A N 1
ATOM 1975 C CA . VAL A 1 251 ? 6.898 13.68 11.508 1 98.88 251 VAL A CA 1
ATOM 1976 C C . VAL A 1 251 ? 6.762 12.984 12.859 1 98.88 251 VAL A C 1
ATOM 1978 O O . VAL A 1 251 ? 5.711 12.422 13.172 1 98.88 251 VAL A O 1
ATOM 1981 N N . ALA A 1 252 ? 7.82 13.047 13.648 1 98.31 252 ALA A N 1
ATOM 1982 C CA . ALA A 1 252 ? 7.797 12.406 14.961 1 98.31 252 ALA A CA 1
ATOM 1983 C C . ALA A 1 252 ? 8.586 13.219 15.984 1 98.31 252 ALA A C 1
ATOM 1985 O O . ALA A 1 252 ? 9.703 13.656 15.711 1 98.31 252 ALA A O 1
ATOM 1986 N N . MET A 1 253 ? 7.895 13.43 17.156 1 97.19 253 MET A N 1
ATOM 1987 C CA . MET A 1 253 ? 8.609 14.008 18.297 1 97.19 253 MET A CA 1
ATOM 1988 C C . MET A 1 253 ? 9.555 12.992 18.922 1 97.19 253 MET A C 1
ATOM 1990 O O . MET A 1 253 ? 9.195 11.82 19.078 1 97.19 253 MET A O 1
ATOM 1994 N N . LEU A 1 254 ? 10.75 13.469 19.203 1 96.62 254 LEU A N 1
ATOM 1995 C CA . LEU A 1 254 ? 11.75 12.555 19.734 1 96.62 254 LEU A CA 1
ATOM 1996 C C . LEU A 1 254 ? 11.805 12.633 21.25 1 96.62 254 LEU A C 1
ATOM 1998 O O . LEU A 1 254 ? 11.102 13.445 21.859 1 96.62 254 LEU A O 1
ATOM 2002 N N . ASP A 1 255 ? 12.539 11.789 21.938 1 91.62 255 ASP A N 1
ATOM 2003 C CA . ASP A 1 255 ? 12.602 11.609 23.391 1 91.62 255 ASP A CA 1
ATOM 2004 C C . ASP A 1 255 ? 12.938 12.922 24.094 1 91.62 255 ASP A C 1
ATOM 2006 O O . ASP A 1 255 ? 12.43 13.195 25.172 1 91.62 255 ASP A O 1
ATOM 2010 N N . ALA A 1 256 ? 13.758 13.688 23.469 1 86.44 256 ALA A N 1
ATOM 2011 C CA . ALA A 1 256 ? 14.164 14.953 24.062 1 86.44 256 ALA A CA 1
ATOM 2012 C C . ALA A 1 256 ? 12.961 15.844 24.344 1 86.44 256 ALA A C 1
ATOM 2014 O O . ALA A 1 256 ? 12.945 16.594 25.328 1 86.44 256 ALA A O 1
ATOM 2015 N N . VAL A 1 257 ? 11.945 15.734 23.531 1 88.38 257 VAL A N 1
ATOM 2016 C CA . VAL A 1 257 ? 10.727 16.516 23.672 1 88.38 257 VAL A CA 1
ATOM 2017 C C . VAL A 1 257 ? 9.875 15.953 24.812 1 88.38 257 VAL A C 1
ATOM 2019 O O . VAL A 1 257 ? 9.312 16.703 25.594 1 88.38 257 VAL A O 1
ATOM 2022 N N . MET A 1 258 ? 9.828 14.672 24.922 1 83.31 258 MET A N 1
ATOM 2023 C CA . MET A 1 258 ? 8.977 14 25.906 1 83.31 258 MET A CA 1
ATOM 2024 C C . MET A 1 258 ? 9.555 14.141 27.312 1 83.31 258 MET A C 1
ATOM 2026 O O . MET A 1 258 ? 8.805 14.227 28.281 1 83.31 258 MET A O 1
ATOM 2030 N N . GLU A 1 259 ? 10.836 14.125 27.484 1 78.12 259 GLU A N 1
ATOM 2031 C CA . GLU A 1 259 ? 11.5 14.242 28.781 1 78.12 259 GLU A CA 1
ATOM 2032 C C . GLU A 1 259 ? 11.258 15.609 29.391 1 78.12 259 GLU A C 1
ATOM 2034 O O . GLU A 1 259 ? 11.266 15.758 30.625 1 78.12 259 GLU A O 1
ATOM 2039 N N . GLY A 1 260 ? 10.953 16.562 28.609 1 70 260 GLY A N 1
ATOM 2040 C CA . GLY A 1 260 ? 10.711 17.906 29.125 1 70 260 GLY A CA 1
ATOM 2041 C C . GLY A 1 260 ? 9.289 18.109 29.609 1 70 260 GLY A C 1
ATOM 2042 O O . GLY A 1 260 ? 8.977 19.141 30.188 1 70 260 GLY A O 1
ATOM 2043 N N . GLN A 1 261 ? 8.531 17.062 29.375 1 70.5 261 GLN A N 1
ATOM 2044 C CA . GLN A 1 261 ? 7.125 17.219 29.734 1 70.5 261 GLN A CA 1
ATOM 2045 C C . GLN A 1 261 ? 6.852 16.656 31.141 1 70.5 261 GLN A C 1
ATOM 2047 O O . GLN A 1 261 ? 7.426 15.641 31.531 1 70.5 261 GLN A O 1
ATOM 2052 N N . SER A 1 262 ? 6.219 17.531 31.906 1 67.06 262 SER A N 1
ATOM 2053 C CA . SER A 1 262 ? 5.809 17.047 33.219 1 67.06 262 SER A CA 1
ATOM 2054 C C . SER A 1 262 ? 4.758 15.945 33.094 1 67.06 262 SER A C 1
ATOM 2056 O O . SER A 1 262 ? 3.928 15.977 32.188 1 67.06 262 SER A O 1
ATOM 2058 N N . GLN A 1 263 ? 4.953 14.867 33.781 1 61.22 263 GLN A N 1
ATOM 2059 C CA . GLN A 1 263 ? 4.035 13.734 33.812 1 61.22 263 GLN A CA 1
ATOM 2060 C C . GLN A 1 263 ? 2.594 14.195 34.031 1 61.22 263 GLN A C 1
ATOM 2062 O O . GLN A 1 263 ? 1.656 13.539 33.562 1 61.22 263 GLN A O 1
ATOM 2067 N N . ASP A 1 264 ? 2.455 15.359 34.688 1 62.06 264 ASP A N 1
ATOM 2068 C CA . ASP A 1 264 ? 1.126 15.844 35.031 1 62.06 264 ASP A CA 1
ATOM 2069 C C . ASP A 1 264 ? 0.466 16.547 33.844 1 62.06 264 ASP A C 1
ATOM 2071 O O . ASP A 1 264 ? -0.737 16.812 33.875 1 62.06 264 ASP A O 1
ATOM 2075 N N . ASP A 1 265 ? 1.322 16.859 32.969 1 62.62 265 ASP A N 1
ATOM 2076 C CA . ASP A 1 265 ? 0.842 17.594 31.797 1 62.62 265 ASP A CA 1
ATOM 2077 C C . ASP A 1 265 ? 0.383 16.656 30.688 1 62.62 265 ASP A C 1
ATOM 2079 O O . ASP A 1 265 ? 1.149 16.328 29.781 1 62.62 265 ASP A O 1
ATOM 2083 N N . SER A 1 266 ? -0.769 16.031 31 1 73.12 266 SER A N 1
ATOM 2084 C CA . SER A 1 266 ? -1.331 15.117 30.016 1 73.12 266 SER A CA 1
ATOM 2085 C C . SER A 1 266 ? -2.664 15.625 29.469 1 73.12 266 SER A C 1
ATOM 2087 O O . SER A 1 266 ? -3.262 16.531 30.047 1 73.12 266 SER A O 1
ATOM 2089 N N . GLY A 1 267 ? -2.918 15.445 28.234 1 87.94 267 GLY A N 1
ATOM 2090 C CA . GLY A 1 267 ? -4.203 15.797 27.656 1 87.94 267 GLY A CA 1
ATOM 2091 C C . GLY A 1 267 ? -4.074 16.547 26.344 1 87.94 267 GLY A C 1
ATOM 2092 O O . GLY A 1 267 ? -2.965 16.812 25.875 1 87.94 267 GLY A O 1
ATOM 2093 N N . PHE A 1 268 ? -5.051 16.984 25.906 1 93.81 268 PHE A N 1
ATOM 2094 C CA . PHE A 1 268 ? -5.172 17.609 24.594 1 93.81 268 PHE A CA 1
ATOM 2095 C C . PHE A 1 268 ? -4.383 18.906 24.547 1 93.81 268 PHE A C 1
ATOM 2097 O O . PHE A 1 268 ? -3.59 19.125 23.625 1 93.81 268 PHE A O 1
ATOM 2104 N N . ASP A 1 269 ? -4.508 19.734 25.531 1 94.88 269 ASP A N 1
ATOM 2105 C CA . ASP A 1 269 ? -3.836 21.031 25.547 1 94.88 269 ASP A CA 1
ATOM 2106 C C . ASP A 1 269 ? -2.318 20.859 25.547 1 94.88 269 ASP A C 1
ATOM 2108 O O . ASP A 1 269 ? -1.61 21.578 24.828 1 94.88 269 ASP A O 1
ATOM 2112 N N . ALA A 1 270 ? -1.881 20 26.375 1 92.81 270 ALA A N 1
ATOM 2113 C CA . ALA A 1 270 ? -0.446 19.734 26.469 1 92.81 270 ALA A CA 1
ATOM 2114 C C . ALA A 1 270 ? 0.098 19.219 25.125 1 92.81 270 ALA A C 1
ATOM 2116 O O . ALA A 1 270 ? 1.159 19.656 24.672 1 92.81 270 ALA A O 1
ATOM 2117 N N . ASP A 1 271 ? -0.634 18.344 24.531 1 93.56 271 ASP A N 1
ATOM 2118 C CA . ASP A 1 271 ? -0.218 17.781 23.25 1 93.56 271 ASP A CA 1
ATOM 2119 C C . ASP A 1 271 ? -0.113 18.859 22.172 1 93.56 271 ASP A C 1
ATOM 2121 O O . ASP A 1 271 ? 0.859 18.906 21.422 1 93.56 271 ASP A O 1
ATOM 2125 N N . VAL A 1 272 ? -1.095 19.703 22.156 1 96.12 272 VAL A N 1
ATOM 2126 C CA . VAL A 1 272 ? -1.118 20.797 21.188 1 96.12 272 VAL A CA 1
ATOM 2127 C C . VAL A 1 272 ? 0.052 21.734 21.438 1 96.12 272 VAL A C 1
ATOM 2129 O O . VAL A 1 272 ? 0.768 22.125 20.516 1 96.12 272 VAL A O 1
ATOM 2132 N N . ALA A 1 273 ? 0.208 22.078 22.641 1 95.31 273 ALA A N 1
ATOM 2133 C CA . ALA A 1 273 ? 1.282 23 23.016 1 95.31 273 ALA A CA 1
ATOM 2134 C C . ALA A 1 273 ? 2.643 22.438 22.594 1 95.31 273 ALA A C 1
ATOM 2136 O O . ALA A 1 273 ? 3.48 23.156 22.062 1 95.31 273 ALA A O 1
ATOM 2137 N N . ILE A 1 274 ? 2.818 21.234 22.844 1 94.38 274 ILE A N 1
ATOM 2138 C CA . ILE A 1 274 ? 4.086 20.578 22.516 1 94.38 274 ILE A CA 1
ATOM 2139 C C . ILE A 1 274 ? 4.293 20.562 21.016 1 94.38 274 ILE A C 1
ATOM 2141 O O . ILE A 1 274 ? 5.324 21 20.516 1 94.38 274 ILE A O 1
ATOM 2145 N N . ALA A 1 275 ? 3.318 20.047 20.297 1 96.69 275 ALA A N 1
ATOM 2146 C CA . ALA A 1 275 ? 3.432 19.891 18.859 1 96.69 275 ALA A CA 1
ATOM 2147 C C . ALA A 1 275 ? 3.648 21.234 18.172 1 96.69 275 ALA A C 1
ATOM 2149 O O . ALA A 1 275 ? 4.574 21.391 17.375 1 96.69 275 ALA A O 1
ATOM 2150 N N . THR A 1 276 ? 2.857 22.188 18.531 1 97.88 276 THR A N 1
ATOM 2151 C CA . THR A 1 276 ? 2.938 23.484 17.859 1 97.88 276 THR A CA 1
ATOM 2152 C C . THR A 1 276 ? 4.16 24.266 18.328 1 97.88 276 THR A C 1
ATOM 2154 O O . THR A 1 276 ? 4.738 25.047 17.562 1 97.88 276 THR A O 1
ATOM 2157 N N . GLY A 1 277 ? 4.539 24.047 19.531 1 96.75 277 GLY A N 1
ATOM 2158 C CA . GLY A 1 277 ? 5.754 24.672 20.031 1 96.75 277 GLY A CA 1
ATOM 2159 C C . GLY A 1 277 ? 6.996 24.25 19.266 1 96.75 277 GLY A C 1
ATOM 2160 O O . GLY A 1 277 ? 7.824 25.078 18.906 1 96.75 277 GLY A O 1
ATOM 2161 N N . GLU A 1 278 ? 7.129 22.953 19.031 1 97.81 278 GLU A N 1
ATOM 2162 C CA . GLU A 1 278 ? 8.266 22.422 18.281 1 97.81 278 GLU A CA 1
ATOM 2163 C C . GLU A 1 278 ? 8.203 22.828 16.812 1 97.81 278 GLU A C 1
ATOM 2165 O O . GLU A 1 278 ? 9.188 23.312 16.25 1 97.81 278 GLU A O 1
ATOM 2170 N N . LEU A 1 279 ? 7.035 22.688 16.234 1 98.75 279 LEU A N 1
ATOM 2171 C CA . LEU A 1 279 ? 6.898 22.875 14.797 1 98.75 279 LEU A CA 1
ATOM 2172 C C . LEU A 1 279 ? 6.992 24.359 14.438 1 98.75 279 LEU A C 1
ATOM 2174 O O . LEU A 1 279 ? 7.492 24.719 13.367 1 98.75 279 LEU A O 1
ATOM 2178 N N . SER A 1 280 ? 6.547 25.234 15.336 1 98.5 280 SER A N 1
ATOM 2179 C CA . SER A 1 280 ? 6.633 26.656 15.094 1 98.5 280 SER A CA 1
ATOM 2180 C C . SER A 1 280 ? 8.086 27.125 15.047 1 98.5 280 SER A C 1
ATOM 2182 O O . SER A 1 280 ? 8.391 28.172 14.445 1 98.5 280 SER A O 1
ATOM 2184 N N . LYS A 1 281 ? 8.961 26.406 15.672 1 98.38 281 LYS A N 1
ATOM 2185 C CA . LYS A 1 281 ? 10.383 26.703 15.617 1 98.38 281 LYS A CA 1
ATOM 2186 C C . LYS A 1 281 ? 11.055 26 14.438 1 98.38 281 LYS A C 1
ATOM 2188 O O . LYS A 1 281 ? 11.898 26.578 13.758 1 98.38 281 LYS A O 1
ATOM 2193 N N . LEU A 1 282 ? 10.664 24.812 14.195 1 98.81 282 LEU A N 1
ATOM 2194 C CA . LEU A 1 282 ? 11.242 24.016 13.117 1 98.81 282 LEU A CA 1
ATOM 2195 C C . LEU A 1 282 ? 11.008 24.672 11.766 1 98.81 282 LEU A C 1
ATOM 2197 O O . LEU A 1 282 ? 11.93 24.766 10.945 1 98.81 282 LEU A O 1
ATOM 2201 N N . ILE A 1 283 ? 9.758 25.125 11.508 1 98.88 283 ILE A N 1
ATOM 2202 C CA . ILE A 1 283 ? 9.344 25.562 10.18 1 98.88 283 ILE A CA 1
ATOM 2203 C C . ILE A 1 283 ? 10.188 26.766 9.758 1 98.88 283 ILE A C 1
ATOM 2205 O O . ILE A 1 283 ? 10.789 26.766 8.68 1 98.88 283 ILE A O 1
ATOM 2209 N N . PRO A 1 284 ? 10.367 27.828 10.578 1 98.5 284 PRO A N 1
ATOM 2210 C CA . PRO A 1 284 ? 11.242 28.922 10.172 1 98.5 284 PRO A CA 1
ATOM 2211 C C . PRO A 1 284 ? 12.695 28.484 9.992 1 98.5 284 PRO A C 1
ATOM 2213 O O . PRO A 1 284 ? 13.383 28.969 9.094 1 98.5 284 PRO A O 1
ATOM 2216 N N . ASP A 1 285 ? 13.195 27.594 10.852 1 98.81 285 ASP A N 1
ATOM 2217 C CA . ASP A 1 285 ? 14.562 27.109 10.719 1 98.81 285 ASP A CA 1
ATOM 2218 C C . ASP A 1 285 ? 14.75 26.359 9.398 1 98.81 285 ASP A C 1
ATOM 2220 O O . ASP A 1 285 ? 15.805 26.453 8.766 1 98.81 285 ASP A O 1
ATOM 2224 N N . LEU A 1 286 ? 13.781 25.609 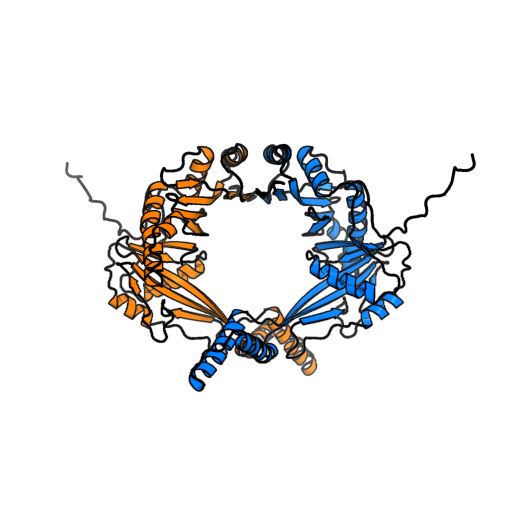9 1 98.81 286 LEU A N 1
ATOM 2225 C CA . LEU A 1 286 ? 13.836 24.891 7.727 1 98.81 286 LEU A CA 1
ATOM 2226 C C . LEU A 1 286 ? 13.844 25.859 6.555 1 98.81 286 LEU A C 1
ATOM 2228 O O . LEU A 1 286 ? 14.609 25.703 5.602 1 98.81 286 LEU A O 1
ATOM 2232 N N . ILE A 1 287 ? 12.953 26.844 6.656 1 98.5 287 ILE A N 1
ATOM 2233 C CA . ILE A 1 287 ? 12.914 27.875 5.625 1 98.5 287 ILE A CA 1
ATOM 2234 C C . ILE A 1 287 ? 14.289 28.516 5.484 1 98.5 287 ILE A C 1
ATOM 2236 O O . ILE A 1 287 ? 14.797 28.688 4.371 1 98.5 287 ILE A O 1
ATOM 2240 N N . ASP A 1 288 ? 14.891 28.859 6.57 1 98.31 288 ASP A N 1
ATOM 2241 C CA . ASP A 1 288 ? 16.234 29.453 6.559 1 98.31 288 ASP A CA 1
ATOM 2242 C C . ASP A 1 288 ? 17.25 28.484 5.953 1 98.31 288 ASP A C 1
ATOM 2244 O O . ASP A 1 288 ? 18.094 28.891 5.156 1 98.31 288 ASP A O 1
ATOM 2248 N N . ALA A 1 289 ? 17.203 27.234 6.328 1 98.56 289 ALA A N 1
ATOM 2249 C CA . ALA A 1 289 ? 18.109 26.203 5.816 1 98.56 289 ALA A CA 1
ATOM 2250 C C . ALA A 1 289 ? 17.984 26.078 4.301 1 98.56 289 ALA A C 1
ATOM 2252 O O . ALA A 1 289 ? 18.938 25.672 3.625 1 98.56 289 ALA A O 1
ATOM 2253 N N . LEU A 1 290 ? 16.812 26.406 3.826 1 98.38 290 LEU A N 1
ATOM 2254 C CA . LEU A 1 290 ? 16.547 26.312 2.396 1 98.38 290 LEU A CA 1
ATOM 2255 C C . LEU A 1 290 ? 16.719 27.672 1.724 1 98.38 290 LEU A C 1
ATOM 2257 O O . LEU A 1 290 ? 16.125 27.922 0.672 1 98.38 290 LEU A O 1
ATOM 2261 N N . GLY A 1 291 ? 17.375 28.578 2.314 1 97.38 291 GLY A N 1
ATOM 2262 C CA . GLY A 1 291 ? 17.781 29.812 1.694 1 97.38 291 GLY A CA 1
ATOM 2263 C C . GLY A 1 291 ? 16.812 30.953 1.94 1 97.38 291 GLY A C 1
ATOM 2264 O O . GLY A 1 291 ? 17 32.062 1.429 1 97.38 291 GLY A O 1
ATOM 2265 N N . GLY A 1 292 ? 15.781 30.734 2.723 1 97.69 292 GLY A N 1
ATOM 2266 C CA . GLY A 1 292 ? 14.75 31.734 2.953 1 97.69 292 GLY A CA 1
ATOM 2267 C C . GLY A 1 292 ? 13.492 31.5 2.143 1 97.69 292 GLY A C 1
ATOM 2268 O O . GLY A 1 292 ? 13.453 30.609 1.291 1 97.69 292 GLY A O 1
ATOM 2269 N N . GLU A 1 293 ? 12.469 32.219 2.492 1 95.88 293 GLU A N 1
ATOM 2270 C CA . GLU A 1 293 ? 11.188 32.062 1.797 1 95.88 293 GLU A CA 1
ATOM 2271 C C . GLU A 1 293 ? 11.266 32.625 0.379 1 95.88 293 GLU A C 1
ATOM 2273 O O . GLU A 1 293 ? 11.883 33.656 0.147 1 95.88 293 GLU A O 1
ATOM 2278 N N . GLY A 1 294 ? 10.727 31.844 -0.487 1 90.5 294 GLY A N 1
ATOM 2279 C CA . GLY A 1 294 ? 10.688 32.281 -1.877 1 90.5 294 GLY A CA 1
ATOM 2280 C C . GLY A 1 294 ? 9.539 33.219 -2.182 1 90.5 294 GLY A C 1
ATOM 2281 O O . GLY A 1 294 ? 9.008 33.875 -1.282 1 90.5 294 GLY A O 1
ATOM 2282 N N . ARG A 1 295 ? 9.297 33.406 -3.52 1 76.44 295 ARG A N 1
ATOM 2283 C CA . ARG A 1 295 ? 8.234 34.281 -3.996 1 76.44 295 ARG A CA 1
ATOM 2284 C C . ARG A 1 295 ? 6.863 33.688 -3.723 1 76.44 295 ARG A C 1
ATOM 2286 O O . ARG A 1 295 ? 6.66 32.469 -3.922 1 76.44 295 ARG A O 1
ATOM 2293 N N . THR A 1 296 ? 6.156 34.438 -2.826 1 71.81 296 THR A N 1
ATOM 2294 C CA . THR A 1 296 ? 4.766 34 -2.678 1 71.81 296 THR A CA 1
ATOM 2295 C C . THR A 1 296 ? 3.838 34.969 -3.441 1 71.81 296 THR A C 1
ATOM 2297 O O . THR A 1 296 ? 4.188 36.125 -3.689 1 71.81 296 THR A O 1
ATOM 2300 N N . GLY A 1 297 ? 2.967 34.5 -4.316 1 65.44 297 GLY A N 1
ATOM 2301 C CA . GLY A 1 297 ? 2.016 35.344 -5.004 1 65.44 297 GLY A CA 1
ATOM 2302 C C . GLY A 1 297 ? 1.194 36.219 -4.062 1 65.44 297 GLY A C 1
ATOM 2303 O O . GLY A 1 297 ? 0.267 36.906 -4.492 1 65.44 297 GLY A O 1
ATOM 2304 N N . LEU A 1 298 ? 1.426 36.188 -2.748 1 72.12 298 LEU A N 1
ATOM 2305 C CA . LEU A 1 298 ? 0.615 36.875 -1.749 1 72.12 298 LEU A CA 1
ATOM 2306 C C . LEU A 1 298 ? 1.006 38.344 -1.649 1 72.12 298 LEU A C 1
ATOM 2308 O O . LEU A 1 298 ? 0.257 39.156 -1.098 1 72.12 298 LEU A O 1
ATOM 2312 N N . THR A 1 299 ? 2.23 38.875 -1.928 1 58.53 299 THR A N 1
ATOM 2313 C CA . THR A 1 299 ? 2.629 40.281 -1.846 1 58.53 299 THR A CA 1
ATOM 2314 C C . THR A 1 299 ? 2.094 41.062 -3.039 1 58.53 299 THR A C 1
ATOM 2316 O O . THR A 1 299 ? 2.262 40.656 -4.188 1 58.53 299 THR A O 1
ATOM 2319 N N . PRO A 1 300 ? 1.048 41.969 -2.738 1 50.66 300 PRO A N 1
ATOM 2320 C CA . PRO A 1 300 ? 0.709 42.906 -3.832 1 50.66 300 PRO A CA 1
ATOM 2321 C C . PRO A 1 300 ? 1.941 43.531 -4.48 1 50.66 300 PRO A C 1
ATOM 2323 O O . PRO A 1 300 ? 2.971 43.688 -3.822 1 50.66 300 PRO A O 1
ATOM 2326 N N . ALA A 1 301 ? 2.105 43.469 -5.742 1 45.69 301 ALA A N 1
ATOM 2327 C CA . ALA A 1 301 ? 3.168 44.156 -6.457 1 45.69 301 ALA A CA 1
ATOM 2328 C C . ALA A 1 301 ? 3.336 45.562 -5.934 1 45.69 301 ALA A C 1
ATOM 2330 O O . ALA A 1 301 ? 2.377 46.344 -5.898 1 45.69 301 ALA A O 1
ATOM 2331 N N . THR A 1 302 ? 4.078 45.781 -4.922 1 44.53 302 THR A N 1
ATOM 2332 C CA . THR A 1 302 ? 4.371 47.188 -4.641 1 44.53 302 THR A CA 1
ATOM 2333 C C . THR A 1 302 ? 4.664 47.938 -5.93 1 44.53 302 THR A C 1
ATOM 2335 O O . THR A 1 302 ? 5.488 47.5 -6.738 1 44.53 302 THR A O 1
ATOM 2338 N N . PRO A 1 303 ? 3.729 48.906 -6.258 1 42.25 303 PRO A N 1
ATOM 2339 C CA . PRO A 1 303 ? 4.047 49.719 -7.434 1 42.25 303 PRO A CA 1
ATOM 2340 C C . PRO A 1 303 ? 5.461 50.312 -7.391 1 42.25 303 PRO A C 1
ATOM 2342 O O . PRO A 1 303 ? 5.918 50.75 -6.336 1 42.25 303 PRO A O 1
ATOM 2345 N N . ALA A 1 304 ? 6.359 49.875 -8.141 1 36.53 304 ALA A N 1
ATOM 2346 C CA . ALA A 1 304 ? 7.676 50.469 -8.32 1 36.53 304 ALA A CA 1
ATOM 2347 C C . ALA A 1 304 ? 7.574 52 -8.367 1 36.53 304 ALA A C 1
ATOM 2349 O O . ALA A 1 304 ? 6.676 52.531 -9 1 36.53 304 ALA A O 1
ATOM 2350 N N . ALA A 1 305 ? 8.203 52.656 -7.516 1 40.59 305 ALA A N 1
ATOM 2351 C CA . ALA A 1 305 ? 8.398 54.094 -7.414 1 40.59 305 ALA A CA 1
ATOM 2352 C C . ALA A 1 305 ? 8.883 54.656 -8.734 1 40.59 305 ALA A C 1
ATOM 2354 O O . ALA A 1 305 ? 9.852 54.188 -9.32 1 40.59 305 ALA A O 1
ATOM 2355 N N . LEU A 1 306 ? 7.945 55.156 -9.578 1 37.47 306 LEU A N 1
ATOM 2356 C CA . LEU A 1 306 ? 8.305 56.062 -10.656 1 37.47 306 LEU A CA 1
ATOM 2357 C C . LEU A 1 306 ? 9.383 57.062 -10.203 1 37.47 306 LEU A C 1
ATOM 2359 O O . LEU A 1 306 ? 9.078 58.125 -9.664 1 37.47 306 LEU A O 1
ATOM 2363 N N . ASP A 1 307 ? 10.352 56.562 -9.445 1 34.16 307 ASP A N 1
ATOM 2364 C CA . ASP A 1 307 ? 11.336 57.531 -8.984 1 34.16 307 ASP A CA 1
ATOM 2365 C C . ASP A 1 307 ? 11.836 58.406 -10.141 1 34.16 307 ASP A C 1
ATOM 2367 O O . ASP A 1 307 ? 11.836 59.625 -10.039 1 34.16 307 ASP A O 1
ATOM 2371 N N . ASN A 1 308 ? 12.906 57.969 -10.82 1 35.88 308 ASN A N 1
ATOM 2372 C CA . ASN A 1 308 ? 14 58.875 -11.133 1 35.88 308 ASN A CA 1
ATOM 2373 C C . ASN A 1 308 ? 13.742 59.625 -12.422 1 35.88 308 ASN A C 1
ATOM 2375 O O . ASN A 1 308 ? 14.414 59.406 -13.43 1 35.88 308 ASN A O 1
ATOM 2379 N N . LEU A 1 309 ? 12.477 59.719 -12.969 1 32.06 309 LEU A N 1
ATOM 2380 C CA . LEU A 1 309 ? 12.641 60.469 -14.219 1 32.06 309 LEU A CA 1
ATOM 2381 C C . LEU A 1 309 ? 13.219 61.844 -13.961 1 32.06 309 LEU A C 1
ATOM 2383 O O . LEU A 1 309 ? 13.539 62.562 -14.906 1 32.06 309 LEU A O 1
ATOM 2387 N N . PHE A 1 310 ? 12.844 62.5 -12.75 1 33.59 310 PHE A N 1
ATOM 2388 C CA . PHE A 1 310 ? 13.148 63.906 -12.766 1 33.59 310 PHE A CA 1
ATOM 2389 C C . PHE A 1 310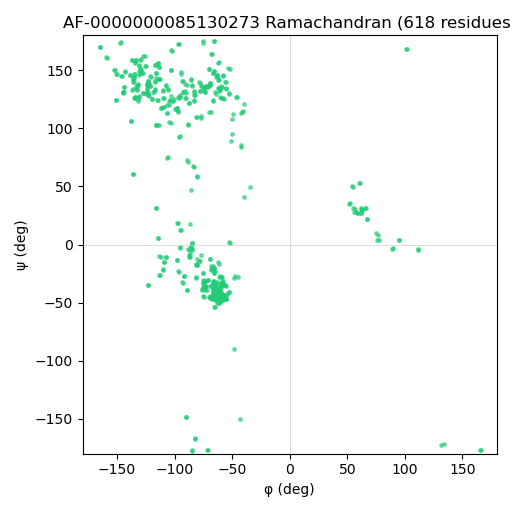 ? 14.617 64.188 -12.453 1 33.59 310 PHE A C 1
ATOM 2391 O O . PHE A 1 310 ? 15.125 65.25 -12.664 1 33.59 310 PHE A O 1
ATOM 2398 N N . GLY A 1 311 ? 15.5 63.281 -11.961 1 27 311 GLY A N 1
ATOM 2399 C CA . GLY A 1 311 ? 16.828 63.875 -11.906 1 27 311 GLY A CA 1
ATOM 2400 C C . GLY A 1 311 ? 17.562 63.812 -13.219 1 27 311 GLY A C 1
ATOM 2401 O O . GLY A 1 311 ? 17.281 62.938 -14.047 1 27 311 GLY A O 1
ATOM 2402 N N . MET B 1 1 ? -2.15 -14.672 -17.219 1 91.44 1 MET B N 1
ATOM 2403 C CA . MET B 1 1 ? -2.754 -15.641 -16.312 1 91.44 1 MET B CA 1
ATOM 2404 C C . MET B 1 1 ? -2.004 -15.688 -14.977 1 91.44 1 MET B C 1
ATOM 2406 O O . MET B 1 1 ? -2.482 -15.164 -13.969 1 91.44 1 MET B O 1
ATOM 2410 N N . PHE B 1 2 ? -0.694 -16.203 -14.883 1 97.62 2 PHE B N 1
ATOM 2411 C CA . PHE B 1 2 ? 0.109 -16.297 -13.672 1 97.62 2 PHE B CA 1
ATOM 2412 C C . PHE B 1 2 ? 0.949 -15.047 -13.477 1 97.62 2 PHE B C 1
ATOM 2414 O O . PHE B 1 2 ? 1.734 -14.68 -14.359 1 97.62 2 PHE B O 1
ATOM 2421 N N . LYS B 1 3 ? 0.793 -14.469 -12.289 1 98.38 3 LYS B N 1
ATOM 2422 C CA . LYS B 1 3 ? 1.548 -13.25 -12 1 98.38 3 LYS B CA 1
ATOM 2423 C C . LYS B 1 3 ? 2.578 -13.484 -10.898 1 98.38 3 LYS B C 1
ATOM 2425 O O . LYS B 1 3 ? 3.564 -12.75 -10.797 1 98.38 3 LYS B O 1
ATOM 2430 N N . ASN B 1 4 ? 2.303 -14.43 -10.086 1 98.81 4 ASN B N 1
ATOM 2431 C CA . ASN B 1 4 ? 3.174 -14.891 -9.008 1 98.81 4 ASN B CA 1
ATOM 2432 C C . ASN B 1 4 ? 3.25 -16.406 -8.953 1 98.81 4 ASN B C 1
ATOM 2434 O O . ASN B 1 4 ? 2.273 -17.094 -9.266 1 98.81 4 ASN B O 1
ATOM 2438 N N . LEU B 1 5 ? 4.414 -16.844 -8.555 1 98.94 5 LEU B N 1
ATOM 2439 C CA . LEU B 1 5 ? 4.543 -18.297 -8.469 1 98.94 5 LEU B CA 1
ATOM 2440 C C . LEU B 1 5 ? 5.148 -18.703 -7.133 1 98.94 5 LEU B C 1
ATOM 2442 O O . LEU B 1 5 ? 6.23 -18.234 -6.766 1 98.94 5 LEU B O 1
ATOM 2446 N N . ILE B 1 6 ? 4.473 -19.531 -6.477 1 98.94 6 ILE B N 1
ATOM 2447 C CA . ILE B 1 6 ? 5.039 -20.422 -5.469 1 98.94 6 ILE B CA 1
ATOM 2448 C C . ILE B 1 6 ? 5.004 -21.859 -5.973 1 98.94 6 ILE B C 1
ATOM 2450 O O . ILE B 1 6 ? 3.955 -22.359 -6.383 1 98.94 6 ILE B O 1
ATOM 2454 N N . ILE B 1 7 ? 6.141 -22.5 -5.949 1 98.81 7 ILE B N 1
ATOM 2455 C CA . ILE B 1 7 ? 6.281 -23.766 -6.668 1 98.81 7 ILE B CA 1
ATOM 2456 C C . ILE B 1 7 ? 6.602 -24.891 -5.684 1 98.81 7 ILE B C 1
ATOM 2458 O O . ILE B 1 7 ? 7.492 -24.75 -4.84 1 98.81 7 ILE B O 1
ATOM 2462 N N . TYR B 1 8 ? 5.855 -25.969 -5.82 1 98.62 8 TYR B N 1
ATOM 2463 C CA . TYR B 1 8 ? 6.09 -27.188 -5.043 1 98.62 8 TYR B CA 1
ATOM 2464 C C . TYR B 1 8 ? 6.484 -28.344 -5.945 1 98.62 8 TYR B C 1
ATOM 2466 O O . TYR B 1 8 ? 6.043 -28.422 -7.094 1 98.62 8 TYR B O 1
ATOM 2474 N N . ARG B 1 9 ? 7.332 -29.219 -5.383 1 98.31 9 ARG B N 1
ATOM 2475 C CA . ARG B 1 9 ? 7.637 -30.516 -6 1 98.31 9 ARG B CA 1
ATOM 2476 C C . ARG B 1 9 ? 6.676 -31.594 -5.516 1 98.31 9 ARG B C 1
ATOM 2478 O O . ARG B 1 9 ? 6.406 -31.703 -4.32 1 98.31 9 ARG B O 1
ATOM 2485 N N . ILE B 1 10 ? 6.121 -32.312 -6.484 1 97.81 10 ILE B N 1
ATOM 2486 C CA . ILE B 1 10 ? 5.242 -33.438 -6.152 1 97.81 10 ILE B CA 1
ATOM 2487 C C . ILE B 1 10 ? 6.07 -34.719 -6.004 1 97.81 10 ILE B C 1
ATOM 2489 O O . ILE B 1 10 ? 6.953 -35 -6.82 1 97.81 10 ILE B O 1
ATOM 2493 N N . ALA B 1 11 ? 5.762 -35.5 -5.004 1 96 11 ALA B N 1
ATOM 2494 C CA . ALA B 1 11 ? 6.477 -36.75 -4.746 1 96 11 ALA B CA 1
ATOM 2495 C C . ALA B 1 11 ? 6.414 -37.688 -5.953 1 96 11 ALA B C 1
ATOM 2497 O O . ALA B 1 11 ? 5.375 -37.781 -6.609 1 96 11 ALA B O 1
ATOM 2498 N N . ALA B 1 12 ? 7.488 -38.406 -6.152 1 92.44 12 ALA B N 1
ATOM 2499 C CA . ALA B 1 12 ? 7.613 -39.281 -7.312 1 92.44 12 ALA B CA 1
ATOM 2500 C C . ALA B 1 12 ? 6.633 -40.469 -7.223 1 92.44 12 ALA B C 1
ATOM 2502 O O . ALA B 1 12 ? 6.281 -41.062 -8.242 1 92.44 12 ALA B O 1
ATOM 2503 N N . SER B 1 13 ? 6.207 -40.75 -6.074 1 92.44 13 SER B N 1
ATOM 2504 C CA . SER B 1 13 ? 5.332 -41.906 -5.863 1 92.44 13 SER B CA 1
ATOM 2505 C C . SER B 1 13 ? 3.9 -41.594 -6.285 1 92.44 13 SER B C 1
ATOM 2507 O O . SER B 1 13 ? 3.078 -42.5 -6.422 1 92.44 13 SER B O 1
ATOM 2509 N N . TRP B 1 14 ? 3.633 -40.344 -6.473 1 93.88 14 TRP B N 1
ATOM 2510 C CA . TRP B 1 14 ? 2.266 -39.969 -6.82 1 93.88 14 TRP B CA 1
ATOM 2511 C C . TRP B 1 14 ? 1.954 -40.312 -8.266 1 93.88 14 TRP B C 1
ATOM 2513 O O . TRP B 1 14 ? 2.752 -40.062 -9.164 1 93.88 14 TRP B O 1
ATOM 2523 N N . VAL B 1 15 ? 0.809 -40.938 -8.477 1 93.19 15 VAL B N 1
ATOM 2524 C CA . VAL B 1 15 ? 0.345 -41.281 -9.812 1 93.19 15 VAL B CA 1
ATOM 2525 C C . VAL B 1 15 ? -0.771 -40.344 -10.242 1 93.19 15 VAL B C 1
ATOM 2527 O O . VAL B 1 15 ? -1.819 -40.281 -9.594 1 93.19 15 VAL B O 1
ATOM 2530 N N . ALA B 1 16 ? -0.521 -39.688 -11.281 1 94.75 16 ALA B N 1
ATOM 2531 C CA . ALA B 1 16 ? -1.477 -38.688 -11.773 1 94.75 16 ALA B CA 1
ATOM 2532 C C . ALA B 1 16 ? -2.764 -39.375 -12.242 1 94.75 16 ALA B C 1
ATOM 2534 O O . ALA B 1 16 ? -2.73 -40.281 -13.086 1 94.75 16 ALA B O 1
ATOM 2535 N N . ASP B 1 17 ? -3.814 -38.969 -11.711 1 96.94 17 ASP B N 1
ATOM 2536 C CA . ASP B 1 17 ? -5.16 -39.375 -12.07 1 96.94 17 ASP B CA 1
ATOM 2537 C C . ASP B 1 17 ? -6.129 -38.219 -12.102 1 96.94 17 ASP B C 1
ATOM 2539 O O . ASP B 1 17 ? -6.535 -37.719 -11.055 1 96.94 17 ASP B O 1
ATOM 2543 N N . PHE B 1 18 ? -6.48 -37.844 -13.305 1 97.94 18 PHE B N 1
ATOM 2544 C CA . PHE B 1 18 ? -7.285 -36.625 -13.477 1 97.94 18 PHE B CA 1
ATOM 2545 C C . PHE B 1 18 ? -8.664 -36.812 -12.844 1 97.94 18 PHE B C 1
ATOM 2547 O O . PHE B 1 18 ? -9.211 -35.875 -12.281 1 97.94 18 PHE B O 1
ATOM 2554 N N . ALA B 1 19 ? -9.266 -37.938 -13 1 97.31 19 ALA B N 1
ATOM 2555 C CA . ALA B 1 19 ? -10.57 -38.219 -12.398 1 97.31 19 ALA B CA 1
ATOM 2556 C C . ALA B 1 19 ? -10.508 -38.094 -10.883 1 97.31 19 ALA B C 1
ATOM 2558 O O . ALA B 1 19 ? -11.445 -37.594 -10.25 1 97.31 19 ALA B O 1
ATOM 2559 N N . ALA B 1 20 ? -9.445 -38.625 -10.312 1 97.19 20 ALA B N 1
ATOM 2560 C CA . ALA B 1 20 ? -9.258 -38.5 -8.867 1 97.19 20 ALA B CA 1
ATOM 2561 C C . ALA B 1 20 ? -9.164 -37.031 -8.438 1 97.19 20 ALA B C 1
ATOM 2563 O O . ALA B 1 20 ? -9.695 -36.656 -7.387 1 97.19 20 ALA B O 1
ATOM 2564 N N . LEU B 1 21 ? -8.469 -36.219 -9.258 1 98.12 21 LEU B N 1
ATOM 2565 C CA . LEU B 1 21 ? -8.383 -34.781 -8.961 1 98.12 21 LEU B CA 1
ATOM 2566 C C . LEU B 1 21 ? -9.758 -34.125 -8.977 1 98.12 21 LEU B C 1
ATOM 2568 O O . LEU B 1 21 ? -10.117 -33.406 -8.055 1 98.12 21 LEU B O 1
ATOM 2572 N N . GLU B 1 22 ? -10.461 -34.375 -10.016 1 97.75 22 GLU B N 1
ATOM 2573 C CA . GLU B 1 22 ? -11.797 -33.812 -10.125 1 97.75 22 GLU B CA 1
ATOM 2574 C C . GLU B 1 22 ? -12.656 -34.188 -8.914 1 97.75 22 GLU B C 1
ATOM 2576 O O . GLU B 1 22 ? -13.359 -33.312 -8.359 1 97.75 22 GLU B O 1
ATOM 2581 N N . ALA B 1 23 ? -12.625 -35.438 -8.547 1 97.31 23 ALA B N 1
ATOM 2582 C CA . ALA B 1 23 ? -13.383 -35.906 -7.391 1 97.31 23 ALA B CA 1
ATOM 2583 C C . ALA B 1 23 ? -12.945 -35.188 -6.117 1 97.31 23 ALA B C 1
ATOM 2585 O O . ALA B 1 23 ? -13.773 -34.844 -5.277 1 97.31 23 ALA B O 1
ATOM 2586 N N . ALA B 1 24 ? -11.672 -35.031 -5.977 1 97.62 24 ALA B N 1
ATOM 2587 C CA . ALA B 1 24 ? -11.133 -34.312 -4.809 1 97.62 24 ALA B CA 1
ATOM 2588 C C . ALA B 1 24 ? -11.633 -32.875 -4.738 1 97.62 24 ALA B C 1
ATOM 2590 O O . ALA B 1 24 ? -12.016 -32.406 -3.67 1 97.62 24 ALA B O 1
ATOM 2591 N N . LEU B 1 25 ? -11.648 -32.156 -5.879 1 98.25 25 LEU B N 1
ATOM 2592 C CA . LEU B 1 25 ? -12.062 -30.766 -5.926 1 98.25 25 LEU B CA 1
ATOM 2593 C C . LEU B 1 25 ? -13.547 -30.641 -5.609 1 98.25 25 LEU B C 1
ATOM 2595 O O . LEU B 1 25 ? -13.969 -29.641 -5.023 1 98.25 25 LEU B O 1
ATOM 2599 N N . GLU B 1 26 ? -14.312 -31.625 -5.949 1 97.44 26 GLU B N 1
ATOM 2600 C CA . GLU B 1 26 ? -15.758 -31.609 -5.75 1 97.44 26 GLU B CA 1
ATOM 2601 C C . GLU B 1 26 ? -16.109 -31.688 -4.27 1 97.44 26 GLU B C 1
ATOM 2603 O O . GLU B 1 26 ? -17.25 -31.438 -3.881 1 97.44 26 GLU B O 1
ATOM 2608 N N . LYS B 1 27 ? -15.219 -31.984 -3.484 1 96.81 27 LYS B N 1
ATOM 2609 C CA . LYS B 1 27 ? -15.453 -32.094 -2.047 1 96.81 27 LYS B CA 1
ATOM 2610 C C . LYS B 1 27 ? -15.586 -30.688 -1.424 1 96.81 27 LYS B C 1
ATOM 2612 O O . LYS B 1 27 ? -16.188 -30.547 -0.358 1 96.81 27 LYS B O 1
ATOM 2617 N N . THR B 1 28 ? -14.984 -29.703 -2.092 1 97.44 28 THR B N 1
ATOM 2618 C CA . THR B 1 28 ? -15.008 -28.359 -1.524 1 97.44 28 THR B CA 1
ATOM 2619 C C . THR B 1 28 ? -15.328 -27.312 -2.6 1 97.44 28 THR B C 1
ATOM 2621 O O . THR B 1 28 ? -14.523 -26.422 -2.865 1 97.44 28 THR B O 1
ATOM 2624 N N . PRO B 1 29 ? -16.469 -27.422 -3.213 1 97.62 29 PRO B N 1
ATOM 2625 C CA . PRO B 1 29 ? -16.859 -26.359 -4.152 1 97.62 29 PRO B CA 1
ATOM 2626 C C . PRO B 1 29 ? -17.094 -25.016 -3.465 1 97.62 29 PRO B C 1
ATOM 2628 O O . PRO B 1 29 ? -17.562 -24.984 -2.322 1 97.62 29 PRO B O 1
ATOM 2631 N N . PHE B 1 30 ? -16.844 -24.062 -4.137 1 97.75 30 PHE B N 1
ATOM 2632 C CA . PHE B 1 30 ? -17.016 -22.734 -3.559 1 97.75 30 PHE B CA 1
ATOM 2633 C C . PHE B 1 30 ? -18.484 -22.422 -3.352 1 97.75 30 PHE B C 1
ATOM 2635 O O . PHE B 1 30 ? -19.328 -22.719 -4.215 1 97.75 30 PHE B O 1
ATOM 2642 N N . ALA B 1 31 ? -18.703 -21.812 -2.189 1 97.38 31 ALA B N 1
ATOM 2643 C CA . ALA B 1 31 ? -20 -21.219 -1.872 1 97.38 31 ALA B CA 1
ATOM 2644 C C . ALA B 1 31 ? -19.844 -19.844 -1.239 1 97.38 31 ALA B C 1
ATOM 2646 O O . ALA B 1 31 ? -18.938 -19.625 -0.432 1 97.38 31 ALA B O 1
ATOM 2647 N N . GLU B 1 32 ? -20.688 -18.953 -1.559 1 96.38 32 GLU B N 1
ATOM 2648 C CA . GLU B 1 32 ? -20.625 -17.594 -1.001 1 96.38 32 GLU B CA 1
ATOM 2649 C C . GLU B 1 32 ? -20.797 -17.625 0.514 1 96.38 32 GLU B C 1
ATOM 2651 O O . GLU B 1 32 ? -21.406 -18.547 1.059 1 96.38 32 GLU B O 1
ATOM 2656 N N . CYS B 1 33 ? -20.297 -16.578 1.1 1 97.75 33 CYS B N 1
ATOM 2657 C CA . CYS B 1 33 ? -20.422 -16.453 2.549 1 97.75 33 CYS B CA 1
ATOM 2658 C C . CYS B 1 33 ? -21.875 -16.406 2.979 1 97.75 33 CYS B C 1
ATOM 2660 O O . CYS B 1 33 ? -22.688 -15.711 2.369 1 97.75 33 CYS B O 1
ATOM 2662 N N . GLY B 1 34 ? -22.172 -17.203 4.043 1 97.12 34 GLY B N 1
ATOM 2663 C CA . GLY B 1 34 ? -23.438 -16.969 4.723 1 97.12 34 GLY B CA 1
ATOM 2664 C C . GLY B 1 34 ? -23.5 -15.633 5.422 1 97.12 34 GLY B C 1
ATOM 2665 O O . GLY B 1 34 ? -22.484 -14.922 5.508 1 97.12 34 GLY B O 1
ATOM 2666 N N . PRO B 1 35 ? -24.656 -15.273 6 1 95.88 35 PRO B N 1
ATOM 2667 C CA . PRO B 1 35 ? -24.844 -13.938 6.57 1 95.88 35 PRO B CA 1
ATOM 2668 C C . PRO B 1 35 ? -23.859 -13.617 7.688 1 95.88 35 PRO B C 1
ATOM 2670 O O . PRO B 1 35 ? -23.438 -12.469 7.836 1 95.88 35 PRO B O 1
ATOM 2673 N N . THR B 1 36 ? -23.469 -14.609 8.469 1 96.19 36 THR B N 1
ATOM 2674 C CA . THR B 1 36 ? -22.594 -14.32 9.609 1 96.19 36 THR B CA 1
ATOM 2675 C C . THR B 1 36 ? -21.234 -14.969 9.43 1 96.19 36 THR B C 1
ATOM 2677 O O . THR B 1 36 ? -20.438 -15.016 10.367 1 96.19 36 THR B O 1
ATOM 2680 N N . GLN B 1 37 ? -21.062 -15.562 8.25 1 97.12 37 GLN B N 1
ATOM 2681 C CA . GLN B 1 37 ? -19.781 -16.203 7.949 1 97.12 37 GLN B CA 1
ATOM 2682 C C . GLN B 1 37 ? -18.766 -15.18 7.457 1 97.12 37 GLN B C 1
ATOM 2684 O O . GLN B 1 37 ? -18.984 -14.516 6.438 1 97.12 37 GLN B O 1
ATOM 2689 N N . GLU B 1 38 ? -17.594 -15.078 8.109 1 97 38 GLU B N 1
ATOM 2690 C CA . GLU B 1 38 ? -16.594 -14.039 7.832 1 97 38 GLU B CA 1
ATOM 2691 C C . GLU B 1 38 ? -15.852 -14.328 6.535 1 97 38 GLU B C 1
ATOM 2693 O O . GLU B 1 38 ? -15.414 -13.398 5.848 1 97 38 GLU B O 1
ATOM 2698 N N . ARG B 1 39 ? -15.672 -15.602 6.27 1 97.88 39 ARG B N 1
ATOM 2699 C CA . ARG B 1 39 ? -14.859 -16 5.133 1 97.88 39 ARG B CA 1
ATOM 2700 C C . ARG B 1 39 ? -15.328 -17.344 4.57 1 97.88 39 ARG B C 1
ATOM 2702 O O . ARG B 1 39 ? -15.844 -18.188 5.309 1 97.88 39 ARG B O 1
ATOM 2709 N N . SER B 1 40 ? -15.195 -17.5 3.248 1 98.38 40 SER B N 1
ATOM 2710 C CA . SER B 1 40 ? -15.484 -18.75 2.566 1 98.38 40 SER B CA 1
ATOM 2711 C C . SER B 1 40 ? -14.445 -19.062 1.493 1 98.38 40 SER B C 1
ATOM 2713 O O . SER B 1 40 ? -13.867 -18.141 0.908 1 98.38 40 SER B O 1
ATOM 2715 N N . VAL B 1 41 ? -14.156 -20.312 1.308 1 98.38 41 VAL B N 1
ATOM 2716 C CA . VAL B 1 41 ? -13.188 -20.719 0.293 1 98.38 41 VAL B CA 1
ATOM 2717 C C . VAL B 1 41 ? -13.703 -21.938 -0.465 1 98.38 41 VAL B C 1
ATOM 2719 O O . VAL B 1 41 ? -14.586 -22.656 0.022 1 98.38 41 VAL B O 1
ATOM 2722 N N . GLY B 1 42 ? -13.172 -22.141 -1.645 1 98.38 42 GLY B N 1
ATOM 2723 C CA . GLY B 1 42 ? -13.477 -23.344 -2.404 1 98.38 42 GLY B CA 1
ATOM 2724 C C . GLY B 1 42 ? -13.062 -23.25 -3.861 1 98.38 42 GLY B C 1
ATOM 2725 O O . GLY B 1 42 ? -12.469 -22.25 -4.277 1 98.38 42 GLY B O 1
ATOM 2726 N N . TRP B 1 43 ? -13.383 -24.297 -4.594 1 98.62 43 TRP B N 1
ATOM 2727 C CA . TRP B 1 43 ? -12.977 -24.406 -5.992 1 98.62 43 TRP B CA 1
ATOM 2728 C C . TRP B 1 43 ? -14.07 -23.875 -6.914 1 98.62 43 TRP B C 1
ATOM 2730 O O . TRP B 1 43 ? -15.258 -24.078 -6.664 1 98.62 43 TRP B O 1
ATOM 2740 N N . VAL B 1 44 ? -13.695 -23.188 -7.945 1 98.19 44 VAL B N 1
ATOM 2741 C CA . VAL B 1 44 ? -14.625 -22.703 -8.961 1 98.19 44 VAL B CA 1
ATOM 2742 C C . VAL B 1 44 ? -14.188 -23.172 -10.344 1 98.19 44 VAL B C 1
ATOM 2744 O O . VAL B 1 44 ? -13.008 -23.453 -10.562 1 98.19 44 VAL B O 1
ATOM 2747 N N . PRO B 1 45 ? -15.125 -23.297 -11.289 1 98.06 45 PRO B N 1
ATOM 2748 C CA . PRO B 1 45 ? -14.727 -23.672 -12.648 1 98.06 45 PRO B CA 1
ATOM 2749 C C . PRO B 1 45 ? -13.766 -22.656 -13.273 1 98.06 45 PRO B C 1
ATOM 2751 O O . PRO B 1 45 ? -14.062 -21.469 -13.32 1 98.06 45 PRO B O 1
ATOM 2754 N N . PRO B 1 46 ? -12.656 -23.094 -13.758 1 97.5 46 PRO B N 1
ATOM 2755 C CA . PRO B 1 46 ? -11.68 -22.172 -14.344 1 97.5 46 PRO B CA 1
ATOM 2756 C C . PRO B 1 46 ? -12.234 -21.422 -15.547 1 97.5 46 PRO B C 1
ATOM 2758 O O . PRO B 1 46 ? -11.82 -20.281 -15.82 1 97.5 46 PRO B O 1
ATOM 2761 N N . ARG B 1 47 ? -13.172 -21.922 -16.297 1 95.44 47 ARG B N 1
ATOM 2762 C CA . ARG B 1 47 ? -13.766 -21.297 -17.484 1 95.44 47 ARG B CA 1
ATOM 2763 C C . ARG B 1 47 ? -14.906 -20.359 -17.078 1 95.44 47 ARG B C 1
ATOM 2765 O O . ARG B 1 47 ? -15.516 -19.719 -17.938 1 95.44 47 ARG B O 1
ATOM 2772 N N . GLN B 1 48 ? -15.211 -20.281 -15.852 1 87.81 48 GLN B N 1
ATOM 2773 C CA . GLN B 1 48 ? -16.234 -19.422 -15.289 1 87.81 48 GLN B CA 1
ATOM 2774 C C . GLN B 1 48 ? -17.625 -19.781 -15.836 1 87.81 48 GLN B C 1
ATOM 2776 O O . GLN B 1 48 ? -18.453 -18.906 -16.047 1 87.81 48 GLN B O 1
ATOM 2781 N N . GLU B 1 49 ? -17.797 -20.984 -16.156 1 88.62 49 GLU B N 1
ATOM 2782 C CA . GLU B 1 49 ? -19.094 -21.516 -16.547 1 88.62 49 GLU B CA 1
ATOM 2783 C C . GLU B 1 49 ? -19.844 -22.094 -15.359 1 88.62 49 GLU B C 1
ATOM 2785 O O . GLU B 1 49 ? -19.297 -22.875 -14.586 1 88.62 49 GLU B O 1
ATOM 2790 N N . GLU B 1 50 ? -21.047 -21.625 -15.352 1 86 50 GLU B N 1
ATOM 2791 C CA . GLU B 1 50 ? -21.859 -22.156 -14.273 1 86 50 GLU B CA 1
ATOM 2792 C C . GLU B 1 50 ? -21.938 -23.672 -14.336 1 86 50 GLU B C 1
ATOM 2794 O O . GLU B 1 50 ? -22.188 -24.25 -15.398 1 86 50 GLU B O 1
ATOM 2799 N N . HIS B 1 51 ? -21.609 -24.359 -13.297 1 90.12 51 HIS B N 1
ATOM 2800 C CA . HIS B 1 51 ? -21.656 -25.812 -13.148 1 90.12 51 HIS B CA 1
ATOM 2801 C C . HIS B 1 51 ? -20.641 -26.484 -14.062 1 90.12 51 HIS B C 1
ATOM 2803 O O . HIS B 1 51 ? -20.828 -27.625 -14.492 1 90.12 51 HIS B O 1
ATOM 2809 N N . GLY B 1 52 ? -19.719 -25.75 -14.406 1 94.75 52 GLY B N 1
ATOM 2810 C CA . GLY B 1 52 ? -18.672 -26.312 -15.219 1 94.75 52 GLY B CA 1
ATOM 2811 C C . GLY B 1 52 ? -17.719 -27.188 -14.43 1 94.75 52 GLY B C 1
ATOM 2812 O O . GLY B 1 52 ? -17.812 -27.266 -13.203 1 94.75 52 GLY B O 1
ATOM 2813 N N . ALA B 1 53 ? -16.812 -27.797 -15.188 1 97.31 53 ALA B N 1
ATOM 2814 C CA . ALA B 1 53 ? -15.781 -28.625 -14.57 1 97.31 53 ALA B CA 1
ATOM 2815 C C . ALA B 1 53 ? -14.867 -27.781 -13.688 1 97.31 53 ALA B C 1
ATOM 2817 O O . ALA B 1 53 ? -14.516 -26.656 -14.039 1 97.31 53 ALA B O 1
ATOM 2818 N N . LEU B 1 54 ? -14.445 -28.375 -12.586 1 98.38 54 LEU B N 1
ATOM 2819 C CA . LEU B 1 54 ? -13.617 -27.641 -11.633 1 98.38 54 LEU B CA 1
ATOM 2820 C C . LEU B 1 54 ? -12.141 -27.734 -12.016 1 98.38 54 LEU B C 1
ATOM 2822 O O . LEU B 1 54 ? -11.305 -27.016 -11.453 1 98.38 54 LEU B O 1
ATOM 2826 N N . ALA B 1 55 ? -11.797 -28.531 -12.961 1 98.56 55 ALA B N 1
ATOM 2827 C CA . ALA B 1 55 ? -10.438 -28.641 -13.469 1 98.56 55 ALA B CA 1
ATOM 2828 C C . ALA B 1 55 ? -10.43 -28.875 -14.977 1 98.56 55 ALA B C 1
ATOM 2830 O O . ALA B 1 55 ? -11.367 -29.453 -15.531 1 98.56 55 ALA B O 1
ATOM 2831 N N . GLU B 1 56 ? -9.43 -28.391 -15.594 1 98.25 56 GLU B N 1
ATOM 2832 C CA . GLU B 1 56 ? -9.234 -28.578 -17.031 1 98.25 56 GLU B CA 1
ATOM 2833 C C . GLU B 1 56 ? -7.879 -29.219 -17.312 1 98.25 56 GLU B C 1
ATOM 2835 O O . GLU B 1 56 ? -6.871 -28.859 -16.703 1 98.25 56 GLU B O 1
ATOM 2840 N N . ASN B 1 57 ? -7.891 -30.156 -18.219 1 98.38 57 ASN B N 1
ATOM 2841 C CA . ASN B 1 57 ? -6.672 -30.766 -18.734 1 98.38 57 ASN B CA 1
ATOM 2842 C C . ASN B 1 57 ? -6.348 -30.25 -20.141 1 98.38 57 ASN B C 1
ATOM 2844 O O . ASN B 1 57 ? -7.012 -30.625 -21.109 1 98.38 57 ASN B O 1
ATOM 2848 N N . ILE B 1 58 ? -5.395 -29.438 -20.203 1 97.12 58 ILE B N 1
ATOM 2849 C CA . ILE B 1 58 ? -5.008 -28.844 -21.484 1 97.12 58 ILE B CA 1
ATOM 2850 C C . ILE B 1 58 ? -3.588 -29.281 -21.844 1 97.12 58 ILE B C 1
ATOM 2852 O O . ILE B 1 58 ? -2.613 -28.75 -21.297 1 97.12 58 ILE B O 1
ATOM 2856 N N . GLY B 1 59 ? -3.424 -30.234 -22.75 1 95.75 59 GLY B N 1
ATOM 2857 C CA . GLY B 1 59 ? -2.113 -30.703 -23.156 1 95.75 59 GLY B CA 1
ATOM 2858 C C . GLY B 1 59 ? -1.325 -31.328 -22.016 1 95.75 59 GLY B C 1
ATOM 2859 O O . GLY B 1 59 ? -0.118 -31.109 -21.906 1 95.75 59 GLY B O 1
ATOM 2860 N N . GLY B 1 60 ? -1.961 -31.938 -21.094 1 97.19 60 GLY B N 1
ATOM 2861 C CA . GLY B 1 60 ? -1.301 -32.562 -19.969 1 97.19 60 GLY B CA 1
ATOM 2862 C C . GLY B 1 60 ? -1.1 -31.641 -18.781 1 97.19 60 GLY B C 1
ATOM 2863 O O . GLY B 1 60 ? -0.611 -32.062 -17.734 1 97.19 60 GLY B O 1
ATOM 2864 N N . GLN B 1 61 ? -1.471 -30.422 -18.953 1 98.44 61 GLN B N 1
ATOM 2865 C CA . GLN B 1 61 ? -1.402 -29.406 -17.906 1 98.44 61 GLN B CA 1
ATOM 2866 C C . GLN B 1 61 ? -2.75 -29.25 -17.203 1 98.44 61 GLN B C 1
ATOM 2868 O O . GLN B 1 61 ? -3.742 -28.891 -17.844 1 98.44 61 GLN B O 1
ATOM 2873 N N . TRP B 1 62 ? -2.754 -29.625 -15.914 1 98.81 62 TRP B N 1
ATOM 2874 C CA . TRP B 1 62 ? -4 -29.531 -15.164 1 98.81 62 TRP B CA 1
ATOM 2875 C C . TRP B 1 62 ? -4.156 -28.141 -14.547 1 98.81 62 TRP B C 1
ATOM 2877 O O . TRP B 1 62 ? -3.305 -27.703 -13.773 1 98.81 62 TRP B O 1
ATOM 2887 N N . ILE B 1 63 ? -5.262 -27.484 -14.914 1 98.69 63 ILE B N 1
ATOM 2888 C CA . ILE B 1 63 ? -5.488 -26.109 -14.469 1 98.69 63 ILE B CA 1
ATOM 2889 C C . ILE B 1 63 ? -6.812 -26.016 -13.711 1 98.69 63 ILE B C 1
ATOM 2891 O O . ILE B 1 63 ? -7.836 -26.531 -14.18 1 98.69 63 ILE B O 1
ATOM 2895 N N . PHE B 1 64 ? -6.766 -25.453 -12.523 1 98.31 64 PHE B N 1
ATOM 2896 C CA . PHE B 1 64 ? -7.98 -25.219 -11.75 1 98.31 64 PHE B CA 1
ATOM 2897 C C . PHE B 1 64 ? -7.863 -23.953 -10.914 1 98.31 64 PHE B C 1
ATOM 2899 O O . PHE B 1 64 ? -6.883 -23.219 -11.031 1 98.31 64 PHE B O 1
ATOM 2906 N N . ARG B 1 65 ? -8.914 -23.531 -10.25 1 98.44 65 ARG B N 1
ATOM 2907 C CA . ARG B 1 65 ? -9.016 -22.188 -9.672 1 98.44 65 ARG B CA 1
ATOM 2908 C C . ARG B 1 65 ? -9.594 -22.234 -8.266 1 98.44 65 ARG B C 1
ATOM 2910 O O . ARG B 1 65 ? -10.594 -22.906 -8.023 1 98.44 65 ARG B O 1
ATOM 2917 N N . PHE B 1 66 ? -8.945 -21.5 -7.398 1 98.62 66 PHE B N 1
ATOM 2918 C CA . PHE B 1 66 ? -9.336 -21.484 -5.992 1 98.62 66 PHE B CA 1
ATOM 2919 C C . PHE B 1 66 ? -9.828 -20.109 -5.582 1 98.62 66 PHE B C 1
ATOM 2921 O O . PHE B 1 66 ? -9.102 -19.109 -5.699 1 98.62 66 PHE B O 1
ATOM 2928 N N . MET B 1 67 ? -11.039 -20.062 -5.051 1 98.31 67 MET B N 1
ATOM 2929 C CA . MET B 1 67 ? -11.703 -18.797 -4.715 1 98.31 67 MET B CA 1
ATOM 2930 C C . MET B 1 67 ? -11.75 -18.594 -3.205 1 98.31 67 MET B C 1
ATOM 2932 O O . MET B 1 67 ? -12.016 -19.531 -2.453 1 98.31 67 MET B O 1
ATOM 2936 N N . THR B 1 68 ? -11.461 -17.359 -2.803 1 98.19 68 THR B N 1
ATOM 2937 C CA . THR B 1 68 ? -11.672 -16.906 -1.431 1 98.19 68 THR B CA 1
ATOM 2938 C C . THR B 1 68 ? -12.609 -15.711 -1.396 1 98.19 68 THR B C 1
ATOM 2940 O O . THR B 1 68 ? -12.531 -14.828 -2.254 1 98.19 68 THR B O 1
ATOM 2943 N N . GLU B 1 69 ? -13.539 -15.727 -0.469 1 97.94 69 GLU B N 1
ATOM 2944 C CA . GLU B 1 69 ? -14.43 -14.602 -0.205 1 97.94 69 GLU B CA 1
ATOM 2945 C C . GLU B 1 69 ? -14.352 -14.164 1.254 1 97.94 69 GLU B C 1
ATOM 2947 O O . GLU B 1 69 ? -14.312 -15 2.158 1 97.94 69 GLU B O 1
ATOM 2952 N N . ALA B 1 70 ? -14.25 -12.898 1.456 1 97.88 70 ALA B N 1
ATOM 2953 C CA . ALA B 1 70 ? -14.219 -12.352 2.811 1 97.88 70 ALA B CA 1
ATOM 2954 C C . ALA B 1 70 ? -15.188 -11.18 2.953 1 97.88 70 ALA B C 1
ATOM 2956 O O . ALA B 1 70 ? -15.305 -10.352 2.049 1 97.88 70 ALA B O 1
ATOM 2957 N N . LYS B 1 71 ? -15.922 -11.133 4.066 1 97 71 LYS B N 1
ATOM 2958 C CA . LYS B 1 71 ? -16.766 -9.984 4.375 1 97 71 LYS B CA 1
ATOM 2959 C C . LYS B 1 71 ? -15.914 -8.781 4.789 1 97 71 LYS B C 1
ATOM 2961 O O . LYS B 1 71 ? -14.953 -8.922 5.547 1 97 71 LYS B O 1
ATOM 2966 N N . LEU B 1 72 ? -16.328 -7.668 4.227 1 96.5 72 LEU B N 1
ATOM 2967 C CA . LEU B 1 72 ? -15.586 -6.438 4.484 1 96.5 72 LEU B CA 1
ATOM 2968 C C . LEU B 1 72 ? -16.219 -5.652 5.629 1 96.5 72 LEU B C 1
ATOM 2970 O O . LEU B 1 72 ? -17.109 -4.832 5.406 1 96.5 72 LEU B O 1
ATOM 2974 N N . LEU B 1 73 ? -15.68 -5.914 6.824 1 96.5 73 LEU B N 1
ATOM 2975 C CA . LEU B 1 73 ? -16.109 -5.172 8.008 1 96.5 73 LEU B CA 1
ATOM 2976 C C . LEU B 1 73 ? -14.961 -4.328 8.562 1 96.5 73 LEU B C 1
ATOM 2978 O O . LEU B 1 73 ? -14.086 -4.848 9.258 1 96.5 73 LEU B O 1
ATOM 2982 N N . PRO B 1 74 ? -15.031 -3.047 8.273 1 95.75 74 PRO B N 1
ATOM 2983 C CA . PRO B 1 74 ? -13.961 -2.201 8.797 1 95.75 74 PRO B CA 1
ATOM 2984 C C . PRO B 1 74 ? -13.906 -2.191 10.32 1 95.75 74 PRO B C 1
ATOM 2986 O O . PRO B 1 74 ? -14.945 -2.178 10.977 1 95.75 74 PRO B O 1
ATOM 2989 N N . ALA B 1 75 ? -12.688 -2.178 10.82 1 95.88 75 ALA B N 1
ATOM 2990 C CA . ALA B 1 75 ? -12.492 -2.193 12.266 1 95.88 75 ALA B CA 1
ATOM 2991 C C . ALA B 1 75 ? -13.133 -0.973 12.922 1 95.88 75 ALA B C 1
ATOM 2993 O O . ALA B 1 75 ? -13.672 -1.063 14.023 1 95.88 75 ALA B O 1
ATOM 2994 N N . SER B 1 76 ? -13.078 0.098 12.25 1 94.88 76 SER B N 1
ATOM 2995 C CA . SER B 1 76 ? -13.617 1.336 12.797 1 94.88 76 SER B CA 1
ATOM 2996 C C . SER B 1 76 ? -15.133 1.258 12.953 1 94.88 76 SER B C 1
ATOM 2998 O O . SER B 1 76 ? -15.695 1.788 13.914 1 94.88 76 SER B O 1
ATOM 3000 N N . VAL B 1 77 ? -15.766 0.646 12.039 1 95 77 VAL B N 1
ATOM 3001 C CA . VAL B 1 77 ? -17.203 0.472 12.094 1 95 77 VAL B CA 1
ATOM 3002 C C . VAL B 1 77 ? -17.578 -0.442 13.258 1 95 77 VAL B C 1
ATOM 3004 O O . VAL B 1 77 ? -18.5 -0.147 14.023 1 95 77 VAL B O 1
ATOM 3007 N N . LEU B 1 78 ? -16.844 -1.469 13.359 1 96.81 78 LEU B N 1
ATOM 3008 C CA . LEU B 1 78 ? -17.047 -2.387 14.469 1 96.81 78 LEU B CA 1
ATOM 3009 C C . LEU B 1 78 ? -16.844 -1.683 15.805 1 96.81 78 LEU B C 1
ATOM 3011 O O . LEU B 1 78 ? -17.656 -1.808 16.719 1 96.81 78 LEU B O 1
ATOM 3015 N N . ALA B 1 79 ? -15.766 -0.973 15.867 1 95.88 79 ALA B N 1
ATOM 3016 C CA . ALA B 1 79 ? -15.438 -0.251 17.094 1 95.88 79 ALA B CA 1
ATOM 3017 C C . ALA B 1 79 ? -16.547 0.738 17.469 1 95.88 79 ALA B C 1
ATOM 3019 O O . ALA B 1 79 ? -16.906 0.859 18.625 1 95.88 79 ALA B O 1
ATOM 3020 N N . ARG B 1 80 ? -17 1.421 16.562 1 92.56 80 ARG B N 1
ATOM 3021 C CA . ARG B 1 80 ? -18.062 2.383 16.797 1 92.56 80 ARG B CA 1
ATOM 3022 C C . ARG B 1 80 ? -19.312 1.69 17.344 1 92.56 80 ARG B C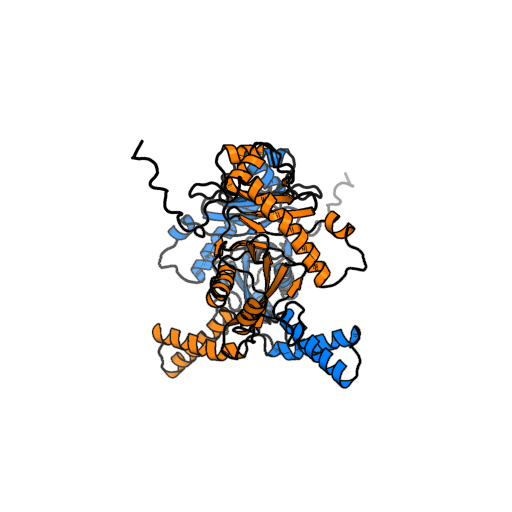 1
ATOM 3024 O O . ARG B 1 80 ? -19.953 2.176 18.281 1 92.56 80 ARG B O 1
ATOM 3031 N N . LYS B 1 81 ? -19.672 0.579 16.766 1 95.38 81 LYS B N 1
ATOM 3032 C CA . LYS B 1 81 ? -20.844 -0.175 17.203 1 95.38 81 LYS B CA 1
ATOM 3033 C C . LYS B 1 81 ? -20.656 -0.674 18.641 1 95.38 81 LYS B C 1
ATOM 3035 O O . LYS B 1 81 ? -21.594 -0.62 19.438 1 95.38 81 LYS B O 1
ATOM 3040 N N . VAL B 1 82 ? -19.5 -1.102 18.891 1 96.38 82 VAL B N 1
ATOM 3041 C CA . VAL B 1 82 ? -19.188 -1.567 20.25 1 96.38 82 VAL B CA 1
ATOM 3042 C C . VAL B 1 82 ? -19.297 -0.41 21.234 1 96.38 82 VAL B C 1
ATOM 3044 O O . VAL B 1 82 ? -19.875 -0.564 22.312 1 96.38 82 VAL B O 1
ATOM 3047 N N . GLN B 1 83 ? -18.781 0.668 20.812 1 93.88 83 GLN B N 1
ATOM 3048 C CA . GLN B 1 83 ? -18.844 1.85 21.672 1 93.88 83 GLN B CA 1
ATOM 3049 C C . GLN B 1 83 ? -20.297 2.27 21.906 1 93.88 83 GLN B C 1
ATOM 3051 O O . GLN B 1 83 ? -20.656 2.654 23.031 1 93.88 83 GLN B O 1
ATOM 3056 N N . GLU B 1 84 ? -21.047 2.275 20.922 1 93.12 84 GLU B N 1
ATOM 3057 C CA . GLU B 1 84 ? -22.469 2.59 21.047 1 93.12 84 GLU B CA 1
ATOM 3058 C C . GLU B 1 84 ? -23.141 1.661 22.047 1 93.12 84 GLU B C 1
ATOM 3060 O O . GLU B 1 84 ? -23.891 2.115 22.906 1 93.12 84 GLU B O 1
ATOM 3065 N N . LYS B 1 85 ? -22.875 0.409 21.953 1 95 85 LYS B N 1
ATOM 3066 C CA . LYS B 1 85 ? -23.469 -0.578 22.859 1 95 85 LYS B CA 1
ATOM 3067 C C . LYS B 1 85 ? -22.969 -0.387 24.281 1 95 85 LYS B C 1
ATOM 3069 O O . LYS B 1 85 ? -23.75 -0.485 25.234 1 95 85 LYS B O 1
ATOM 3074 N N . ALA B 1 86 ? -21.734 -0.107 24.391 1 95.56 86 ALA B N 1
ATOM 3075 C CA . ALA B 1 86 ? -21.156 0.156 25.703 1 95.56 86 ALA B CA 1
ATOM 3076 C C . ALA B 1 86 ? -21.781 1.399 26.328 1 95.56 86 ALA B C 1
ATOM 3078 O O . ALA B 1 86 ? -22.062 1.416 27.531 1 95.56 86 ALA B O 1
ATOM 3079 N N . ALA B 1 87 ? -21.969 2.393 25.578 1 93.12 87 ALA B N 1
ATOM 3080 C CA . ALA B 1 87 ? -22.578 3.629 26.062 1 93.12 87 ALA B CA 1
ATOM 3081 C C . ALA B 1 87 ? -24 3.391 26.547 1 93.12 87 ALA B C 1
ATOM 3083 O O . ALA B 1 87 ? -24.438 3.979 27.531 1 93.12 87 ALA B O 1
ATOM 3084 N N . HIS B 1 88 ? -24.672 2.57 25.812 1 93.94 88 HIS B N 1
ATOM 3085 C CA . HIS B 1 88 ? -26.031 2.215 26.203 1 93.94 88 HIS B CA 1
ATOM 3086 C C . HIS B 1 88 ? -26.062 1.513 27.547 1 93.94 88 HIS B C 1
ATOM 3088 O O . HIS B 1 88 ? -26.906 1.806 28.391 1 93.94 88 HIS B O 1
ATOM 3094 N N . ILE B 1 89 ? -25.109 0.691 27.797 1 94.44 89 ILE B N 1
ATOM 3095 C CA . ILE B 1 89 ? -25 -0.021 29.062 1 94.44 89 ILE B CA 1
ATOM 3096 C C . ILE B 1 89 ? -24.672 0.965 30.172 1 94.44 89 ILE B C 1
ATOM 3098 O O . ILE B 1 89 ? -25.266 0.916 31.25 1 94.44 89 ILE B O 1
ATOM 3102 N N . GLU B 1 90 ? -23.781 1.784 29.875 1 94.25 90 GLU B N 1
ATOM 3103 C CA . GLU B 1 90 ? -23.406 2.783 30.875 1 94.25 90 GLU B CA 1
ATOM 3104 C C . GLU B 1 90 ? -24.578 3.688 31.219 1 94.25 90 GLU B C 1
ATOM 3106 O O . GLU B 1 90 ? -24.812 4.004 32.375 1 94.25 90 GLU B O 1
ATOM 3111 N N . ALA B 1 91 ? -25.312 4.082 30.266 1 94.06 91 ALA B N 1
ATOM 3112 C CA . ALA B 1 91 ? -26.469 4.949 30.484 1 94.06 91 ALA B CA 1
ATOM 3113 C C . ALA B 1 91 ? -27.562 4.234 31.266 1 94.06 91 ALA B C 1
ATOM 3115 O O . ALA B 1 91 ? -28.219 4.84 32.125 1 94.06 91 ALA B O 1
ATOM 3116 N N . ASN B 1 92 ? -27.688 2.93 31.078 1 94.94 92 ASN B N 1
ATOM 3117 C CA . ASN B 1 92 ? -28.781 2.178 31.688 1 94.94 92 ASN B CA 1
ATOM 3118 C C . ASN B 1 92 ? -28.391 1.571 33.031 1 94.94 92 ASN B C 1
ATOM 3120 O O . ASN B 1 92 ? -29.219 1.428 33.938 1 94.94 92 ASN B O 1
ATOM 3124 N N . GLU B 1 93 ? -27.062 1.222 33.094 1 94.19 93 GLU B N 1
ATOM 3125 C CA . GLU B 1 93 ? -26.641 0.492 34.281 1 94.19 93 GLU B CA 1
ATOM 3126 C C . GLU B 1 93 ? -25.688 1.333 35.125 1 94.19 93 GLU B C 1
ATOM 3128 O O . GLU B 1 93 ? -25.344 0.946 36.25 1 94.19 93 GLU B O 1
ATOM 3133 N N . GLY B 1 94 ? -25.25 2.412 34.625 1 93.12 94 GLY B N 1
ATOM 3134 C CA . GLY B 1 94 ? -24.406 3.334 35.375 1 93.12 94 GLY B CA 1
ATOM 3135 C C . GLY B 1 94 ? -22.984 2.857 35.5 1 93.12 94 GLY B C 1
ATOM 3136 O O . GLY B 1 94 ? -22.25 3.301 36.406 1 93.12 94 GLY B O 1
ATOM 3137 N N . ARG B 1 95 ? -22.703 1.797 34.781 1 94.06 95 ARG B N 1
ATOM 3138 C CA . ARG B 1 95 ? -21.344 1.272 34.875 1 94.06 95 ARG B CA 1
ATOM 3139 C C . ARG B 1 95 ? -20.781 1.032 33.469 1 94.06 95 ARG B C 1
ATOM 3141 O O . ARG B 1 95 ? -21.531 0.763 32.531 1 94.06 95 ARG B O 1
ATOM 3148 N N . LYS B 1 96 ? -19.422 1.095 33.406 1 93.06 96 LYS B N 1
ATOM 3149 C CA . LYS B 1 96 ? -18.719 0.747 32.156 1 93.06 96 LYS B CA 1
ATOM 3150 C C . LYS B 1 96 ? -18.5 -0.76 32.062 1 93.06 96 LYS B C 1
ATOM 3152 O O . LYS B 1 96 ? -18.188 -1.413 33.062 1 93.06 96 LYS B O 1
ATOM 3157 N N . PRO B 1 97 ? -18.734 -1.284 30.938 1 94.75 97 PRO B N 1
ATOM 3158 C CA . PRO B 1 97 ? -18.484 -2.719 30.781 1 94.75 97 PRO B CA 1
ATOM 3159 C C . PRO B 1 97 ? -17.016 -3.088 31.016 1 94.75 97 PRO B C 1
ATOM 3161 O O . PRO B 1 97 ? -16.125 -2.34 30.609 1 94.75 97 PRO B O 1
ATOM 3164 N N . GLY B 1 98 ? -16.844 -4.145 31.766 1 93.62 98 GLY B N 1
ATOM 3165 C CA . GLY B 1 98 ? -15.5 -4.656 31.969 1 93.62 98 GLY B CA 1
ATOM 3166 C C . GLY B 1 98 ? -14.922 -5.324 30.734 1 93.62 98 GLY B C 1
ATOM 3167 O O . GLY B 1 98 ? -15.57 -5.375 29.688 1 93.62 98 GLY B O 1
ATOM 3168 N N . LYS B 1 99 ? -13.688 -5.906 30.828 1 93.38 99 LYS B N 1
ATOM 3169 C CA . LYS B 1 99 ? -12.945 -6.488 29.719 1 93.38 99 LYS B CA 1
ATOM 3170 C C . LYS B 1 99 ? -13.719 -7.648 29.094 1 93.38 99 LYS B C 1
ATOM 3172 O O . LYS B 1 99 ? -13.883 -7.707 27.875 1 93.38 99 LYS B O 1
ATOM 3177 N N . LYS B 1 100 ? -14.18 -8.531 29.922 1 95.38 100 LYS B N 1
ATOM 3178 C CA . LYS B 1 100 ? -14.914 -9.695 29.438 1 95.38 100 LYS B CA 1
ATOM 3179 C C . LYS B 1 100 ? -16.203 -9.281 28.719 1 95.38 100 LYS B C 1
ATOM 3181 O O . LYS B 1 100 ? -16.531 -9.797 27.656 1 95.38 100 LYS B O 1
ATOM 3186 N N . GLU B 1 101 ? -16.891 -8.406 29.281 1 94.56 101 GLU B N 1
ATOM 3187 C CA . GLU B 1 101 ? -18.141 -7.922 28.703 1 94.56 101 GLU B CA 1
ATOM 3188 C C . GLU B 1 101 ? -17.906 -7.188 27.391 1 94.56 101 GLU B C 1
ATOM 3190 O O . GLU B 1 101 ? -18.703 -7.281 26.469 1 94.56 101 GLU B O 1
ATOM 3195 N N . LYS B 1 102 ? -16.859 -6.512 27.297 1 94.88 102 LYS B N 1
ATOM 3196 C CA . LYS B 1 102 ? -16.5 -5.816 26.062 1 94.88 102 LYS B CA 1
ATOM 3197 C C . LYS B 1 102 ? -16.25 -6.805 24.938 1 94.88 102 LYS B C 1
ATOM 3199 O O . LYS B 1 102 ? -16.609 -6.555 23.781 1 94.88 102 LYS B O 1
ATOM 3204 N N . LYS B 1 103 ? -15.602 -7.871 25.297 1 95.5 103 LYS B N 1
ATOM 3205 C CA . LYS B 1 103 ? -15.375 -8.914 24.297 1 95.5 103 LYS B CA 1
ATOM 3206 C C . LYS B 1 103 ? -16.688 -9.484 23.797 1 95.5 103 LYS B C 1
ATOM 3208 O O . LYS B 1 103 ? -16.859 -9.719 22.594 1 95.5 103 LYS B O 1
ATOM 3213 N N . GLU B 1 104 ? -17.594 -9.672 24.656 1 96.75 104 GLU B N 1
ATOM 3214 C CA . GLU B 1 104 ? -18.906 -10.18 24.281 1 96.75 104 GLU B CA 1
ATOM 3215 C C . GLU B 1 104 ? -19.672 -9.172 23.422 1 96.75 104 GLU B C 1
ATOM 3217 O O . GLU B 1 104 ? -20.359 -9.555 22.469 1 96.75 104 GLU B O 1
ATOM 3222 N N . LEU B 1 105 ? -19.531 -7.922 23.766 1 97.06 105 LEU B N 1
ATOM 3223 C CA . LEU B 1 105 ? -20.156 -6.863 22.984 1 97.06 105 LEU B CA 1
ATOM 3224 C C . LEU B 1 105 ? -19.594 -6.844 21.562 1 97.06 105 LEU B C 1
ATOM 3226 O O . LEU B 1 105 ? -20.328 -6.609 20.609 1 97.06 105 LEU B O 1
ATOM 3230 N N . LYS B 1 106 ? -18.297 -7.043 21.453 1 97.25 106 LYS B N 1
ATOM 3231 C CA . LYS B 1 106 ? -17.656 -7.082 20.156 1 97.25 106 LYS B CA 1
ATOM 3232 C C . LYS B 1 106 ? -18.203 -8.227 19.297 1 97.25 106 LYS B C 1
ATOM 3234 O O . LYS B 1 106 ? -18.5 -8.039 18.125 1 97.25 106 LYS B O 1
ATOM 3239 N N . ASP B 1 107 ? -18.359 -9.328 19.938 1 96.69 107 ASP B N 1
ATOM 3240 C CA . ASP B 1 107 ? -18.891 -10.492 19.219 1 96.69 107 ASP B CA 1
ATOM 3241 C C . ASP B 1 107 ? -20.328 -10.242 18.766 1 96.69 107 ASP B C 1
ATOM 3243 O O . ASP B 1 107 ? -20.688 -10.57 17.641 1 96.69 107 ASP B O 1
ATOM 3247 N N . GLU B 1 108 ? -21.031 -9.688 19.609 1 96.56 108 GLU B N 1
ATOM 3248 C CA . GLU B 1 108 ? -22.406 -9.359 19.266 1 96.56 108 GLU B CA 1
ATOM 3249 C C . GLU B 1 108 ? -22.469 -8.336 18.125 1 96.56 108 GLU B C 1
ATOM 3251 O O . GLU B 1 108 ? -23.266 -8.492 17.203 1 96.56 108 GLU B O 1
ATOM 3256 N N . ALA B 1 109 ? -21.656 -7.375 18.281 1 97.31 109 ALA B N 1
ATOM 3257 C CA . ALA B 1 109 ? -21.594 -6.352 17.234 1 97.31 109 ALA B CA 1
ATOM 3258 C C . ALA B 1 109 ? -21.219 -6.957 15.891 1 97.31 109 ALA B C 1
ATOM 3260 O O . ALA B 1 109 ? -21.781 -6.586 14.852 1 97.31 109 ALA B O 1
ATOM 3261 N N . LYS B 1 110 ? -20.266 -7.801 15.898 1 96.81 110 LYS B N 1
ATOM 3262 C CA . LYS B 1 110 ? -19.844 -8.484 14.68 1 96.81 110 LYS B CA 1
ATOM 3263 C C . LYS B 1 110 ? -21 -9.266 14.062 1 96.81 110 LYS B C 1
ATOM 3265 O O . LYS B 1 110 ? -21.25 -9.18 12.859 1 96.81 110 LYS B O 1
ATOM 3270 N N . LEU B 1 111 ? -21.75 -9.961 14.836 1 96.31 111 LEU B N 1
ATOM 3271 C CA . LEU B 1 111 ? -22.891 -10.758 14.375 1 96.31 111 LEU B CA 1
ATOM 3272 C C . LEU B 1 111 ? -23.969 -9.867 13.766 1 96.31 111 LEU B C 1
ATOM 3274 O O . LEU B 1 111 ? -24.625 -10.258 12.797 1 96.31 111 LEU B O 1
ATOM 3278 N N . ASP B 1 112 ? -24.047 -8.734 14.305 1 96.31 112 ASP B N 1
ATOM 3279 C CA . ASP B 1 112 ? -25.031 -7.777 13.82 1 96.31 112 ASP B CA 1
ATOM 3280 C C . ASP B 1 112 ? -24.609 -7.172 12.484 1 96.31 112 ASP B C 1
ATOM 3282 O O . ASP B 1 112 ? -25.438 -6.934 11.609 1 96.31 112 ASP B O 1
ATOM 3286 N N . LEU B 1 113 ? -23.312 -6.965 12.383 1 97.25 113 LEU B N 1
ATOM 3287 C CA . LEU B 1 113 ? -22.812 -6.145 11.281 1 97.25 113 LEU B CA 1
ATOM 3288 C C . LEU B 1 113 ? -22.469 -7.012 10.078 1 97.25 113 LEU B C 1
ATOM 3290 O O . LEU B 1 113 ? -22.562 -6.562 8.938 1 97.25 113 LEU B O 1
ATOM 3294 N N . LEU B 1 114 ? -22.125 -8.234 10.25 1 97.62 114 LEU B N 1
ATOM 3295 C CA . LEU B 1 114 ? -21.625 -9.102 9.188 1 97.62 114 LEU B CA 1
ATOM 3296 C C . LEU B 1 114 ? -22.672 -9.266 8.086 1 97.62 114 LEU B C 1
ATOM 3298 O O . LEU B 1 114 ? -22.359 -9.211 6.898 1 97.62 114 LEU B O 1
ATOM 3302 N N . PRO B 1 115 ? -23.906 -9.445 8.391 1 96.88 115 PRO B N 1
ATOM 3303 C CA . PRO B 1 115 ? -24.922 -9.617 7.336 1 96.88 115 PRO B CA 1
ATOM 3304 C C . PRO B 1 115 ? -25.031 -8.391 6.434 1 96.88 115 PRO B C 1
ATOM 3306 O O . PRO B 1 115 ? -25.547 -8.492 5.312 1 96.88 115 PRO B O 1
ATOM 3309 N N . MET B 1 116 ? -24.516 -7.312 6.895 1 94.88 116 MET B N 1
ATOM 3310 C CA . MET B 1 116 ? -24.625 -6.055 6.156 1 94.88 116 MET B CA 1
ATOM 3311 C C . MET B 1 116 ? -23.359 -5.793 5.352 1 94.88 116 MET B C 1
ATOM 3313 O O . MET B 1 116 ? -23.344 -4.918 4.484 1 94.88 116 MET B O 1
ATOM 3317 N N . ALA B 1 117 ? -22.344 -6.48 5.602 1 97.12 117 ALA B N 1
ATOM 3318 C CA . ALA B 1 117 ? -21.047 -6.238 4.988 1 97.12 117 ALA B CA 1
ATOM 3319 C C . ALA B 1 117 ? -21.016 -6.754 3.551 1 97.12 117 ALA B C 1
ATOM 3321 O O . ALA B 1 117 ? -21.5 -7.844 3.266 1 97.12 117 ALA B O 1
ATOM 3322 N N . PHE B 1 118 ? -20.453 -5.957 2.707 1 97 118 PHE B N 1
ATOM 3323 C CA . PHE B 1 118 ? -20.141 -6.469 1.378 1 97 118 PHE B CA 1
ATOM 3324 C C . PHE B 1 118 ? -19.047 -7.523 1.45 1 97 118 PHE B C 1
ATOM 3326 O O . PHE B 1 118 ? -18.375 -7.664 2.479 1 97 118 PHE B O 1
ATOM 3333 N N . THR B 1 119 ? -18.953 -8.25 0.363 1 96.25 119 THR B N 1
ATOM 3334 C CA . THR B 1 119 ? -17.891 -9.258 0.299 1 96.25 119 THR B CA 1
ATOM 3335 C C . THR B 1 119 ? -16.859 -8.898 -0.758 1 96.25 119 THR B C 1
ATOM 3337 O O . THR B 1 119 ? -17.156 -8.172 -1.71 1 96.25 119 THR B O 1
ATOM 3340 N N . LYS B 1 120 ? -15.711 -9.359 -0.532 1 95.94 120 LYS B N 1
ATOM 3341 C CA . LYS B 1 120 ? -14.641 -9.305 -1.527 1 95.94 120 LYS B CA 1
ATOM 3342 C C . LYS B 1 120 ? -14.195 -10.703 -1.935 1 95.94 120 LYS B C 1
ATOM 3344 O O . LYS B 1 120 ? -13.953 -11.555 -1.078 1 95.94 120 LYS B O 1
ATOM 3349 N N . GLN B 1 121 ? -14.094 -10.844 -3.225 1 95.88 121 GLN B N 1
ATOM 3350 C CA . GLN B 1 121 ? -13.656 -12.125 -3.756 1 95.88 121 GLN B CA 1
ATOM 3351 C C . GLN B 1 121 ? -12.281 -12.016 -4.406 1 95.88 121 GLN B C 1
ATOM 3353 O O . GLN B 1 121 ? -11.953 -10.984 -5 1 95.88 121 GLN B O 1
ATOM 3358 N N . GLY B 1 122 ? -11.492 -13.039 -4.23 1 95.62 122 GLY B N 1
ATOM 3359 C CA . GLY B 1 122 ? -10.211 -13.203 -4.898 1 95.62 122 GLY B CA 1
ATOM 3360 C C . GLY B 1 122 ? -9.898 -14.641 -5.242 1 95.62 122 GLY B C 1
ATOM 3361 O O . GLY B 1 122 ? -10.055 -15.539 -4.402 1 95.62 122 GLY B O 1
ATOM 3362 N N . ALA B 1 123 ? -9.508 -14.766 -6.496 1 96.81 123 ALA B N 1
ATOM 3363 C CA . ALA B 1 123 ? -9.219 -16.125 -6.926 1 96.81 123 ALA B CA 1
ATOM 3364 C C . ALA B 1 123 ? -7.75 -16.281 -7.324 1 96.81 123 ALA B C 1
ATOM 3366 O O . ALA B 1 123 ? -7.109 -15.305 -7.719 1 96.81 123 ALA B O 1
ATOM 3367 N N . MET B 1 124 ? -7.23 -17.5 -7.223 1 98.31 124 MET B N 1
ATOM 3368 C CA . MET B 1 124 ? -5.875 -17.781 -7.684 1 98.31 124 MET B CA 1
ATOM 3369 C C . MET B 1 124 ? -5.852 -19.016 -8.578 1 98.31 124 MET B C 1
ATOM 3371 O O . MET B 1 124 ? -6.602 -19.969 -8.352 1 98.31 124 MET B O 1
ATOM 3375 N N . TRP B 1 125 ? -4.977 -18.984 -9.539 1 98.81 125 TRP B N 1
ATOM 3376 C CA . TRP B 1 125 ? -4.742 -20.141 -10.391 1 98.81 125 TRP B CA 1
ATOM 3377 C C . TRP B 1 125 ? -3.883 -21.188 -9.688 1 98.81 125 TRP B C 1
ATOM 3379 O O . TRP B 1 125 ? -2.938 -20.828 -8.969 1 98.81 125 TRP B O 1
ATOM 3389 N N . VAL B 1 126 ? -4.309 -22.406 -9.914 1 98.88 126 VAL B N 1
ATOM 3390 C CA . VAL B 1 126 ? -3.551 -23.562 -9.453 1 98.88 126 VAL B CA 1
ATOM 3391 C C . VAL B 1 126 ? -3.229 -24.469 -10.633 1 98.88 126 VAL B C 1
ATOM 3393 O O . VAL B 1 126 ? -4.113 -24.812 -11.43 1 98.88 126 VAL B O 1
ATOM 3396 N N . TRP B 1 127 ? -1.916 -24.875 -10.766 1 98.94 127 TRP B N 1
ATOM 3397 C CA . TRP B 1 127 ? -1.461 -25.594 -11.953 1 98.94 127 TRP B CA 1
ATOM 3398 C C . TRP B 1 127 ? -0.588 -26.781 -11.562 1 98.94 127 TRP B C 1
ATOM 3400 O O . TRP B 1 127 ? 0.343 -26.641 -10.766 1 98.94 127 TRP B O 1
ATOM 3410 N N . ILE B 1 128 ? -0.98 -27.938 -12.07 1 98.81 128 ILE B N 1
ATOM 3411 C CA . ILE B 1 128 ? -0.146 -29.125 -11.922 1 98.81 128 ILE B CA 1
ATOM 3412 C C . ILE B 1 128 ? 0.45 -29.516 -13.273 1 98.81 128 ILE B C 1
ATOM 3414 O O . ILE B 1 128 ? -0.283 -29.75 -14.234 1 98.81 128 ILE B O 1
ATOM 3418 N N . ASP B 1 129 ? 1.723 -29.484 -13.336 1 98.62 129 ASP B N 1
ATOM 3419 C CA . ASP B 1 129 ? 2.445 -30.109 -14.43 1 98.62 129 ASP B CA 1
ATOM 3420 C C . ASP B 1 129 ? 2.74 -31.578 -14.117 1 98.62 129 ASP B C 1
ATOM 3422 O O . ASP B 1 129 ? 3.656 -31.891 -13.352 1 98.62 129 ASP B O 1
ATOM 3426 N N . THR B 1 130 ? 2.006 -32.438 -14.703 1 96.69 130 THR B N 1
ATOM 3427 C CA . THR B 1 130 ? 2.072 -33.844 -14.336 1 96.69 130 THR B CA 1
ATOM 3428 C C . THR B 1 130 ? 3.383 -34.469 -14.812 1 96.69 130 THR B C 1
ATOM 3430 O O . THR B 1 130 ? 3.887 -35.406 -14.203 1 96.69 130 THR B O 1
ATOM 3433 N N . GLN B 1 131 ? 3.908 -33.969 -15.898 1 96.31 131 GLN B N 1
ATOM 3434 C CA . GLN B 1 131 ? 5.16 -34.5 -16.438 1 96.31 131 GLN B CA 1
ATOM 3435 C C . GLN B 1 131 ? 6.352 -34.031 -15.602 1 96.31 131 GLN B C 1
ATOM 3437 O O . GLN B 1 131 ? 7.215 -34.844 -15.242 1 96.31 131 GLN B O 1
ATOM 3442 N N . LYS B 1 132 ? 6.355 -32.75 -15.258 1 97 132 LYS B N 1
ATOM 3443 C CA . LYS B 1 132 ? 7.461 -32.219 -14.484 1 97 132 LYS B CA 1
ATOM 3444 C C . LYS B 1 132 ? 7.227 -32.406 -12.984 1 97 132 LYS B C 1
ATOM 3446 O O . LYS B 1 132 ? 8.109 -32.094 -12.172 1 97 132 LYS B O 1
ATOM 3451 N N . ARG B 1 133 ? 6.086 -32.781 -12.578 1 96.94 133 ARG B N 1
ATOM 3452 C CA . ARG B 1 133 ? 5.676 -33.062 -11.203 1 96.94 133 ARG B CA 1
ATOM 3453 C C . ARG B 1 133 ? 5.852 -31.812 -10.32 1 96.94 133 ARG B C 1
ATOM 3455 O O . ARG B 1 133 ? 6.473 -31.891 -9.258 1 96.94 133 ARG B O 1
ATOM 3462 N N . THR B 1 134 ? 5.281 -30.734 -10.773 1 98.5 134 THR B N 1
ATOM 3463 C CA . THR B 1 134 ? 5.262 -29.516 -9.984 1 98.5 134 THR B CA 1
ATOM 3464 C C . THR B 1 134 ? 3.832 -29.031 -9.758 1 98.5 134 THR B C 1
ATOM 3466 O O . THR B 1 134 ? 2.963 -29.234 -10.609 1 98.5 134 THR B O 1
ATOM 3469 N N . LEU B 1 135 ? 3.562 -28.562 -8.602 1 98.88 135 LEU B N 1
ATOM 3470 C CA . LEU B 1 135 ? 2.385 -27.766 -8.281 1 98.88 135 LEU B CA 1
ATOM 3471 C C . LEU B 1 135 ? 2.736 -26.281 -8.203 1 98.88 135 LEU B C 1
ATOM 3473 O O . LEU B 1 135 ? 3.609 -25.891 -7.422 1 98.88 135 LEU B O 1
ATOM 3477 N N . VAL B 1 136 ? 2.074 -25.453 -8.977 1 98.94 136 VAL B N 1
ATOM 3478 C CA . VAL B 1 136 ? 2.367 -24.031 -9.039 1 98.94 136 VAL B CA 1
ATOM 3479 C C . VAL B 1 136 ? 1.136 -23.234 -8.617 1 98.94 136 VAL B C 1
ATOM 3481 O O . VAL B 1 136 ? 0.035 -23.453 -9.125 1 98.94 136 VAL B O 1
ATOM 3484 N N . LEU B 1 137 ? 1.317 -22.391 -7.656 1 98.94 137 LEU B N 1
ATOM 3485 C 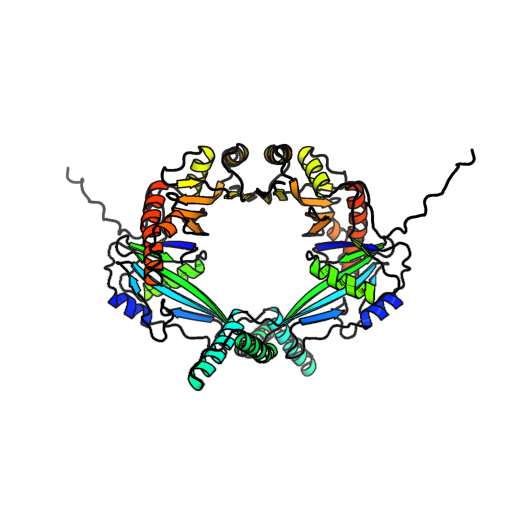CA . LEU B 1 137 ? 0.24 -21.531 -7.176 1 98.94 137 LEU B CA 1
ATOM 3486 C C . LEU B 1 137 ? 0.496 -20.078 -7.547 1 98.94 137 LEU B C 1
ATOM 3488 O O . LEU B 1 137 ? 1.587 -19.547 -7.312 1 98.94 137 LEU B O 1
ATOM 3492 N N . ASP B 1 138 ? -0.534 -19.391 -8.102 1 98.88 138 ASP B N 1
ATOM 3493 C CA . ASP B 1 138 ? -0.451 -18 -8.531 1 98.88 138 ASP B CA 1
ATOM 3494 C C . ASP B 1 138 ? -0.674 -17.047 -7.352 1 98.88 138 ASP B C 1
ATOM 3496 O O . ASP B 1 138 ? -1.66 -16.312 -7.324 1 98.88 138 ASP B O 1
ATOM 3500 N N . THR B 1 139 ? 0.246 -17.047 -6.414 1 98.69 139 THR B N 1
ATOM 3501 C CA . THR B 1 139 ? 0.172 -16.172 -5.25 1 98.69 139 THR B CA 1
ATOM 3502 C C . THR B 1 139 ? 1.568 -15.844 -4.723 1 98.69 139 THR B C 1
ATOM 3504 O O . THR B 1 139 ? 2.506 -16.625 -4.926 1 98.69 139 THR B O 1
ATOM 3507 N N . GLY B 1 140 ? 1.666 -14.758 -4.191 1 98.19 140 GLY B N 1
ATOM 3508 C CA . GLY B 1 140 ? 2.881 -14.391 -3.475 1 98.19 140 GLY B CA 1
ATOM 3509 C C . GLY B 1 140 ? 2.791 -14.648 -1.981 1 98.19 140 GLY B C 1
ATOM 3510 O O . GLY B 1 140 ? 3.771 -14.469 -1.257 1 98.19 140 GLY B O 1
ATOM 3511 N N . SER B 1 141 ? 1.677 -15.094 -1.517 1 98.12 141 SER B N 1
ATOM 3512 C CA . SER B 1 141 ? 1.435 -15.328 -0.097 1 98.12 141 SER B CA 1
ATOM 3513 C C . SER B 1 141 ? 1.639 -16.797 0.259 1 98.12 141 SER B C 1
ATOM 3515 O O . SER B 1 141 ? 0.862 -17.656 -0.161 1 98.12 141 SER B O 1
ATOM 3517 N N . GLN B 1 142 ? 2.605 -16.969 1.116 1 98.12 142 GLN B N 1
ATOM 3518 C CA . GLN B 1 142 ? 2.865 -18.328 1.55 1 98.12 142 GLN B CA 1
ATOM 3519 C C . GLN B 1 142 ? 1.68 -18.891 2.328 1 98.12 142 GLN B C 1
ATOM 3521 O O . GLN B 1 142 ? 1.361 -20.078 2.215 1 98.12 142 GLN B O 1
ATOM 3526 N N . ALA B 1 143 ? 1.075 -18.047 3.1 1 97.88 143 ALA B N 1
ATOM 3527 C CA . ALA B 1 143 ? -0.079 -18.484 3.885 1 97.88 143 ALA B CA 1
ATOM 3528 C C . ALA B 1 143 ? -1.203 -18.984 2.982 1 97.88 143 ALA B C 1
ATOM 3530 O O . ALA B 1 143 ? -1.81 -20.016 3.252 1 97.88 143 ALA B O 1
ATOM 3531 N N . ARG B 1 144 ? -1.485 -18.281 1.945 1 97.81 144 ARG B N 1
ATOM 3532 C CA . ARG B 1 144 ? -2.514 -18.688 0.994 1 97.81 144 ARG B CA 1
ATOM 3533 C C . ARG B 1 144 ? -2.127 -19.984 0.292 1 97.81 144 ARG B C 1
ATOM 3535 O O . ARG B 1 144 ? -2.971 -20.859 0.08 1 97.81 144 ARG B O 1
ATOM 3542 N N . ALA B 1 145 ? -0.866 -20.047 -0.06 1 98.69 145 ALA B N 1
ATOM 3543 C CA . ALA B 1 145 ? -0.377 -21.266 -0.691 1 98.69 145 ALA B CA 1
ATOM 3544 C C . ALA B 1 145 ? -0.566 -22.484 0.228 1 98.69 145 ALA B C 1
ATOM 3546 O O . ALA B 1 145 ? -1.052 -23.531 -0.204 1 98.69 145 ALA B O 1
ATOM 3547 N N . ASP B 1 146 ? -0.226 -22.281 1.418 1 98.19 146 ASP B N 1
ATOM 3548 C CA . ASP B 1 146 ? -0.328 -23.359 2.393 1 98.19 146 ASP B CA 1
ATOM 3549 C C . ASP B 1 146 ? -1.773 -23.828 2.547 1 98.19 146 ASP B C 1
ATOM 3551 O O . ASP B 1 146 ? -2.029 -25.016 2.732 1 98.19 146 ASP B O 1
ATOM 3555 N N . GLU B 1 147 ? -2.643 -22.906 2.537 1 97.81 147 GLU B N 1
ATOM 3556 C CA . GLU B 1 147 ? -4.059 -23.234 2.639 1 97.81 147 GLU B CA 1
ATOM 3557 C C . GLU B 1 147 ? -4.488 -24.172 1.505 1 97.81 147 GLU B C 1
ATOM 3559 O O . GLU B 1 147 ? -5.125 -25.203 1.744 1 97.81 147 GLU B O 1
ATOM 3564 N N . VAL B 1 148 ? -4.141 -23.875 0.32 1 98.56 148 VAL B N 1
ATOM 3565 C CA . VAL B 1 148 ? -4.508 -24.656 -0.851 1 98.56 148 VAL B CA 1
ATOM 3566 C C . VAL B 1 148 ? -3.803 -26.016 -0.804 1 98.56 148 VAL B C 1
ATOM 3568 O O . VAL B 1 148 ? -4.418 -27.047 -1.051 1 98.56 148 VAL B O 1
ATOM 3571 N N . VAL B 1 149 ? -2.537 -26 -0.497 1 98.31 149 VAL B N 1
ATOM 3572 C CA . VAL B 1 149 ? -1.733 -27.203 -0.423 1 98.31 149 VAL B CA 1
ATOM 3573 C C . VAL B 1 149 ? -2.332 -28.156 0.61 1 98.31 149 VAL B C 1
ATOM 3575 O O . VAL B 1 149 ? -2.482 -29.359 0.347 1 98.31 149 VAL B O 1
ATOM 3578 N N . SER B 1 150 ? -2.662 -27.625 1.755 1 97.81 150 SER B N 1
ATOM 3579 C CA . SER B 1 150 ? -3.264 -28.438 2.811 1 97.81 150 SER B CA 1
ATOM 3580 C C . SER B 1 150 ? -4.547 -29.109 2.332 1 97.81 150 SER B C 1
ATOM 3582 O O . SER B 1 150 ? -4.762 -30.297 2.572 1 97.81 150 SER B O 1
ATOM 3584 N N . LEU B 1 151 ? -5.398 -28.391 1.649 1 97.69 151 LEU B N 1
ATOM 3585 C CA . LEU B 1 151 ? -6.66 -28.906 1.138 1 97.69 151 LEU B CA 1
ATOM 3586 C C . LEU B 1 151 ? -6.418 -30.016 0.119 1 97.69 151 LEU B C 1
ATOM 3588 O O . LEU B 1 151 ? -7.09 -31.047 0.151 1 97.69 151 LEU B O 1
ATOM 3592 N N . LEU B 1 152 ? -5.496 -29.812 -0.749 1 98.25 152 LEU B N 1
ATOM 3593 C CA . LEU B 1 152 ? -5.203 -30.797 -1.788 1 98.25 152 LEU B CA 1
ATOM 3594 C C . LEU B 1 152 ? -4.621 -32.062 -1.186 1 98.25 152 LEU B C 1
ATOM 3596 O O . LEU B 1 152 ? -5.02 -33.188 -1.561 1 98.25 152 LEU B O 1
ATOM 3600 N N . VAL B 1 153 ? -3.66 -31.875 -0.293 1 97.25 153 VAL B N 1
ATOM 3601 C CA . VAL B 1 153 ? -3.025 -33.031 0.345 1 97.25 153 VAL B CA 1
ATOM 3602 C C . VAL B 1 153 ? -4.07 -33.844 1.109 1 97.25 153 VAL B C 1
ATOM 3604 O O . VAL B 1 153 ? -4.035 -35.062 1.107 1 97.25 153 VAL B O 1
ATOM 3607 N N . GLU B 1 154 ? -5.02 -33.188 1.721 1 96.56 154 GLU B N 1
ATOM 3608 C CA . GLU B 1 154 ? -6.09 -33.844 2.469 1 96.56 154 GLU B CA 1
ATOM 3609 C C . GLU B 1 154 ? -7.035 -34.594 1.536 1 96.56 154 GLU B C 1
ATOM 3611 O O . GLU B 1 154 ? -7.512 -35.688 1.871 1 96.56 154 GLU B O 1
ATOM 3616 N N . SER B 1 155 ? -7.273 -34.094 0.397 1 96.44 155 SER B N 1
ATOM 3617 C CA . SER B 1 155 ? -8.336 -34.594 -0.456 1 96.44 155 SER B CA 1
ATOM 3618 C C . SER B 1 155 ? -7.797 -35.594 -1.478 1 96.44 155 SER B C 1
ATOM 3620 O O . SER B 1 155 ? -8.547 -36.406 -2.018 1 96.44 155 SER B O 1
ATOM 3622 N N . LEU B 1 156 ? -6.52 -35.562 -1.825 1 95.06 156 LEU B N 1
ATOM 3623 C CA . LEU B 1 156 ? -5.922 -36.406 -2.844 1 95.06 156 LEU B CA 1
ATOM 3624 C C . LEU B 1 156 ? -5.059 -37.5 -2.205 1 95.06 156 LEU B C 1
ATOM 3626 O O . LEU B 1 156 ? -4.016 -37.219 -1.623 1 95.06 156 LEU B O 1
ATOM 3630 N N . PRO B 1 157 ? -5.465 -38.688 -2.342 1 89.06 157 PRO B N 1
ATOM 3631 C CA . PRO B 1 157 ? -4.684 -39.75 -1.747 1 89.06 157 PRO B CA 1
ATOM 3632 C C . PRO B 1 157 ? -3.264 -39.844 -2.305 1 89.06 157 PRO B C 1
ATOM 3634 O O . PRO B 1 157 ? -3.07 -39.781 -3.521 1 89.06 157 PRO B O 1
ATOM 3637 N N . GLY B 1 158 ? -2.287 -39.938 -1.41 1 91.75 158 GLY B N 1
ATOM 3638 C CA . GLY B 1 158 ? -0.901 -40.156 -1.803 1 91.75 158 GLY B CA 1
ATOM 3639 C C . GLY B 1 158 ? -0.238 -38.875 -2.32 1 91.75 158 GLY B C 1
ATOM 3640 O O . GLY B 1 158 ? 0.919 -38.906 -2.746 1 91.75 158 GLY B O 1
ATOM 3641 N N . PHE B 1 159 ? -0.92 -37.812 -2.264 1 96.06 159 PHE B N 1
ATOM 3642 C CA . PHE B 1 159 ? -0.393 -36.562 -2.762 1 96.06 159 PHE B CA 1
ATOM 3643 C C . PHE B 1 159 ? 0.524 -35.906 -1.731 1 96.06 159 PHE B C 1
ATOM 3645 O O . PHE B 1 159 ? 0.076 -35.531 -0.65 1 96.06 159 PHE B O 1
ATOM 3652 N N . ALA B 1 160 ? 1.797 -35.875 -1.991 1 96.56 160 ALA B N 1
ATOM 3653 C CA . ALA B 1 160 ? 2.791 -35.312 -1.101 1 96.56 160 ALA B CA 1
ATOM 3654 C C . ALA B 1 160 ? 3.594 -34.219 -1.816 1 96.56 160 ALA B C 1
ATOM 3656 O O . ALA B 1 160 ? 3.975 -34.375 -2.977 1 96.56 160 ALA B O 1
ATOM 3657 N N . LEU B 1 161 ? 3.793 -33.156 -1.095 1 97.38 161 LEU B N 1
ATOM 3658 C CA . LEU B 1 161 ? 4.414 -31.984 -1.691 1 97.38 161 LEU B CA 1
ATOM 3659 C C . LEU B 1 161 ? 5.566 -31.484 -0.828 1 97.38 161 LEU B C 1
ATOM 3661 O O . LEU B 1 161 ? 5.555 -31.656 0.393 1 97.38 161 LEU B O 1
ATOM 3665 N N . ALA B 1 162 ? 6.52 -30.891 -1.438 1 97.06 162 ALA B N 1
ATOM 3666 C CA . ALA B 1 162 ? 7.555 -30.109 -0.776 1 97.06 162 ALA B CA 1
ATOM 3667 C C . ALA B 1 162 ? 7.82 -28.812 -1.527 1 97.06 162 ALA B C 1
ATOM 3669 O O . ALA B 1 162 ? 7.84 -28.781 -2.76 1 97.06 162 ALA B O 1
ATOM 3670 N N . LEU B 1 163 ? 8.008 -27.766 -0.716 1 97.31 163 LEU B N 1
ATOM 3671 C CA . LEU B 1 163 ? 8.422 -26.516 -1.358 1 97.31 163 LEU B CA 1
ATOM 3672 C C . LEU B 1 163 ? 9.688 -26.719 -2.176 1 97.31 163 LEU B C 1
ATOM 3674 O O . LEU B 1 163 ? 10.625 -27.375 -1.718 1 97.31 163 LEU B O 1
ATOM 3678 N N . LEU B 1 164 ? 9.703 -26.203 -3.389 1 97.56 164 LEU B N 1
ATOM 3679 C CA . LEU B 1 164 ? 10.875 -26.328 -4.25 1 97.56 164 LEU B CA 1
ATOM 3680 C C . LEU B 1 164 ? 12.102 -25.703 -3.6 1 97.56 164 LEU B C 1
ATOM 3682 O O . LEU B 1 164 ? 12.008 -24.625 -3.01 1 97.56 164 LEU B O 1
ATOM 3686 N N . ASP B 1 165 ? 13.156 -26.359 -3.674 1 96.88 165 ASP B N 1
ATOM 3687 C CA . ASP B 1 165 ? 14.438 -25.891 -3.16 1 96.88 165 ASP B CA 1
ATOM 3688 C C . ASP B 1 165 ? 15.555 -26.141 -4.172 1 96.88 165 ASP B C 1
ATOM 3690 O O . ASP B 1 165 ? 15.43 -26.984 -5.051 1 96.88 165 ASP B O 1
ATOM 3694 N N . THR B 1 166 ? 16.609 -25.359 -4.059 1 98.06 166 THR B N 1
ATOM 3695 C CA . THR B 1 166 ? 17.719 -25.484 -5.004 1 98.06 166 THR B CA 1
ATOM 3696 C C . THR B 1 166 ? 19.047 -25.609 -4.266 1 98.06 166 THR B C 1
ATOM 3698 O O . THR B 1 166 ? 19.141 -25.25 -3.09 1 98.06 166 THR B O 1
ATOM 3701 N N . GLN B 1 167 ? 20.016 -26.125 -4.93 1 98 167 GLN B N 1
ATOM 3702 C CA . GLN B 1 167 ? 21.328 -26.344 -4.328 1 98 167 GLN B CA 1
ATOM 3703 C C . GLN B 1 167 ? 22 -25.016 -3.998 1 98 167 GLN B C 1
ATOM 3705 O O . GLN B 1 167 ? 22.688 -24.906 -2.973 1 98 167 GLN B O 1
ATOM 3710 N N . THR B 1 168 ? 21.953 -24.078 -4.91 1 98.12 168 THR B N 1
ATOM 3711 C CA . THR B 1 168 ? 22.344 -22.703 -4.633 1 98.12 168 THR B CA 1
ATOM 3712 C C . THR B 1 168 ? 21.125 -21.844 -4.289 1 98.12 168 THR B C 1
ATOM 3714 O O . THR B 1 168 ? 20.141 -21.859 -5.016 1 98.12 168 THR B O 1
ATOM 3717 N N . SER B 1 169 ? 21.25 -21.203 -3.131 1 98.06 169 SER B N 1
ATOM 3718 C CA . SER B 1 169 ? 20.109 -20.344 -2.777 1 98.06 169 SER B CA 1
ATOM 3719 C C . SER B 1 169 ? 19.938 -19.219 -3.787 1 98.06 169 SER B C 1
ATOM 3721 O O . SER B 1 169 ? 20.906 -18.703 -4.328 1 98.06 169 SER B O 1
ATOM 3723 N N . PRO B 1 170 ? 18.703 -18.828 -4.043 1 98.56 170 PRO B N 1
ATOM 3724 C CA . PRO B 1 170 ? 18.484 -17.688 -4.938 1 98.56 170 PRO B CA 1
ATOM 3725 C C . PRO B 1 170 ? 19.281 -16.453 -4.52 1 98.56 170 PRO B C 1
ATOM 3727 O O . PRO B 1 170 ? 19.844 -15.758 -5.371 1 98.56 170 PRO B O 1
ATOM 3730 N N . GLN B 1 171 ? 19.328 -16.219 -3.248 1 98.62 171 GLN B N 1
ATOM 3731 C CA . GLN B 1 171 ? 20.047 -15.055 -2.744 1 98.62 171 GLN B CA 1
ATOM 3732 C C . GLN B 1 171 ? 21.516 -15.102 -3.148 1 98.62 171 GLN B C 1
ATOM 3734 O O . GLN B 1 171 ? 22.078 -14.117 -3.637 1 98.62 171 GLN B O 1
ATOM 3739 N N . ALA B 1 172 ? 22.141 -16.266 -2.961 1 98.19 172 ALA B N 1
ATOM 3740 C CA . ALA B 1 172 ? 23.547 -16.438 -3.324 1 98.19 172 ALA B CA 1
ATOM 3741 C C . ALA B 1 172 ? 23.75 -16.312 -4.832 1 98.19 172 ALA B C 1
ATOM 3743 O O . ALA B 1 172 ? 24.703 -15.68 -5.285 1 98.19 172 ALA B O 1
ATOM 3744 N N . ALA B 1 173 ? 22.875 -16.875 -5.566 1 98.62 173 ALA B N 1
ATOM 3745 C CA . ALA B 1 173 ? 22.969 -16.797 -7.02 1 98.62 173 ALA B CA 1
ATOM 3746 C C . ALA B 1 173 ? 22.828 -15.359 -7.512 1 98.62 173 ALA B C 1
ATOM 3748 O O . ALA B 1 173 ? 23.625 -14.891 -8.32 1 98.62 173 ALA B O 1
ATOM 3749 N N . MET B 1 174 ? 21.812 -14.68 -6.988 1 98.81 174 MET B N 1
ATOM 3750 C CA . MET B 1 174 ? 21.594 -13.281 -7.371 1 98.81 174 MET B CA 1
ATOM 3751 C C . MET B 1 174 ? 22.828 -12.43 -7.051 1 98.81 174 MET B C 1
ATOM 3753 O O . MET B 1 174 ? 23.219 -11.586 -7.852 1 98.81 174 MET B O 1
ATOM 3757 N N . ALA B 1 175 ? 23.391 -12.648 -5.867 1 98.44 175 ALA B N 1
ATOM 3758 C CA . ALA B 1 175 ? 24.594 -11.922 -5.488 1 98.44 175 ALA B CA 1
ATOM 3759 C C . ALA B 1 175 ? 25.719 -12.164 -6.492 1 98.44 175 ALA B C 1
ATOM 3761 O O . ALA B 1 175 ? 26.391 -11.227 -6.93 1 98.44 175 ALA B O 1
ATOM 3762 N N . HIS B 1 176 ? 25.906 -13.422 -6.848 1 98.19 176 HIS B N 1
ATOM 3763 C CA . HIS B 1 176 ? 26.953 -13.797 -7.793 1 98.19 176 HIS B CA 1
ATOM 3764 C C . HIS B 1 176 ? 26.719 -13.156 -9.156 1 98.19 176 HIS B C 1
ATOM 3766 O O . HIS B 1 176 ? 27.625 -12.578 -9.742 1 98.19 176 HIS B O 1
ATOM 3772 N N . TRP B 1 177 ? 25.469 -13.219 -9.625 1 98.44 177 TRP B N 1
ATOM 3773 C CA . TRP B 1 177 ? 25.125 -12.68 -10.938 1 98.44 177 TRP B CA 1
ATOM 3774 C C . TRP B 1 177 ? 25.344 -11.172 -10.984 1 98.44 177 TRP B C 1
ATOM 3776 O O . TRP B 1 177 ? 25.859 -10.648 -11.969 1 98.44 177 TRP B O 1
ATOM 3786 N N . LEU B 1 178 ? 25.016 -10.484 -9.914 1 98.12 178 LEU B N 1
ATOM 3787 C CA . LEU B 1 178 ? 25.172 -9.039 -9.844 1 98.12 178 LEU B CA 1
ATOM 3788 C C . LEU B 1 178 ? 26.641 -8.656 -9.711 1 98.12 178 LEU B C 1
ATOM 3790 O O . LEU B 1 178 ? 27.094 -7.672 -10.297 1 98.12 178 LEU B O 1
ATOM 3794 N N . ALA B 1 179 ? 27.391 -9.406 -8.953 1 97 179 ALA B N 1
ATOM 3795 C CA . ALA B 1 179 ? 28.781 -9.086 -8.656 1 97 179 ALA B CA 1
ATOM 3796 C C . ALA B 1 179 ? 29.672 -9.344 -9.867 1 97 179 ALA B C 1
ATOM 3798 O O . ALA B 1 179 ? 30.625 -8.602 -10.117 1 97 179 ALA B O 1
ATOM 3799 N N . THR B 1 180 ? 29.359 -10.391 -10.633 1 96 180 THR B N 1
ATOM 3800 C CA . THR B 1 180 ? 30.266 -10.828 -11.68 1 96 180 THR B CA 1
ATOM 3801 C C . THR B 1 180 ? 29.703 -10.523 -13.062 1 96 180 THR B C 1
ATOM 3803 O O . THR B 1 180 ? 30.406 -10.625 -14.062 1 96 180 THR B O 1
ATOM 3806 N N . GLU B 1 181 ? 28.422 -10.234 -13.094 1 93.69 181 GLU B N 1
ATOM 3807 C CA . GLU B 1 181 ? 27.703 -10.039 -14.352 1 93.69 181 GLU B CA 1
ATOM 380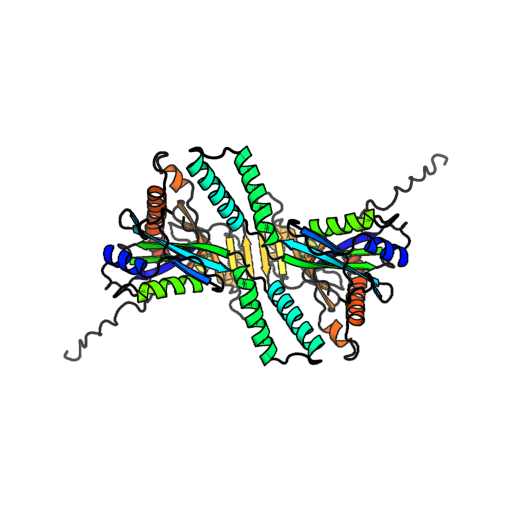8 C C . GLU B 1 181 ? 27.719 -11.312 -15.195 1 93.69 181 GLU B C 1
ATOM 3810 O O . GLU B 1 181 ? 27.781 -11.242 -16.422 1 93.69 181 GLU B O 1
ATOM 3815 N N . ASP B 1 182 ? 27.828 -12.391 -14.492 1 94.44 182 ASP B N 1
ATOM 3816 C CA . ASP B 1 182 ? 27.828 -13.703 -15.133 1 94.44 182 ASP B CA 1
ATOM 3817 C C . ASP B 1 182 ? 26.5 -14.422 -14.891 1 94.44 182 ASP B C 1
ATOM 3819 O O . ASP B 1 182 ? 26.438 -15.352 -14.078 1 94.44 182 ASP B O 1
ATOM 3823 N N . THR B 1 183 ? 25.547 -14.008 -15.547 1 96.12 183 THR B N 1
ATOM 3824 C CA . THR B 1 183 ? 24.234 -14.641 -15.477 1 96.12 183 THR B CA 1
ATOM 3825 C C . THR B 1 183 ? 24.141 -15.805 -16.453 1 96.12 183 THR B C 1
ATOM 3827 O O . THR B 1 183 ? 24.672 -15.742 -17.562 1 96.12 183 THR B O 1
ATOM 3830 N N . PRO B 1 184 ? 23.5 -16.891 -16.094 1 96.94 184 PRO B N 1
ATOM 3831 C CA . PRO B 1 184 ? 23.344 -18.016 -17.031 1 96.94 184 PRO B CA 1
ATOM 3832 C C . PRO B 1 184 ? 22.766 -17.594 -18.375 1 96.94 184 PRO B C 1
ATOM 3834 O O . PRO B 1 184 ? 21.984 -16.641 -18.453 1 96.94 184 PRO B O 1
ATOM 3837 N N . ILE B 1 185 ? 23.078 -18.25 -19.406 1 95.12 185 ILE B N 1
ATOM 3838 C CA . ILE B 1 185 ? 22.906 -17.891 -20.812 1 95.12 185 ILE B CA 1
ATOM 3839 C C . ILE B 1 185 ? 21.438 -17.578 -21.094 1 95.12 185 ILE B C 1
ATOM 3841 O O . ILE B 1 185 ? 21.125 -16.656 -21.844 1 95.12 185 ILE B O 1
ATOM 3845 N N . LEU B 1 186 ? 20.531 -18.203 -20.5 1 97.75 186 LEU B N 1
ATOM 3846 C CA . LEU B 1 186 ? 19.125 -18.047 -20.828 1 97.75 186 LEU B CA 1
ATOM 3847 C C . LEU B 1 186 ? 18.5 -16.891 -20.016 1 97.75 186 LEU B C 1
ATOM 3849 O O . LEU B 1 186 ? 17.344 -16.547 -20.234 1 97.75 186 LEU B O 1
ATOM 3853 N N . PHE B 1 187 ? 19.312 -16.312 -19.125 1 98.69 187 PHE B N 1
ATOM 3854 C CA . PHE B 1 187 ? 18.781 -15.281 -18.25 1 98.69 187 PHE B CA 1
ATOM 3855 C C . PHE B 1 187 ? 19.531 -13.969 -18.438 1 98.69 187 PHE B C 1
ATOM 3857 O O . PHE B 1 187 ? 20.719 -13.961 -18.719 1 98.69 187 PHE B O 1
ATOM 3864 N N . SER B 1 188 ? 18.797 -12.898 -18.328 1 98.31 188 SER B N 1
ATOM 3865 C CA . SER B 1 188 ? 19.406 -11.578 -18.25 1 98.31 188 SER B CA 1
ATOM 3866 C C . SER B 1 188 ? 18.891 -10.797 -17.047 1 98.31 188 SER B C 1
ATOM 3868 O O . SER B 1 188 ? 17.75 -10.992 -16.625 1 98.31 188 SER B O 1
ATOM 3870 N N . VAL B 1 189 ? 19.75 -9.984 -16.516 1 98.5 189 VAL B N 1
ATOM 3871 C CA . VAL B 1 189 ? 19.391 -9.133 -15.391 1 98.5 189 VAL B CA 1
ATOM 3872 C C . VAL B 1 189 ? 18.688 -7.875 -15.891 1 98.5 189 VAL B C 1
ATOM 3874 O O . VAL B 1 189 ? 19.172 -7.203 -16.797 1 98.5 189 VAL B O 1
ATOM 3877 N N . ASP B 1 190 ? 17.547 -7.617 -15.305 1 98.25 190 ASP B N 1
ATOM 3878 C CA . ASP B 1 190 ? 16.781 -6.434 -15.672 1 98.25 190 ASP B CA 1
ATOM 3879 C C . ASP B 1 190 ? 17.156 -5.234 -14.812 1 98.25 190 ASP B C 1
ATOM 3881 O O . ASP B 1 190 ? 18.344 -5.016 -14.531 1 98.25 190 ASP B O 1
ATOM 3885 N N . ARG B 1 191 ? 16.141 -4.34 -14.578 1 98.19 191 ARG B N 1
ATOM 3886 C CA . ARG B 1 191 ? 16.516 -3.033 -14.047 1 98.19 191 ARG B CA 1
ATOM 3887 C C . ARG B 1 191 ? 15.938 -2.814 -12.656 1 98.19 191 ARG B C 1
ATOM 3889 O O . ARG B 1 191 ? 15.547 -1.699 -12.305 1 98.19 191 ARG B O 1
ATOM 3896 N N . GLU B 1 192 ? 15.781 -3.885 -11.875 1 98.62 192 GLU B N 1
ATOM 3897 C CA . GLU B 1 192 ? 15.266 -3.777 -10.516 1 98.62 192 GLU B CA 1
ATOM 3898 C C . GLU B 1 192 ? 15.945 -4.781 -9.586 1 98.62 192 GLU B C 1
ATOM 3900 O O . GLU B 1 192 ? 16.109 -5.949 -9.945 1 98.62 192 GLU B O 1
ATOM 3905 N N . CYS B 1 193 ? 16.312 -4.289 -8.391 1 98.81 193 CYS B N 1
ATOM 3906 C CA . CYS B 1 193 ? 16.797 -5.191 -7.355 1 98.81 193 CYS B CA 1
ATOM 3907 C C . CYS B 1 193 ? 16.672 -4.551 -5.977 1 98.81 193 CYS B C 1
ATOM 3909 O O . CYS B 1 193 ? 16.453 -3.344 -5.863 1 98.81 193 CYS B O 1
ATOM 3911 N N . GLU B 1 194 ? 16.703 -5.316 -5.027 1 98.88 194 GLU B N 1
ATOM 3912 C CA . GLU B 1 194 ? 16.734 -4.906 -3.625 1 98.88 194 GLU B CA 1
ATOM 3913 C C . GLU B 1 194 ? 17.844 -5.637 -2.861 1 98.88 194 GLU B C 1
ATOM 3915 O O . GLU B 1 194 ? 17.969 -6.859 -2.967 1 98.88 194 GLU B O 1
ATOM 3920 N N . LEU B 1 195 ? 18.688 -4.934 -2.18 1 98.69 195 LEU B N 1
ATOM 3921 C CA . LEU B 1 195 ? 19.766 -5.469 -1.355 1 98.69 195 LEU B CA 1
ATOM 3922 C C . LEU B 1 195 ? 19.562 -5.098 0.11 1 98.69 195 LEU B C 1
ATOM 3924 O O . LEU B 1 195 ? 19.156 -3.977 0.419 1 98.69 195 LEU B O 1
ATOM 3928 N N . LYS B 1 196 ? 19.844 -6.004 0.979 1 98.25 196 LYS B N 1
ATOM 3929 C CA . LYS B 1 196 ? 19.703 -5.75 2.41 1 98.25 196 LYS B CA 1
ATOM 3930 C C . LYS B 1 196 ? 20.906 -6.273 3.186 1 98.25 196 LYS B C 1
ATOM 3932 O O . LYS B 1 196 ? 21.453 -7.32 2.844 1 98.25 196 LYS B O 1
ATOM 3937 N N . ALA B 1 197 ? 21.234 -5.523 4.191 1 96.88 197 ALA B N 1
ATOM 3938 C CA . ALA B 1 197 ? 22.281 -5.996 5.094 1 96.88 197 ALA B CA 1
ATOM 3939 C C . ALA B 1 197 ? 21.828 -7.238 5.855 1 96.88 197 ALA B C 1
ATOM 3941 O O . ALA B 1 197 ? 20.656 -7.355 6.227 1 96.88 197 ALA B O 1
ATOM 3942 N N . ALA B 1 198 ? 22.766 -8.078 6.137 1 91.56 198 ALA B N 1
ATOM 3943 C CA . ALA B 1 198 ? 22.484 -9.328 6.828 1 91.56 198 ALA B CA 1
ATOM 3944 C C . ALA B 1 198 ? 22.359 -9.109 8.336 1 91.56 198 ALA B C 1
ATOM 3946 O O . ALA B 1 198 ? 21.797 -9.945 9.047 1 91.56 198 ALA B O 1
ATOM 3947 N N . ASP B 1 199 ? 22.859 -7.992 8.797 1 91.81 199 ASP B N 1
ATOM 3948 C CA . ASP B 1 199 ? 22.859 -7.754 10.242 1 91.81 199 ASP B CA 1
ATOM 3949 C C . ASP B 1 199 ? 21.531 -7.16 10.703 1 91.81 199 ASP B C 1
ATOM 3951 O O . ASP B 1 199 ? 20.578 -7.078 9.93 1 91.81 199 ASP B O 1
ATOM 3955 N N . GLU B 1 200 ? 21.359 -6.84 11.961 1 92.19 200 GLU B N 1
ATOM 3956 C CA . GLU B 1 200 ? 20.125 -6.438 12.602 1 92.19 200 GLU B CA 1
ATOM 3957 C C . GLU B 1 200 ? 19.641 -5.086 12.078 1 92.19 200 GLU B C 1
ATOM 3959 O O . GLU B 1 200 ? 18.453 -4.746 12.211 1 92.19 200 GLU B O 1
ATOM 3964 N N . SER B 1 201 ? 20.578 -4.355 11.461 1 91.31 201 SER B N 1
ATOM 3965 C CA . SER B 1 201 ? 20.188 -3.045 10.953 1 91.31 201 SER B CA 1
ATOM 3966 C C . SER B 1 201 ? 19.172 -3.176 9.82 1 91.31 201 SER B C 1
ATOM 3968 O O . SER B 1 201 ? 18.312 -2.311 9.648 1 91.31 201 SER B O 1
ATOM 3970 N N . LYS B 1 202 ? 19.297 -4.199 9.031 1 93.69 202 LYS B N 1
ATOM 3971 C CA . LYS B 1 202 ? 18.5 -4.441 7.84 1 93.69 202 LYS B CA 1
ATOM 3972 C C . LYS B 1 202 ? 18.562 -3.26 6.879 1 93.69 202 LYS B C 1
ATOM 3974 O O . LYS B 1 202 ? 17.578 -2.941 6.207 1 93.69 202 LYS B O 1
ATOM 3979 N N . ALA B 1 203 ? 19.75 -2.613 6.934 1 96.81 203 ALA B N 1
ATOM 3980 C CA . ALA B 1 203 ? 19.969 -1.53 5.977 1 96.81 203 ALA B CA 1
ATOM 3981 C C . ALA B 1 203 ? 19.703 -1.997 4.551 1 96.81 203 ALA B C 1
ATOM 3983 O O . ALA B 1 203 ? 20.188 -3.053 4.137 1 96.81 203 ALA B O 1
ATOM 3984 N N . GLY B 1 204 ? 18.906 -1.23 3.859 1 97.94 204 GLY B N 1
ATOM 3985 C CA . GLY B 1 204 ? 18.5 -1.686 2.543 1 97.94 204 GLY B CA 1
ATOM 3986 C C . GLY B 1 204 ? 18.703 -0.647 1.458 1 97.94 204 GLY B C 1
ATOM 3987 O O . GLY B 1 204 ? 18.703 0.555 1.732 1 97.94 204 GLY B O 1
ATOM 3988 N N . VAL B 1 205 ? 18.938 -1.121 0.253 1 98.44 205 VAL B N 1
ATOM 3989 C CA . VAL B 1 205 ? 19 -0.296 -0.949 1 98.44 205 VAL B CA 1
ATOM 3990 C C . VAL B 1 205 ? 18.172 -0.935 -2.057 1 98.44 205 VAL B C 1
ATOM 3992 O O . VAL B 1 205 ? 18.266 -2.143 -2.291 1 98.44 205 VAL B O 1
ATOM 3995 N N . ARG B 1 206 ? 17.406 -0.178 -2.678 1 98.75 206 ARG B N 1
ATOM 3996 C CA . ARG B 1 206 ? 16.562 -0.667 -3.764 1 98.75 206 ARG B CA 1
ATOM 3997 C C . ARG B 1 206 ? 16.797 0.125 -5.043 1 98.75 206 ARG B C 1
ATOM 3999 O O . ARG B 1 206 ? 16.812 1.357 -5.027 1 98.75 206 ARG B O 1
ATOM 4006 N N . TYR B 1 207 ? 17.016 -0.521 -6.078 1 98.69 207 TYR B N 1
ATOM 4007 C CA . TYR B 1 207 ? 17.109 0.067 -7.41 1 98.69 207 TYR B CA 1
ATOM 4008 C C . TYR B 1 207 ? 15.859 -0.245 -8.227 1 98.69 207 TYR B C 1
ATOM 4010 O O . TYR B 1 207 ? 15.375 -1.382 -8.234 1 98.69 207 TYR B O 1
ATOM 4018 N N . ALA B 1 208 ? 15.305 0.714 -8.867 1 98.5 208 ALA B N 1
ATOM 4019 C CA . ALA B 1 208 ? 14.148 0.56 -9.742 1 98.5 208 ALA B CA 1
ATOM 4020 C C . ALA B 1 208 ? 14.367 1.279 -11.07 1 98.5 208 ALA B C 1
ATOM 4022 O O . ALA B 1 208 ? 14.797 2.434 -11.094 1 98.5 208 ALA B O 1
ATOM 4023 N N . ARG B 1 209 ? 14 0.62 -12.219 1 97.81 209 ARG B N 1
ATOM 4024 C CA . ARG B 1 209 ? 14.188 1.155 -13.562 1 97.81 209 ARG B CA 1
ATOM 4025 C C . ARG B 1 209 ? 15.625 1.623 -13.773 1 97.81 209 ARG B C 1
ATOM 4027 O O . ARG B 1 209 ? 15.859 2.664 -14.391 1 97.81 209 ARG B O 1
ATOM 4034 N N . HIS B 1 210 ? 16.547 0.934 -13.188 1 96.81 210 HIS B N 1
ATOM 4035 C CA . HIS B 1 210 ? 17.953 1.352 -13.109 1 96.81 210 HIS B CA 1
ATOM 4036 C C . HIS B 1 210 ? 18.875 0.257 -13.609 1 96.81 210 HIS B C 1
ATOM 4038 O O . HIS B 1 210 ? 18.766 -0.902 -13.211 1 96.81 210 HIS B O 1
ATOM 4044 N N . PRO B 1 211 ? 19.812 0.629 -14.531 1 95.81 211 PRO B N 1
ATOM 4045 C CA . PRO B 1 211 ? 20.828 -0.379 -14.844 1 95.81 211 PRO B CA 1
ATOM 4046 C C . PRO B 1 211 ? 21.578 -0.88 -13.602 1 95.81 211 PRO B C 1
ATOM 4048 O O . PRO B 1 211 ? 21.859 -0.097 -12.695 1 95.81 211 PRO B O 1
ATOM 4051 N N . LEU B 1 212 ? 21.844 -2.148 -13.539 1 97.44 212 LEU B N 1
ATOM 4052 C CA . LEU B 1 212 ? 22.406 -2.729 -12.32 1 97.44 212 LEU B CA 1
ATOM 4053 C C . LEU B 1 212 ? 23.875 -3.088 -12.508 1 97.44 212 LEU B C 1
ATOM 4055 O O . LEU B 1 212 ? 24.547 -3.455 -11.547 1 97.44 212 LEU B O 1
ATOM 4059 N N . ASP B 1 213 ? 24.25 -3.016 -13.734 1 95.38 213 ASP B N 1
ATOM 4060 C CA . ASP B 1 213 ? 25.656 -3.295 -14.016 1 95.38 213 ASP B CA 1
ATOM 4061 C C . ASP B 1 213 ? 26.531 -2.078 -13.719 1 95.38 213 ASP B C 1
ATOM 4063 O O . ASP B 1 213 ? 27.234 -1.581 -14.602 1 95.38 213 ASP B O 1
ATOM 4067 N N . ILE B 1 214 ? 26.531 -1.612 -12.531 1 93 214 ILE B N 1
ATOM 4068 C CA . ILE B 1 214 ? 27.266 -0.435 -12.078 1 93 214 ILE B CA 1
ATOM 4069 C C . ILE B 1 214 ? 28.109 -0.793 -10.859 1 93 214 ILE B C 1
ATOM 4071 O O . ILE B 1 214 ? 27.828 -1.764 -10.156 1 93 214 ILE B O 1
ATOM 4075 N N . ASP B 1 215 ? 29.078 0.004 -10.531 1 92.81 215 ASP B N 1
ATOM 4076 C CA . ASP B 1 215 ? 30.031 -0.241 -9.453 1 92.81 215 ASP B CA 1
ATOM 4077 C C . ASP B 1 215 ? 29.344 -0.196 -8.094 1 92.81 215 ASP B C 1
ATOM 4079 O O . ASP B 1 215 ? 29.703 -0.95 -7.184 1 92.81 215 ASP B O 1
ATOM 4083 N N . GLU B 1 216 ? 28.391 0.615 -7.969 1 93.25 216 GLU B N 1
ATOM 4084 C CA . GLU B 1 216 ? 27.703 0.798 -6.691 1 93.25 216 GLU B CA 1
ATOM 4085 C C . GLU B 1 216 ? 27.047 -0.498 -6.227 1 93.25 216 GLU B C 1
ATOM 4087 O O . GLU B 1 216 ? 27.141 -0.862 -5.055 1 93.25 216 GLU B O 1
ATOM 4092 N N . VAL B 1 217 ? 26.422 -1.18 -7.117 1 95.75 217 VAL B N 1
ATOM 4093 C CA . VAL B 1 217 ? 25.734 -2.424 -6.777 1 95.75 217 VAL B CA 1
ATOM 4094 C C . VAL B 1 217 ? 26.75 -3.471 -6.34 1 95.75 217 VAL B C 1
ATOM 4096 O O . VAL B 1 217 ? 26.562 -4.145 -5.324 1 95.75 217 VAL B O 1
ATOM 4099 N N . ARG B 1 218 ? 27.828 -3.561 -7.09 1 95.31 218 ARG B N 1
ATOM 4100 C CA . ARG B 1 218 ? 28.891 -4.496 -6.758 1 95.31 218 ARG B CA 1
ATOM 4101 C C . ARG B 1 218 ? 29.469 -4.191 -5.383 1 95.31 218 ARG B C 1
ATOM 4103 O O . ARG B 1 218 ? 29.734 -5.102 -4.598 1 95.31 218 ARG B O 1
ATOM 4110 N N . GLN B 1 219 ? 29.656 -2.947 -5.109 1 93.5 219 GLN B N 1
ATOM 4111 C CA . GLN B 1 219 ? 30.234 -2.516 -3.834 1 93.5 219 GLN B CA 1
ATOM 4112 C C . GLN B 1 219 ? 29.312 -2.891 -2.672 1 93.5 219 GLN B C 1
ATOM 4114 O O . GLN B 1 219 ? 29.781 -3.344 -1.626 1 93.5 219 GLN B O 1
ATOM 4119 N N . HIS B 1 220 ? 27.984 -2.672 -2.844 1 95.5 220 HIS B N 1
ATOM 4120 C CA . HIS B 1 220 ? 27.031 -3.078 -1.815 1 95.5 220 HIS B CA 1
ATOM 4121 C C . HIS B 1 220 ? 27.188 -4.555 -1.473 1 95.5 220 HIS B C 1
ATOM 4123 O O . HIS B 1 220 ? 27.203 -4.93 -0.297 1 95.5 220 HIS B O 1
ATOM 4129 N N . ILE B 1 221 ? 27.359 -5.344 -2.484 1 96.25 221 ILE B N 1
ATOM 4130 C CA . ILE B 1 221 ? 27.469 -6.785 -2.307 1 96.25 221 ILE B CA 1
ATOM 4131 C C . ILE B 1 221 ? 28.797 -7.109 -1.622 1 96.25 221 ILE B C 1
ATOM 4133 O O . ILE B 1 221 ? 28.844 -7.918 -0.691 1 96.25 221 ILE B O 1
ATOM 4137 N N . GLU B 1 222 ? 29.844 -6.473 -2.096 1 94 222 GLU B N 1
ATOM 4138 C CA . GLU B 1 222 ? 31.172 -6.668 -1.501 1 94 222 GLU B CA 1
ATOM 4139 C C . GLU B 1 222 ? 31.172 -6.301 -0.021 1 94 222 GLU B C 1
ATOM 4141 O O . GLU B 1 222 ? 31.875 -6.906 0.777 1 94 222 GLU B O 1
ATOM 4146 N N . HIS B 1 223 ? 30.375 -5.316 0.311 1 92.56 223 HIS B N 1
ATOM 4147 C CA . HIS B 1 223 ? 30.312 -4.836 1.686 1 92.56 223 HIS B CA 1
ATOM 4148 C C . HIS B 1 223 ? 29.344 -5.668 2.52 1 92.56 223 HIS B C 1
ATOM 4150 O O . HIS B 1 223 ? 29.047 -5.32 3.666 1 92.56 223 HIS B O 1
ATOM 4156 N N . GLY B 1 224 ? 28.766 -6.66 1.882 1 94.38 224 GLY B N 1
ATOM 4157 C CA . GLY B 1 224 ? 28.078 -7.648 2.693 1 94.38 224 GLY B CA 1
ATOM 4158 C C . GLY B 1 224 ? 26.578 -7.617 2.516 1 94.38 224 GLY B C 1
ATOM 4159 O O . GLY B 1 224 ? 25.859 -8.422 3.113 1 94.38 224 GLY B O 1
ATOM 4160 N N . LYS B 1 225 ? 26.016 -6.707 1.774 1 96.94 225 LYS B N 1
ATOM 4161 C CA . LYS B 1 225 ? 24.578 -6.746 1.527 1 96.94 225 LYS B CA 1
ATOM 4162 C C . LYS B 1 225 ? 24.219 -7.914 0.621 1 96.94 225 LYS B C 1
ATOM 4164 O O . LYS B 1 225 ? 25 -8.312 -0.241 1 96.94 225 LYS B O 1
ATOM 4169 N N . LEU B 1 226 ? 22.984 -8.359 0.854 1 98.25 226 LEU B N 1
ATOM 4170 C CA . LEU B 1 226 ? 22.516 -9.516 0.097 1 98.25 226 LEU B CA 1
ATOM 4171 C C . LEU B 1 226 ? 21.234 -9.172 -0.667 1 98.25 226 LEU B C 1
ATOM 4173 O O . LEU B 1 226 ? 20.359 -8.477 -0.144 1 98.25 226 LEU B O 1
ATOM 4177 N N . PRO B 1 227 ? 21.172 -9.656 -1.886 1 98.69 227 PRO B N 1
ATOM 4178 C CA . PRO B 1 227 ? 19.953 -9.398 -2.654 1 98.69 227 PRO B CA 1
ATOM 4179 C C . PRO B 1 227 ? 18.734 -10.156 -2.107 1 98.69 227 PRO B C 1
ATOM 4181 O O . PRO B 1 227 ? 18.859 -11.32 -1.718 1 98.69 227 PRO B O 1
ATOM 4184 N N . THR B 1 228 ? 17.641 -9.469 -2.051 1 98.69 228 THR B N 1
ATOM 4185 C CA . THR B 1 228 ? 16.391 -10.109 -1.657 1 98.69 228 THR B CA 1
ATOM 4186 C C . THR B 1 228 ? 15.438 -10.227 -2.848 1 98.69 228 THR B C 1
ATOM 4188 O O . THR B 1 228 ? 14.484 -11.008 -2.818 1 98.69 228 THR B O 1
ATOM 4191 N N . ARG B 1 229 ? 15.633 -9.406 -3.867 1 98.81 229 ARG B N 1
ATOM 4192 C CA . ARG B 1 229 ? 14.859 -9.406 -5.105 1 98.81 229 ARG B CA 1
ATOM 4193 C C . ARG B 1 229 ? 15.734 -9.031 -6.297 1 98.81 229 ARG B C 1
ATOM 4195 O O . ARG B 1 229 ? 16.578 -8.148 -6.195 1 98.81 229 ARG B O 1
ATOM 4202 N N . LEU B 1 230 ? 15.469 -9.617 -7.387 1 98.94 230 LEU B N 1
ATOM 4203 C CA . LEU B 1 230 ? 16.172 -9.297 -8.625 1 98.94 230 LEU B CA 1
ATOM 4204 C C . LEU B 1 230 ? 15.273 -9.539 -9.836 1 98.94 230 LEU B C 1
ATOM 4206 O O . LEU B 1 230 ? 14.742 -10.641 -10.008 1 98.94 230 LEU B O 1
ATOM 4210 N N . ALA B 1 231 ? 15.094 -8.547 -10.625 1 98.94 231 ALA B N 1
ATOM 4211 C CA . ALA B 1 231 ? 14.32 -8.695 -11.852 1 98.94 231 ALA B CA 1
ATOM 4212 C C . ALA B 1 231 ? 15.141 -9.383 -12.945 1 98.94 231 ALA B C 1
ATOM 4214 O O . ALA B 1 231 ? 16.297 -9.016 -13.172 1 98.94 231 ALA B O 1
ATOM 4215 N N . LEU B 1 232 ? 14.578 -10.344 -13.578 1 98.88 232 LEU B N 1
ATOM 4216 C CA . LEU B 1 232 ? 15.234 -11.141 -14.617 1 98.88 232 LEU B CA 1
ATOM 4217 C C . LEU B 1 232 ? 14.32 -11.305 -15.828 1 98.88 232 LEU B C 1
ATOM 4219 O O . LEU B 1 232 ? 13.102 -11.133 -15.719 1 98.88 232 LEU B O 1
ATOM 4223 N N . THR B 1 233 ? 14.914 -11.594 -16.906 1 98.81 233 THR B N 1
ATOM 4224 C CA . THR B 1 233 ? 14.211 -12.07 -18.094 1 98.81 233 THR B CA 1
ATOM 4225 C C . THR B 1 233 ? 14.766 -13.414 -18.547 1 98.81 233 THR B C 1
ATOM 4227 O O . THR B 1 233 ? 15.984 -13.602 -18.625 1 98.81 233 THR B O 1
ATOM 4230 N N . TRP B 1 234 ? 13.898 -14.344 -18.781 1 98.81 234 TRP B N 1
ATOM 4231 C CA . TRP B 1 234 ? 14.258 -15.672 -19.281 1 98.81 234 TRP B CA 1
ATOM 4232 C C . TRP B 1 234 ? 14.023 -15.781 -20.781 1 98.81 234 TRP B C 1
ATOM 4234 O O . TRP B 1 234 ? 12.906 -15.586 -21.25 1 98.81 234 TRP B O 1
ATOM 4244 N N . ASP B 1 235 ? 15.078 -15.992 -21.578 1 98.06 235 ASP B N 1
ATOM 4245 C CA . ASP B 1 235 ? 15.078 -16.312 -23.016 1 98.06 235 ASP B CA 1
ATOM 4246 C C . ASP B 1 235 ? 14.328 -15.266 -23.812 1 98.06 235 ASP B C 1
ATOM 4248 O O . ASP B 1 235 ? 13.633 -15.594 -24.781 1 98.06 235 ASP B O 1
ATOM 4252 N N . ASP B 1 236 ? 14.312 -14.094 -23.312 1 97.12 236 ASP B N 1
ATOM 4253 C CA . ASP B 1 236 ? 13.625 -12.953 -23.922 1 97.12 236 ASP B CA 1
ATOM 4254 C C . ASP B 1 236 ? 12.133 -13.242 -24.062 1 97.12 236 ASP B C 1
ATOM 4256 O O . ASP B 1 236 ? 11.477 -12.703 -24.969 1 97.12 236 ASP B O 1
ATOM 4260 N N . ARG B 1 237 ? 11.586 -14.117 -23.188 1 97.88 237 ARG B N 1
ATOM 4261 C CA . ARG B 1 237 ? 10.203 -14.547 -23.359 1 97.88 237 ARG B CA 1
ATOM 4262 C C . ARG B 1 237 ? 9.383 -14.258 -22.109 1 97.88 237 ARG B C 1
ATOM 4264 O O . ARG B 1 237 ? 8.211 -13.883 -22.203 1 97.88 237 ARG B O 1
ATOM 4271 N N . VAL B 1 238 ? 10 -14.383 -20.938 1 98.75 238 VAL B N 1
ATOM 4272 C CA . VAL B 1 238 ? 9.281 -14.188 -19.688 1 98.75 238 VAL B CA 1
ATOM 4273 C C . VAL B 1 238 ? 10.109 -13.305 -18.75 1 98.75 238 VAL B C 1
ATOM 4275 O O . VAL B 1 238 ? 11.289 -13.562 -18.531 1 98.75 238 VAL B O 1
ATOM 4278 N N . SER B 1 239 ? 9.547 -12.281 -18.266 1 98.81 239 SER B N 1
ATOM 4279 C CA . SER B 1 239 ? 10.18 -11.477 -17.219 1 98.81 239 SER B CA 1
ATOM 4280 C C . SER B 1 239 ? 9.562 -11.766 -15.859 1 98.81 239 SER B C 1
ATOM 4282 O O . SER B 1 239 ? 8.398 -12.148 -15.766 1 98.81 239 SER B O 1
ATOM 4284 N N . PHE B 1 240 ? 10.336 -11.625 -14.812 1 98.94 240 PHE B N 1
ATOM 4285 C CA . PHE B 1 240 ? 9.867 -11.852 -13.445 1 98.94 240 PHE B CA 1
ATOM 4286 C C . PHE B 1 240 ? 10.852 -11.266 -12.438 1 98.94 240 PHE B C 1
ATOM 4288 O O . PHE B 1 240 ? 11.945 -10.836 -12.805 1 98.94 240 PHE B O 1
ATOM 4295 N N . VAL B 1 241 ? 10.438 -11.234 -11.227 1 98.94 241 VAL B N 1
ATOM 4296 C CA . VAL B 1 241 ? 11.305 -10.883 -10.102 1 98.94 241 VAL B CA 1
ATOM 4297 C C . VAL B 1 241 ? 11.539 -12.109 -9.227 1 98.94 241 VAL B C 1
ATOM 4299 O O . VAL B 1 241 ? 10.586 -12.68 -8.68 1 98.94 241 VAL B O 1
ATOM 4302 N N . LEU B 1 242 ? 12.781 -12.469 -9.18 1 98.94 242 LEU B N 1
ATOM 4303 C CA . LEU B 1 242 ? 13.164 -13.578 -8.312 1 98.94 242 LEU B CA 1
ATOM 4304 C C . LEU B 1 242 ? 13.367 -13.109 -6.883 1 98.94 242 LEU B C 1
ATOM 4306 O O . LEU B 1 242 ? 14.055 -12.109 -6.645 1 98.94 242 LEU B O 1
ATOM 4310 N N . THR B 1 243 ? 12.773 -13.812 -5.91 1 98.88 243 THR B N 1
ATOM 4311 C CA . THR B 1 243 ? 12.945 -13.453 -4.508 1 98.88 243 THR B CA 1
ATOM 4312 C C . THR B 1 243 ? 13.945 -14.383 -3.826 1 98.88 243 THR B C 1
ATOM 4314 O O . THR B 1 243 ? 14.258 -15.453 -4.348 1 98.88 243 THR B O 1
ATOM 4317 N N . GLU B 1 244 ? 14.367 -13.969 -2.641 1 98.38 244 GLU B N 1
ATOM 4318 C CA . GLU B 1 244 ? 15.289 -14.789 -1.857 1 98.38 244 GLU B CA 1
ATOM 4319 C C . GLU B 1 244 ? 14.633 -16.094 -1.414 1 98.38 244 GLU B C 1
ATOM 4321 O O . GLU B 1 244 ? 15.32 -17.078 -1.157 1 98.38 244 GLU B O 1
ATOM 4326 N N . GLY B 1 245 ? 13.297 -16.156 -1.398 1 97.69 245 GLY B N 1
ATOM 4327 C CA . GLY B 1 245 ? 12.562 -17.344 -0.991 1 97.69 245 GLY B CA 1
ATOM 4328 C C . GLY B 1 245 ? 12.164 -18.234 -2.156 1 97.69 245 GLY B C 1
ATOM 4329 O O . GLY B 1 245 ? 11.242 -19.047 -2.043 1 97.69 245 GLY B O 1
ATOM 4330 N N . LEU B 1 246 ? 12.75 -17.953 -3.326 1 98.44 246 LEU B N 1
ATOM 4331 C CA . LEU B 1 246 ? 12.531 -18.734 -4.543 1 98.44 246 LEU B CA 1
ATOM 4332 C C . LEU B 1 246 ? 11.086 -18.594 -5.02 1 98.44 246 LEU B C 1
ATOM 4334 O O . LEU B 1 246 ? 10.469 -19.578 -5.43 1 98.44 246 LEU B O 1
ATOM 4338 N N . GLN B 1 247 ? 10.5 -17.5 -4.789 1 98.88 247 GLN B N 1
ATOM 4339 C CA . GLN B 1 247 ? 9.242 -17.141 -5.43 1 98.88 247 GLN B CA 1
ATOM 4340 C C . GLN B 1 247 ? 9.484 -16.297 -6.68 1 98.88 247 GLN B C 1
ATOM 4342 O O . GLN B 1 247 ? 10.492 -15.594 -6.777 1 98.88 247 GLN B O 1
ATOM 4347 N N . LEU B 1 248 ? 8.656 -16.422 -7.633 1 98.94 248 LEU B N 1
ATOM 4348 C CA . LEU B 1 248 ? 8.648 -15.539 -8.789 1 98.94 248 LEU B CA 1
ATOM 4349 C C . LEU B 1 248 ? 7.492 -14.547 -8.703 1 98.94 248 LEU B C 1
ATOM 4351 O O . LEU B 1 248 ? 6.336 -14.945 -8.555 1 98.94 248 LEU B O 1
ATOM 4355 N N . ARG B 1 249 ? 7.898 -13.352 -8.766 1 98.81 249 ARG B N 1
ATOM 4356 C CA . ARG B 1 249 ? 6.906 -12.281 -8.695 1 98.81 249 ARG B CA 1
ATOM 4357 C C . ARG B 1 249 ? 6.848 -11.508 -10.008 1 98.81 249 ARG B C 1
ATOM 4359 O O . ARG B 1 249 ? 7.801 -11.523 -10.789 1 98.81 249 ARG B O 1
ATOM 4366 N N . LYS B 1 250 ? 5.727 -10.859 -10.305 1 98.62 250 LYS B N 1
ATOM 4367 C CA . LYS B 1 250 ? 5.535 -10 -11.469 1 98.62 250 LYS B CA 1
ATOM 4368 C C . LYS B 1 250 ? 5.879 -10.734 -12.758 1 98.62 250 LYS B C 1
ATOM 4370 O O . LYS B 1 250 ? 6.59 -10.203 -13.609 1 98.62 250 LYS B O 1
ATOM 4375 N N . VAL B 1 251 ? 5.34 -11.828 -12.852 1 98.88 251 VAL B N 1
ATOM 4376 C CA . VAL B 1 251 ? 5.598 -12.641 -14.039 1 98.88 251 VAL B CA 1
ATOM 4377 C C . VAL B 1 251 ? 4.848 -12.055 -15.234 1 98.88 251 VAL B C 1
ATOM 4379 O O . VAL B 1 251 ? 3.652 -11.766 -15.148 1 98.88 251 VAL B O 1
ATOM 4382 N N . ALA B 1 252 ? 5.562 -11.898 -16.328 1 98.31 252 ALA B N 1
ATOM 4383 C CA . ALA B 1 252 ? 4.941 -11.336 -17.531 1 98.31 252 ALA B CA 1
ATOM 4384 C C . ALA B 1 252 ? 5.5 -11.984 -18.797 1 98.31 252 ALA B C 1
ATOM 4386 O O . ALA B 1 252 ? 6.715 -12.133 -18.938 1 98.31 252 ALA B O 1
ATOM 4387 N N . MET B 1 253 ? 4.531 -12.406 -19.672 1 97.19 253 MET B N 1
ATOM 4388 C CA . MET B 1 253 ? 4.93 -12.844 -21 1 97.19 253 MET B CA 1
ATOM 4389 C C . MET B 1 253 ? 5.332 -11.656 -21.875 1 97.19 253 MET B C 1
ATOM 4391 O O . MET B 1 253 ? 4.68 -10.617 -21.844 1 97.19 253 MET B O 1
ATOM 4395 N N . LEU B 1 254 ? 6.438 -11.852 -22.547 1 96.69 254 LEU B N 1
ATOM 4396 C CA . LEU B 1 254 ? 6.949 -10.742 -23.359 1 96.69 254 LEU B CA 1
ATOM 4397 C C . LEU B 1 254 ? 6.496 -10.875 -24.812 1 96.69 254 LEU B C 1
ATOM 4399 O O . LEU B 1 254 ? 5.836 -11.844 -25.172 1 96.69 254 LEU B O 1
ATOM 4403 N N . ASP B 1 255 ? 6.738 -9.898 -25.672 1 91.62 255 ASP B N 1
ATOM 4404 C CA . ASP B 1 255 ? 6.25 -9.766 -27.031 1 91.62 255 ASP B CA 1
ATOM 4405 C C . ASP B 1 255 ? 6.625 -10.992 -27.875 1 91.62 255 ASP B C 1
ATOM 4407 O O . ASP B 1 255 ? 5.855 -11.422 -28.734 1 91.62 255 ASP B O 1
ATOM 4411 N N . ALA B 1 256 ? 7.766 -11.516 -27.594 1 86.38 256 ALA B N 1
ATOM 4412 C CA . ALA B 1 256 ? 8.227 -12.672 -28.359 1 86.38 256 ALA B CA 1
ATOM 4413 C C . ALA B 1 256 ? 7.246 -13.828 -28.25 1 86.38 256 ALA B C 1
ATOM 4415 O O . ALA B 1 256 ? 7.078 -14.602 -29.203 1 86.38 256 ALA B O 1
ATOM 4416 N N . VAL B 1 257 ? 6.582 -13.93 -27.125 1 88.38 257 VAL B N 1
ATOM 4417 C CA . VAL B 1 257 ? 5.609 -14.992 -26.875 1 88.38 257 VAL B CA 1
ATOM 4418 C C . VAL B 1 257 ? 4.312 -14.695 -27.625 1 88.38 257 VAL B C 1
ATOM 4420 O O . VAL B 1 257 ? 3.703 -15.594 -28.219 1 88.38 257 VAL B O 1
ATOM 4423 N N . MET B 1 258 ? 3.926 -13.461 -27.672 1 83.06 258 MET B N 1
ATOM 4424 C CA . MET B 1 258 ? 2.66 -13.039 -28.266 1 83.06 258 MET B CA 1
ATOM 4425 C C . MET B 1 258 ? 2.729 -13.109 -29.781 1 83.06 258 MET B C 1
ATOM 4427 O O . MET B 1 258 ? 1.729 -13.406 -30.438 1 83.06 258 MET B O 1
ATOM 4431 N N . GLU B 1 259 ? 3.838 -12.789 -30.391 1 77.94 259 GLU B N 1
ATOM 4432 C CA . GLU B 1 259 ? 4.023 -12.797 -31.844 1 77.94 259 GLU B CA 1
ATOM 4433 C C . GLU B 1 259 ? 3.916 -14.211 -32.406 1 77.94 259 GLU B C 1
ATOM 4435 O O . GLU B 1 259 ? 3.535 -14.398 -33.562 1 77.94 259 GLU B O 1
ATOM 4440 N N . GLY B 1 260 ? 4.141 -15.164 -31.594 1 69.75 260 GLY B N 1
ATOM 4441 C CA . GLY B 1 260 ? 4.07 -16.547 -32.062 1 69.75 260 GLY B CA 1
ATOM 4442 C C . GLY B 1 260 ? 2.666 -17.109 -32.031 1 69.75 260 GLY B C 1
ATOM 4443 O O . GLY B 1 260 ? 2.426 -18.203 -32.531 1 69.75 260 GLY B O 1
ATOM 4444 N N . GLN B 1 261 ? 1.807 -16.281 -31.516 1 69.81 261 GLN B N 1
ATOM 4445 C CA . GLN B 1 261 ? 0.443 -16.781 -31.375 1 69.81 261 GLN B CA 1
ATOM 4446 C C . GLN B 1 261 ? -0.413 -16.375 -32.562 1 69.81 261 GLN B C 1
ATOM 4448 O O . GLN B 1 261 ? -0.27 -15.266 -33.094 1 69.81 261 GLN B O 1
ATOM 4453 N N . SER B 1 262 ? -1.026 -17.406 -33.125 1 66.81 262 SER B N 1
ATOM 4454 C CA . SER B 1 262 ? -1.961 -17.094 -34.188 1 66.81 262 SER B CA 1
ATOM 4455 C C . SER B 1 262 ? -3.141 -16.281 -33.688 1 66.81 262 SER B C 1
ATOM 4457 O O . SER B 1 262 ? -3.578 -16.469 -32.531 1 66.81 262 SER B O 1
ATOM 4459 N N . GLN B 1 263 ? -3.459 -15.188 -34.344 1 61.38 263 GLN B N 1
ATOM 4460 C CA . GLN B 1 263 ? -4.582 -14.312 -34.031 1 61.38 263 GLN B CA 1
ATOM 4461 C C . GLN B 1 263 ? -5.844 -15.117 -33.75 1 61.38 263 GLN B C 1
ATOM 4463 O O . GLN B 1 263 ? -6.703 -14.68 -32.969 1 61.38 263 GLN B O 1
ATOM 4468 N N . ASP B 1 264 ? -5.922 -16.328 -34.375 1 62.06 264 ASP B N 1
ATOM 4469 C CA . ASP B 1 264 ? -7.133 -17.125 -34.281 1 62.06 264 ASP B CA 1
ATOM 4470 C C . ASP B 1 264 ? -7.156 -17.906 -32.969 1 62.06 264 ASP B C 1
ATOM 4472 O O . ASP B 1 264 ? -8.195 -18.453 -32.562 1 62.06 264 ASP B O 1
ATOM 4476 N N . ASP B 1 265 ? -5.996 -17.969 -32.406 1 63 265 ASP B N 1
ATOM 4477 C CA . ASP B 1 265 ? -5.859 -18.734 -31.188 1 63 265 ASP B CA 1
ATOM 4478 C C . ASP B 1 265 ? -6.137 -17.875 -29.969 1 63 265 ASP B C 1
ATOM 4480 O O . ASP B 1 265 ? -5.207 -17.344 -29.359 1 63 265 ASP B O 1
ATOM 4484 N N . SER B 1 266 ? -7.434 -17.578 -29.828 1 73.44 266 SER B N 1
ATOM 4485 C CA . SER B 1 266 ? -7.836 -16.766 -28.672 1 73.44 266 SER B CA 1
ATOM 4486 C C . SER B 1 266 ? -8.742 -17.562 -27.75 1 73.44 266 SER B C 1
ATOM 4488 O O . SER B 1 266 ? -9.266 -18.625 -28.125 1 73.44 266 SER B O 1
ATOM 4490 N N . GLY B 1 267 ? -8.617 -17.375 -26.5 1 88 267 GLY B N 1
ATOM 4491 C CA . GLY B 1 267 ? -9.508 -18 -25.516 1 88 267 GLY B CA 1
ATOM 4492 C C . GLY B 1 267 ? -8.766 -18.656 -24.375 1 88 267 GLY B C 1
ATOM 4493 O O . GLY B 1 267 ? -7.531 -18.609 -24.312 1 88 267 GLY B O 1
ATOM 4494 N N . PHE B 1 268 ? -9.398 -19.281 -23.625 1 93.81 268 PHE B N 1
ATOM 4495 C CA . PHE B 1 268 ? -8.906 -19.859 -22.391 1 93.81 268 PHE B CA 1
ATOM 4496 C C . PHE B 1 268 ? -7.867 -20.938 -22.656 1 93.81 268 PHE B C 1
ATOM 4498 O O . PHE B 1 268 ? -6.777 -20.922 -22.078 1 93.81 268 PHE B O 1
ATOM 4505 N N . ASP B 1 269 ? -8.117 -21.812 -23.578 1 94.94 269 ASP B N 1
ATOM 4506 C CA . ASP B 1 269 ? -7.203 -22.906 -23.875 1 94.94 269 ASP B CA 1
ATOM 4507 C C . ASP B 1 269 ? -5.863 -22.391 -24.391 1 94.94 269 ASP B C 1
ATOM 4509 O O . ASP B 1 269 ? -4.809 -22.891 -23.984 1 94.94 269 ASP B O 1
ATOM 4513 N N . ALA B 1 270 ? -5.957 -21.484 -25.266 1 92.81 270 ALA B N 1
ATOM 4514 C CA . ALA B 1 270 ? -4.746 -20.891 -25.828 1 92.81 270 ALA B CA 1
ATOM 4515 C C . ALA B 1 270 ? -3.918 -20.203 -24.75 1 92.81 270 ALA B C 1
ATOM 4517 O O . ALA B 1 270 ? -2.695 -20.359 -24.703 1 92.81 270 ALA B O 1
ATOM 4518 N N . ASP B 1 271 ? -4.59 -19.5 -23.891 1 93.56 271 ASP B N 1
ATOM 4519 C CA . ASP B 1 271 ? -3.906 -18.797 -22.812 1 93.56 271 ASP B CA 1
ATOM 4520 C C . ASP B 1 271 ? -3.188 -19.781 -21.891 1 93.56 271 ASP B C 1
ATOM 4522 O O . ASP B 1 271 ? -2.033 -19.562 -21.516 1 93.56 271 ASP B O 1
ATOM 4526 N N . VAL B 1 272 ? -3.873 -20.828 -21.562 1 96.19 272 VAL B N 1
ATOM 4527 C CA . VAL B 1 272 ? -3.305 -21.844 -20.688 1 96.19 272 VAL B CA 1
ATOM 4528 C C . VAL B 1 272 ? -2.104 -22.5 -21.375 1 96.19 272 VAL B C 1
ATOM 4530 O O . VAL B 1 272 ? -1.044 -22.656 -20.766 1 96.19 272 VAL B O 1
ATOM 4533 N N . ALA B 1 273 ? -2.295 -22.844 -22.562 1 95.31 273 ALA B N 1
ATOM 4534 C CA . ALA B 1 273 ? -1.224 -23.5 -23.312 1 95.31 273 ALA B CA 1
ATOM 4535 C C . ALA B 1 273 ? 0.022 -22.625 -23.375 1 95.31 273 ALA B C 1
ATOM 4537 O O . ALA B 1 273 ? 1.141 -23.094 -23.188 1 95.31 273 ALA B O 1
ATOM 4538 N N . ILE B 1 274 ? -0.183 -21.422 -23.609 1 94.38 274 ILE B N 1
ATOM 4539 C CA . ILE B 1 274 ? 0.927 -20.484 -23.719 1 94.38 274 ILE B CA 1
ATOM 4540 C C . ILE B 1 274 ? 1.623 -20.344 -22.375 1 94.38 274 ILE B C 1
ATOM 4542 O O . ILE B 1 274 ? 2.84 -20.516 -22.266 1 94.38 274 ILE B O 1
ATOM 4546 N N . ALA B 1 275 ? 0.86 -20.031 -21.344 1 96.69 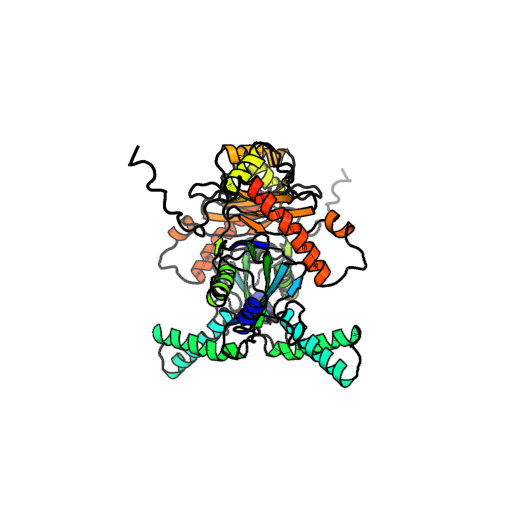275 ALA B N 1
ATOM 4547 C CA . ALA B 1 275 ? 1.421 -19.781 -20.016 1 96.69 275 ALA B CA 1
ATOM 4548 C C . ALA B 1 275 ? 2.17 -21.016 -19.516 1 96.69 275 ALA B C 1
ATOM 4550 O O . ALA B 1 275 ? 3.322 -20.922 -19.078 1 96.69 275 ALA B O 1
ATOM 4551 N N . THR B 1 276 ? 1.55 -22.141 -19.609 1 97.88 276 THR B N 1
ATOM 4552 C CA . THR B 1 276 ? 2.16 -23.344 -19.078 1 97.88 276 THR B CA 1
ATOM 4553 C C . THR B 1 276 ? 3.297 -23.828 -19.969 1 97.88 276 THR B C 1
ATOM 4555 O O . THR B 1 276 ? 4.27 -24.422 -19.484 1 97.88 276 THR B O 1
ATOM 4558 N N . GLY B 1 277 ? 3.176 -23.594 -21.219 1 96.75 277 GLY B N 1
ATOM 4559 C CA . GLY B 1 277 ? 4.262 -23.922 -22.125 1 96.75 277 GLY B CA 1
ATOM 4560 C C . GLY B 1 277 ? 5.551 -23.188 -21.812 1 96.75 277 GLY B C 1
ATOM 4561 O O . GLY B 1 277 ? 6.625 -23.797 -21.781 1 96.75 277 GLY B O 1
ATOM 4562 N N . GLU B 1 278 ? 5.449 -21.891 -21.594 1 97.81 278 GLU B N 1
ATOM 4563 C CA . GLU B 1 278 ? 6.613 -21.078 -21.25 1 97.81 278 GLU B CA 1
ATOM 4564 C C . GLU B 1 278 ? 7.148 -21.422 -19.859 1 97.81 278 GLU B C 1
ATOM 4566 O O . GLU B 1 278 ? 8.352 -21.641 -19.703 1 97.81 278 GLU B O 1
ATOM 4571 N N . LEU B 1 279 ? 6.254 -21.531 -18.922 1 98.75 279 LEU B N 1
ATOM 4572 C CA . LEU B 1 279 ? 6.668 -21.688 -17.531 1 98.75 279 LEU B CA 1
ATOM 4573 C C . LEU B 1 279 ? 7.227 -23.094 -17.281 1 98.75 279 LEU B C 1
ATOM 4575 O O . LEU B 1 279 ? 8.133 -23.281 -16.469 1 98.75 279 LEU B O 1
ATOM 4579 N N . SER B 1 280 ? 6.711 -24.078 -18.016 1 98.5 280 SER B N 1
ATOM 4580 C CA . SER B 1 280 ? 7.211 -25.438 -17.875 1 98.5 280 SER B CA 1
ATOM 4581 C C . SER B 1 280 ? 8.656 -25.547 -18.344 1 98.5 280 SER B C 1
ATOM 4583 O O . SER B 1 280 ? 9.383 -26.453 -17.938 1 98.5 280 SER B O 1
ATOM 4585 N N . LYS B 1 281 ? 9.07 -24.672 -19.203 1 98.38 281 LYS B N 1
ATOM 4586 C CA . LYS B 1 281 ? 10.461 -24.625 -19.656 1 98.38 281 LYS B CA 1
ATOM 4587 C C . LYS B 1 281 ? 11.297 -23.734 -18.75 1 98.38 281 LYS B C 1
ATOM 4589 O O . LYS B 1 281 ? 12.438 -24.062 -18.422 1 98.38 281 LYS B O 1
ATOM 4594 N N . LEU B 1 282 ? 10.75 -22.672 -18.328 1 98.81 282 LEU B N 1
ATOM 4595 C CA . LEU B 1 282 ? 11.445 -21.703 -17.484 1 98.81 282 LEU B CA 1
ATOM 4596 C C . LEU B 1 282 ? 11.859 -22.344 -16.156 1 98.81 282 LEU B C 1
ATOM 4598 O O . LEU B 1 282 ? 12.992 -22.172 -15.719 1 98.81 282 LEU B O 1
ATOM 4602 N N . ILE B 1 283 ? 10.914 -23.047 -15.508 1 98.88 283 ILE B N 1
ATOM 4603 C CA . ILE B 1 283 ? 11.094 -23.531 -14.141 1 98.88 283 ILE B CA 1
ATOM 4604 C C . ILE B 1 283 ? 12.289 -24.484 -14.078 1 98.88 283 ILE B C 1
ATOM 4606 O O . ILE B 1 283 ? 13.203 -24.281 -13.266 1 98.88 283 ILE B O 1
ATOM 4610 N N . PRO B 1 284 ? 12.43 -25.5 -14.953 1 98.5 284 PRO B N 1
ATOM 4611 C CA . PRO B 1 284 ? 13.625 -26.344 -14.922 1 98.5 284 PRO B CA 1
ATOM 4612 C C . PRO B 1 284 ? 14.906 -25.562 -15.227 1 98.5 284 PRO B C 1
ATOM 4614 O O . PRO B 1 284 ? 15.953 -25.828 -14.633 1 98.5 284 PRO B O 1
ATOM 4617 N N . ASP B 1 285 ? 14.852 -24.609 -16.172 1 98.75 285 ASP B N 1
ATOM 4618 C CA . ASP B 1 285 ? 16.016 -23.812 -16.484 1 98.75 285 ASP B CA 1
ATOM 4619 C C . ASP B 1 285 ? 16.469 -22.984 -15.289 1 98.75 285 ASP B C 1
ATOM 4621 O O . ASP B 1 285 ? 17.656 -22.812 -15.055 1 98.75 285 ASP B O 1
ATOM 4625 N N . LEU B 1 286 ? 15.539 -22.469 -14.547 1 98.81 286 LEU B N 1
ATOM 4626 C CA . LEU B 1 286 ? 15.859 -21.703 -13.344 1 98.81 286 LEU B CA 1
ATOM 4627 C C . LEU B 1 286 ? 16.484 -22.594 -12.281 1 98.81 286 LEU B C 1
ATOM 4629 O O . LEU B 1 286 ? 17.469 -22.219 -11.648 1 98.81 286 LEU B O 1
ATOM 4633 N N . ILE B 1 287 ? 15.883 -23.766 -12.117 1 98.5 287 ILE B N 1
ATOM 4634 C CA . ILE B 1 287 ? 16.438 -24.734 -11.172 1 98.5 287 ILE B CA 1
ATOM 4635 C C . ILE B 1 287 ? 17.891 -25.016 -11.539 1 98.5 287 ILE B C 1
ATOM 4637 O O . ILE B 1 287 ? 18.781 -25 -10.68 1 98.5 287 ILE B O 1
ATOM 4641 N N . ASP B 1 288 ? 18.156 -25.25 -12.789 1 98.25 288 ASP B N 1
ATOM 4642 C CA . ASP B 1 288 ? 19.516 -25.516 -13.258 1 98.25 288 ASP B CA 1
ATOM 4643 C C . ASP B 1 288 ? 20.422 -24.312 -12.992 1 98.25 288 ASP B C 1
ATOM 4645 O O . ASP B 1 288 ? 21.562 -24.484 -12.547 1 98.25 288 ASP B O 1
ATOM 4649 N N . ALA B 1 289 ? 19.969 -23.125 -13.273 1 98.5 289 ALA B N 1
ATOM 4650 C CA . ALA B 1 289 ? 20.719 -21.891 -13.062 1 98.5 289 ALA B CA 1
ATOM 4651 C C . ALA B 1 289 ? 21.094 -21.719 -11.594 1 98.5 289 ALA B C 1
ATOM 4653 O O . ALA B 1 289 ? 22.078 -21.078 -11.266 1 98.5 289 ALA B O 1
ATOM 4654 N N . LEU B 1 290 ? 20.266 -22.297 -10.766 1 98.31 290 LEU B N 1
ATOM 4655 C CA . LEU B 1 290 ? 20.484 -22.203 -9.328 1 98.31 290 LEU B CA 1
ATOM 4656 C C . LEU B 1 290 ? 21.188 -23.453 -8.805 1 98.31 290 LEU B C 1
ATOM 4658 O O . LEU B 1 290 ? 21.078 -23.797 -7.629 1 98.31 290 LEU B O 1
ATOM 4662 N N . GLY B 1 291 ? 21.797 -24.203 -9.617 1 97.31 291 GLY B N 1
ATOM 4663 C CA . GLY B 1 291 ? 22.688 -25.297 -9.227 1 97.31 291 GLY B CA 1
ATOM 4664 C C . GLY B 1 291 ? 21.984 -26.641 -9.18 1 97.31 291 GLY B C 1
ATOM 4665 O O . GLY B 1 291 ? 22.594 -27.641 -8.812 1 97.31 291 GLY B O 1
ATOM 4666 N N . GLY B 1 292 ? 20.719 -26.703 -9.547 1 97.62 292 GLY B N 1
ATOM 4667 C CA . GLY B 1 292 ? 19.953 -27.922 -9.453 1 97.62 292 GLY B CA 1
ATOM 4668 C C . GLY B 1 292 ? 19.016 -27.953 -8.25 1 97.62 292 GLY B C 1
ATOM 4669 O O . GLY B 1 292 ? 19.062 -27.062 -7.406 1 97.62 292 GLY B O 1
ATOM 4670 N N . GLU B 1 293 ? 18.141 -28.906 -8.258 1 95.81 293 GLU B N 1
ATOM 4671 C CA . GLU B 1 293 ? 17.172 -29.016 -7.168 1 95.81 293 GLU B CA 1
ATOM 4672 C C . GLU B 1 293 ? 17.859 -29.484 -5.883 1 95.81 293 GLU B C 1
ATOM 4674 O O . GLU B 1 293 ? 18.75 -30.344 -5.922 1 95.81 293 GLU B O 1
ATOM 4679 N N . GLY B 1 294 ? 17.484 -28.828 -4.852 1 90.38 294 GLY B N 1
ATOM 4680 C CA . GLY B 1 294 ? 18.031 -29.188 -3.553 1 90.38 294 GLY B CA 1
ATOM 4681 C C . GLY B 1 294 ? 17.312 -30.359 -2.908 1 90.38 294 GLY B C 1
ATOM 4682 O O . GLY B 1 294 ? 16.688 -31.156 -3.6 1 90.38 294 GLY B O 1
ATOM 4683 N N . ARG B 1 295 ? 17.609 -30.547 -1.584 1 76.19 295 ARG B N 1
ATOM 4684 C CA . ARG B 1 295 ? 17.016 -31.609 -0.801 1 76.19 295 ARG B CA 1
ATOM 4685 C C . ARG B 1 295 ? 15.531 -31.375 -0.581 1 76.19 295 ARG B C 1
ATOM 4687 O O . ARG B 1 295 ? 15.117 -30.25 -0.292 1 76.19 295 ARG B O 1
ATOM 4694 N N . THR B 1 296 ? 14.758 -32.312 -1.213 1 71.75 296 THR B N 1
ATOM 4695 C CA . THR B 1 296 ? 13.344 -32.281 -0.87 1 71.75 296 THR B CA 1
ATOM 4696 C C . THR B 1 296 ? 12.984 -33.344 0.137 1 71.75 296 THR B C 1
ATOM 4698 O O . THR B 1 296 ? 13.656 -34.375 0.215 1 71.75 296 THR B O 1
ATOM 4701 N N . GLY B 1 297 ? 12.383 -33.062 1.271 1 65.69 297 GLY B N 1
ATOM 4702 C CA . GLY B 1 297 ? 11.953 -34.062 2.213 1 65.69 297 GLY B CA 1
ATOM 4703 C C . GLY B 1 297 ? 11.094 -35.156 1.573 1 65.69 297 GLY B C 1
ATOM 4704 O O . GLY B 1 297 ? 10.562 -36.031 2.266 1 65.69 297 GLY B O 1
ATOM 4705 N N . LEU B 1 298 ? 10.852 -35.125 0.273 1 72.56 298 LEU B N 1
ATOM 4706 C CA . LEU B 1 298 ? 9.945 -36.031 -0.417 1 72.56 298 LEU B CA 1
ATOM 4707 C C . LEU B 1 298 ? 10.633 -37.375 -0.705 1 72.56 298 LEU B C 1
ATOM 4709 O O . LEU B 1 298 ? 9.961 -38.375 -0.992 1 72.56 298 LEU B O 1
ATOM 4713 N N . THR B 1 299 ? 11.969 -37.562 -0.898 1 58.31 299 THR B N 1
ATOM 4714 C CA . THR B 1 299 ? 12.641 -38.844 -1.18 1 58.31 299 THR B CA 1
ATOM 4715 C C . THR B 1 299 ? 12.773 -39.688 0.089 1 58.31 299 THR B C 1
ATOM 4717 O O . THR B 1 299 ? 13.219 -39.188 1.126 1 58.31 299 THR B O 1
ATOM 4720 N N . PRO B 1 300 ? 11.984 -40.844 0.131 1 50.12 300 PRO B N 1
ATOM 4721 C CA . PRO B 1 300 ? 12.297 -41.75 1.235 1 50.12 300 PRO B CA 1
ATOM 4722 C C . PRO B 1 300 ? 13.797 -42 1.392 1 50.12 300 PRO B C 1
ATOM 4724 O O . PRO B 1 300 ? 14.547 -41.906 0.411 1 50.12 300 PRO B O 1
ATOM 4727 N N . ALA B 1 301 ? 14.352 -41.812 2.521 1 45.22 301 ALA B N 1
ATOM 4728 C CA . ALA B 1 301 ? 15.742 -42.156 2.805 1 45.22 301 ALA B CA 1
ATOM 4729 C C . ALA B 1 301 ? 16.109 -43.531 2.191 1 45.22 301 ALA B C 1
ATOM 4731 O O . ALA B 1 301 ? 15.445 -44.531 2.465 1 45.22 301 ALA B O 1
ATOM 4732 N N . THR B 1 302 ? 16.453 -43.562 0.979 1 43.81 302 THR B N 1
ATOM 4733 C CA . THR B 1 302 ? 17 -44.844 0.551 1 43.81 302 THR B CA 1
ATOM 4734 C C . THR B 1 302 ? 17.953 -45.406 1.608 1 43.81 302 THR B C 1
ATOM 4736 O O . THR B 1 302 ? 18.859 -44.688 2.064 1 43.81 302 THR B O 1
ATOM 4739 N N . PRO B 1 303 ? 17.516 -46.562 2.23 1 41.88 303 PRO B N 1
ATOM 4740 C CA . PRO B 1 303 ? 18.453 -47.156 3.178 1 41.88 303 PRO B CA 1
ATOM 4741 C C . PRO B 1 303 ? 19.859 -47.312 2.602 1 41.88 303 PRO B C 1
ATOM 4743 O O . PRO B 1 303 ? 20.016 -47.625 1.418 1 41.88 303 PRO B O 1
ATOM 4746 N N . ALA B 1 304 ? 20.797 -46.625 3.07 1 36.25 304 ALA B N 1
ATOM 4747 C CA . ALA B 1 304 ? 22.203 -46.812 2.736 1 36.25 304 ALA B CA 1
ATOM 4748 C C . ALA B 1 304 ? 22.531 -48.312 2.652 1 36.25 304 ALA B C 1
ATOM 4750 O O . ALA B 1 304 ? 22.156 -49.094 3.535 1 36.25 304 ALA B O 1
ATOM 4751 N N . ALA B 1 305 ? 22.859 -48.719 1.527 1 41.69 305 ALA B N 1
ATOM 4752 C CA . ALA B 1 305 ? 23.391 -50.031 1.24 1 41.69 305 ALA B CA 1
ATOM 4753 C C . ALA B 1 305 ? 24.562 -50.375 2.162 1 41.69 305 ALA B C 1
ATOM 4755 O O . ALA B 1 305 ? 25.547 -49.625 2.219 1 41.69 305 ALA B O 1
ATOM 4756 N N . LEU B 1 306 ? 24.281 -51 3.361 1 36.22 306 LEU B N 1
ATOM 4757 C CA . LEU B 1 306 ? 25.297 -51.719 4.129 1 36.22 306 LEU B CA 1
ATOM 4758 C C . LEU B 1 306 ? 26.297 -52.406 3.205 1 36.22 306 LEU B C 1
ATOM 4760 O O . LEU B 1 306 ? 26.031 -53.5 2.703 1 36.22 306 LEU B O 1
ATOM 4764 N N . ASP B 1 307 ? 26.781 -51.625 2.271 1 31.83 307 ASP B N 1
ATOM 4765 C CA . ASP B 1 307 ? 27.766 -52.281 1.418 1 31.83 307 ASP B CA 1
ATOM 4766 C C . ASP B 1 307 ? 28.734 -53.125 2.242 1 31.83 307 ASP B C 1
ATOM 4768 O O . ASP B 1 307 ? 28.781 -53 3.467 1 31.83 307 ASP B O 1
ATOM 4772 N N . ASN B 1 308 ? 30.016 -53.25 1.715 1 36.03 308 ASN B N 1
ATOM 4773 C CA . ASN B 1 308 ? 31 -54.312 1.528 1 36.03 308 ASN B CA 1
ATOM 4774 C C . ASN B 1 308 ? 31.875 -54.5 2.77 1 36.03 308 ASN B C 1
ATOM 4776 O O . ASN B 1 308 ? 32.875 -53.812 2.932 1 36.03 308 ASN B O 1
ATOM 4780 N N . LEU B 1 309 ? 31.297 -54.562 3.982 1 31.56 309 LEU B N 1
ATOM 4781 C CA . LEU B 1 309 ? 32.25 -54.969 4.996 1 31.56 309 LEU B CA 1
ATOM 4782 C C . LEU B 1 309 ? 33.031 -56.188 4.551 1 31.56 309 LEU B C 1
ATOM 4784 O O . LEU B 1 309 ? 33.906 -56.688 5.273 1 31.56 309 LEU B O 1
ATOM 4788 N N . PHE B 1 310 ? 32.312 -57.062 3.646 1 33.59 310 PHE B N 1
ATOM 4789 C CA . PHE B 1 310 ? 33 -58.344 3.547 1 33.59 310 PHE B CA 1
ATOM 4790 C C . PHE B 1 310 ? 34.219 -58.219 2.646 1 33.59 310 PHE B C 1
ATOM 4792 O O . PHE B 1 310 ? 35.031 -59.156 2.568 1 33.59 310 PHE B O 1
ATOM 4799 N N . GLY B 1 311 ? 34.562 -57.125 1.854 1 27.16 311 GLY B N 1
ATOM 4800 C CA . GLY B 1 311 ? 35.875 -57.406 1.303 1 27.16 311 GLY B CA 1
ATOM 4801 C C . GLY B 1 311 ? 37 -57.031 2.25 1 27.16 311 GLY B C 1
ATOM 4802 O O . GLY B 1 311 ? 36.812 -56.219 3.154 1 27.16 311 GLY B O 1
#